Protein AF-A0A968VQ00-F1 (afdb_monomer_lite)

Foldseek 3Di:
DDDDDDPPDDPPPPPPPCPVVLLVVLLVLLVVLQLLLLVQADQKDKDFAPDPCNVLFKAQWADWDDDPPFIKTFHAQKIWGKFFLCLFFWKWKKWFKADDDDPPDFFKWKFKDKPNDTQDTDGHYHDTDIDIGGGGAHNQWIIITITHTPWDFNDDPTPGTGGMITGMMMMGGPDDRDSGRDPLLSVQLSVPLSLQLLVCCVVPVDNVVSVVVSVVSSVVSSNCSRYVRVVCSVPPSPPPPCPPVVSNCCSVCVVVVVVVLVVLLVVLAQPQVQLVVLVVQLVVLVVVVVVVDPPVSSVCSNVRSNSSNQSHQVNVVVVPPDDLPPDDQDPVNVVVLVVQLVVLLCVLLVCQQPPPHDDDQLLLVLLVLLCCVQPPVPPDDQADVPRHRGGCPQSVVLNVQCNVVNSGSNSSCVSVSNVRSCVSVVCCVVCCSVRPD

Structure (mmCIF, N/CA/C/O backbone):
data_AF-A0A968VQ00-F1
#
_entry.id   AF-A0A968VQ00-F1
#
loop_
_atom_site.group_PDB
_atom_site.id
_atom_site.type_symbol
_atom_site.label_atom_id
_atom_site.label_alt_id
_atom_site.label_comp_id
_atom_site.label_asym_id
_atom_site.label_entity_id
_atom_site.label_seq_id
_atom_site.pdbx_PDB_ins_code
_atom_site.Cartn_x
_atom_site.Cartn_y
_atom_site.Cartn_z
_atom_site.occupancy
_atom_site.B_iso_or_equiv
_atom_site.auth_seq_id
_atom_site.auth_comp_id
_atom_site.auth_asym_id
_atom_site.auth_atom_id
_atom_site.pdbx_PDB_model_num
ATOM 1 N N . MET A 1 1 ? 58.606 11.527 -38.843 1.00 43.56 1 MET A N 1
ATOM 2 C CA . MET A 1 1 ? 58.384 10.924 -37.512 1.00 43.56 1 MET A CA 1
ATOM 3 C C . MET A 1 1 ? 56.955 10.413 -37.456 1.00 43.56 1 MET A C 1
ATOM 5 O O . MET A 1 1 ? 56.028 11.196 -37.324 1.00 43.56 1 MET A O 1
ATOM 9 N N . THR A 1 2 ? 56.782 9.116 -37.680 1.00 44.53 2 THR A N 1
ATOM 10 C CA . THR A 1 2 ? 55.491 8.425 -37.756 1.00 44.53 2 THR A CA 1
ATOM 11 C C . THR A 1 2 ? 55.093 8.006 -36.343 1.00 44.53 2 THR A C 1
ATOM 13 O O . THR A 1 2 ? 55.761 7.172 -35.737 1.00 44.53 2 THR A O 1
ATOM 16 N N . ALA A 1 3 ? 54.050 8.622 -35.785 1.00 48.72 3 ALA A N 1
ATOM 17 C CA . ALA A 1 3 ? 53.527 8.251 -34.476 1.00 48.72 3 ALA A CA 1
ATOM 18 C C . ALA A 1 3 ? 52.849 6.876 -34.579 1.00 48.72 3 ALA A C 1
ATOM 20 O O . ALA A 1 3 ? 51.800 6.730 -35.205 1.00 48.72 3 ALA A O 1
ATOM 21 N N . ILE A 1 4 ? 53.479 5.860 -33.991 1.00 52.62 4 ILE A N 1
ATOM 22 C CA . ILE A 1 4 ? 52.918 4.517 -33.854 1.00 52.62 4 ILE A CA 1
ATOM 23 C C . ILE A 1 4 ? 51.783 4.612 -32.830 1.00 52.62 4 ILE A C 1
ATOM 25 O O . ILE A 1 4 ? 52.023 4.769 -31.632 1.00 52.62 4 ILE A O 1
ATOM 29 N N . ALA A 1 5 ? 50.541 4.561 -33.308 1.00 56.78 5 ALA A N 1
ATOM 30 C CA . ALA A 1 5 ? 49.362 4.464 -32.462 1.00 56.78 5 ALA A CA 1
ATOM 31 C C . ALA A 1 5 ? 49.398 3.116 -31.727 1.00 56.78 5 ALA A C 1
ATOM 33 O O . ALA A 1 5 ? 49.189 2.061 -32.328 1.00 56.78 5 ALA A O 1
ATOM 34 N N . LEU A 1 6 ? 49.714 3.147 -30.430 1.00 52.81 6 LEU A N 1
ATOM 35 C CA . LEU A 1 6 ? 49.645 1.966 -29.577 1.00 52.81 6 LEU A CA 1
ATOM 36 C C . LEU A 1 6 ? 48.207 1.420 -29.596 1.00 52.81 6 LEU A C 1
ATOM 38 O O . LEU A 1 6 ? 47.266 2.210 -29.474 1.00 52.81 6 LEU A O 1
ATOM 42 N N . PRO A 1 7 ? 48.017 0.096 -29.743 1.00 58.47 7 PRO A N 1
ATOM 43 C CA . PRO A 1 7 ? 46.698 -0.517 -29.763 1.00 58.47 7 PRO A CA 1
ATOM 44 C C . PRO A 1 7 ? 45.952 -0.132 -28.486 1.00 58.47 7 PRO A C 1
ATOM 46 O O . PRO A 1 7 ? 46.373 -0.460 -27.374 1.00 58.47 7 PRO A O 1
ATOM 49 N N . GLY A 1 8 ? 44.868 0.627 -28.658 1.00 56.91 8 GLY A N 1
ATOM 50 C CA . GLY A 1 8 ? 44.046 1.108 -27.560 1.00 56.91 8 GLY A CA 1
ATOM 51 C C . GLY A 1 8 ? 43.612 -0.071 -26.704 1.00 56.91 8 GLY A C 1
ATOM 52 O O . GLY A 1 8 ? 42.962 -0.988 -27.206 1.00 56.91 8 GLY A O 1
ATOM 53 N N . ARG A 1 9 ? 43.993 -0.056 -25.418 1.00 51.72 9 ARG A N 1
ATOM 54 C CA . ARG A 1 9 ? 43.487 -1.000 -24.416 1.00 51.72 9 ARG A CA 1
ATOM 55 C C . ARG A 1 9 ? 41.974 -1.062 -24.573 1.00 51.72 9 ARG A C 1
ATOM 57 O O . ARG A 1 9 ? 41.275 -0.088 -24.301 1.00 51.72 9 ARG A O 1
ATOM 64 N N . SER A 1 10 ? 41.481 -2.199 -25.048 1.00 57.34 10 SER A N 1
ATOM 65 C CA . SER A 1 10 ? 40.057 -2.437 -25.190 1.00 57.34 10 SER A CA 1
ATOM 66 C C . SER A 1 10 ? 39.428 -2.282 -23.808 1.00 57.34 10 SER A C 1
ATOM 68 O O . SER A 1 10 ? 39.686 -3.090 -22.915 1.00 57.34 10 SER A O 1
ATOM 70 N N . ALA A 1 11 ? 38.609 -1.244 -23.628 1.00 56.66 11 ALA A N 1
ATOM 71 C CA . ALA A 1 11 ? 37.899 -0.900 -22.390 1.00 56.66 11 ALA A CA 1
ATOM 72 C C . ALA A 1 11 ? 36.852 -1.958 -21.956 1.00 56.66 11 ALA A C 1
ATOM 74 O O . ALA A 1 11 ? 35.906 -1.677 -21.223 1.00 56.66 11 ALA A O 1
ATOM 75 N N . THR A 1 12 ? 36.983 -3.190 -22.443 1.00 55.12 12 THR A N 1
ATOM 76 C CA . THR A 1 12 ? 36.021 -4.284 -22.336 1.00 55.12 12 THR A CA 1
ATOM 77 C C . THR A 1 12 ? 36.366 -5.303 -21.246 1.00 55.12 12 THR A C 1
ATOM 79 O O . THR A 1 12 ? 35.548 -6.184 -20.992 1.00 55.12 12 THR A O 1
ATOM 82 N N . SER A 1 13 ? 37.513 -5.182 -20.566 1.00 52.75 13 SER A N 1
ATOM 83 C CA . SER A 1 13 ? 38.034 -6.221 -19.657 1.00 52.75 13 SER A CA 1
ATOM 84 C C . SER A 1 13 ? 37.963 -5.905 -18.155 1.00 52.75 13 SER A C 1
ATOM 86 O O . SER A 1 13 ? 37.994 -6.835 -17.356 1.00 52.75 13 SER A O 1
ATOM 88 N N . ASP A 1 14 ? 37.769 -4.657 -17.724 1.00 60.47 14 ASP A N 1
ATOM 89 C CA . ASP A 1 14 ? 37.775 -4.338 -16.283 1.00 60.47 14 ASP A CA 1
ATOM 90 C C . ASP A 1 14 ? 36.410 -4.595 -15.628 1.00 60.47 14 ASP A C 1
ATOM 92 O O . ASP A 1 14 ? 35.797 -3.726 -15.001 1.00 60.47 14 ASP A O 1
ATOM 96 N N . ARG A 1 15 ? 35.881 -5.814 -15.782 1.00 66.69 15 ARG A N 1
ATOM 97 C CA . ARG A 1 15 ? 34.868 -6.291 -14.843 1.00 66.69 15 ARG A CA 1
ATOM 98 C C . ARG A 1 15 ? 35.597 -6.729 -13.579 1.00 66.69 15 ARG A C 1
ATOM 100 O O . ARG A 1 15 ? 36.406 -7.651 -13.653 1.00 66.69 15 ARG A O 1
ATOM 107 N N . PRO A 1 16 ? 35.308 -6.114 -12.423 1.00 74.38 16 PRO A N 1
ATOM 108 C CA . PRO A 1 16 ? 35.939 -6.516 -11.183 1.00 74.38 16 PRO A CA 1
ATOM 109 C C . PRO A 1 16 ? 35.569 -7.968 -10.875 1.00 74.38 16 PRO A C 1
ATOM 111 O O . PRO A 1 16 ? 34.417 -8.269 -10.563 1.00 74.38 16 PRO A O 1
ATOM 114 N N . TRP A 1 17 ? 36.545 -8.872 -10.965 1.00 80.94 17 TRP A N 1
ATOM 115 C CA . TRP A 1 17 ? 36.396 -10.297 -10.638 1.00 80.94 17 TRP A CA 1
ATOM 116 C C . TRP A 1 17 ? 35.926 -10.525 -9.191 1.00 80.94 17 TRP A C 1
ATOM 118 O O . TRP A 1 17 ? 35.412 -11.589 -8.866 1.00 80.94 17 TRP A O 1
ATOM 128 N N . TYR A 1 18 ? 36.047 -9.506 -8.337 1.00 84.00 18 TYR A N 1
ATOM 129 C CA . TYR A 1 18 ? 35.608 -9.504 -6.946 1.00 84.00 18 TYR A CA 1
ATOM 130 C C . TYR A 1 18 ? 34.110 -9.201 -6.751 1.00 84.00 18 TYR A C 1
ATOM 132 O O . TYR A 1 18 ? 33.604 -9.360 -5.643 1.00 84.00 18 TYR A O 1
ATOM 140 N N . ALA A 1 19 ? 33.361 -8.807 -7.791 1.00 85.56 19 ALA A N 1
ATOM 141 C CA . ALA A 1 19 ? 31.927 -8.532 -7.646 1.00 85.56 19 ALA A CA 1
ATOM 142 C C . ALA A 1 19 ? 31.104 -9.754 -7.173 1.00 85.56 19 ALA A C 1
ATOM 144 O O . ALA A 1 19 ? 30.315 -9.592 -6.244 1.00 85.56 19 ALA A O 1
ATOM 145 N N . PRO A 1 20 ? 31.278 -10.979 -7.715 1.00 87.00 20 PRO A N 1
ATOM 146 C CA . PRO A 1 20 ? 30.582 -12.163 -7.205 1.00 87.00 20 PRO A CA 1
ATOM 147 C C . PRO A 1 20 ? 30.899 -12.448 -5.733 1.00 87.00 20 PRO A C 1
ATOM 149 O O . PRO A 1 20 ? 29.989 -12.723 -4.958 1.00 87.00 20 PRO A O 1
ATOM 152 N N . LEU A 1 21 ? 32.170 -12.308 -5.334 1.00 89.12 21 LEU A N 1
ATOM 153 C CA . LEU A 1 21 ? 32.596 -12.487 -3.942 1.00 89.12 21 LEU A CA 1
ATOM 154 C C . LEU A 1 21 ? 31.918 -11.477 -3.012 1.00 89.12 21 LEU A C 1
ATOM 156 O O . LEU A 1 21 ? 31.462 -11.857 -1.938 1.00 89.12 21 LEU A O 1
ATOM 160 N N . PHE A 1 22 ? 31.785 -10.220 -3.447 1.00 92.31 22 PHE A N 1
ATOM 161 C CA . PHE A 1 22 ? 31.051 -9.199 -2.703 1.00 92.31 22 PHE A CA 1
ATOM 162 C C . PHE A 1 22 ? 29.583 -9.590 -2.478 1.00 92.31 22 PHE A C 1
ATOM 164 O O . PHE A 1 22 ? 29.108 -9.519 -1.349 1.00 92.31 22 PHE A O 1
ATOM 171 N N . PHE A 1 23 ? 28.865 -10.046 -3.512 1.00 91.88 23 PHE A N 1
ATOM 172 C CA . PHE A 1 23 ? 27.456 -10.436 -3.363 1.00 91.88 23 PHE A CA 1
ATOM 173 C C . PHE A 1 23 ? 27.274 -11.706 -2.521 1.00 91.88 23 PHE A C 1
ATOM 175 O O . PHE A 1 23 ? 26.342 -11.765 -1.722 1.00 91.88 23 PHE A O 1
ATOM 182 N N . CYS A 1 24 ? 28.175 -12.686 -2.639 1.00 91.88 24 CYS A N 1
ATOM 183 C CA . CYS A 1 24 ? 28.188 -13.851 -1.753 1.00 91.88 24 CYS A CA 1
ATOM 184 C C . CYS A 1 24 ? 28.431 -13.439 -0.294 1.00 91.88 24 CYS A C 1
ATOM 186 O O . CYS A 1 24 ? 27.696 -13.863 0.595 1.00 91.88 24 CYS A O 1
ATOM 188 N N . GLY A 1 25 ? 29.417 -12.569 -0.048 1.00 93.88 25 GLY A N 1
ATOM 189 C CA . GLY A 1 25 ? 29.693 -12.027 1.283 1.00 93.88 25 GLY A CA 1
ATOM 190 C C . GLY A 1 25 ? 28.504 -11.251 1.850 1.00 93.88 25 GLY A C 1
ATOM 191 O O . GLY A 1 25 ? 28.121 -11.465 2.996 1.00 93.88 25 GLY A O 1
ATOM 192 N N . LEU A 1 26 ? 27.857 -10.416 1.034 1.00 95.12 26 LEU A N 1
ATOM 193 C CA . LEU A 1 26 ? 26.657 -9.678 1.425 1.00 95.12 26 LEU A CA 1
ATOM 194 C C . LEU A 1 26 ? 25.491 -10.611 1.768 1.00 95.12 26 LEU A C 1
ATOM 196 O O . LEU A 1 26 ? 24.785 -10.354 2.738 1.00 95.12 26 LEU A O 1
ATOM 200 N N . PHE A 1 27 ? 25.292 -11.694 1.012 1.00 95.25 27 PHE A N 1
ATOM 201 C CA . PHE A 1 27 ? 24.268 -12.690 1.323 1.00 95.25 27 PHE A CA 1
ATOM 202 C C . PHE A 1 27 ? 24.519 -13.354 2.681 1.00 95.25 27 PHE A C 1
ATOM 204 O O . PHE A 1 27 ? 23.602 -13.445 3.494 1.00 95.25 27 PHE A O 1
ATOM 211 N N . VAL A 1 28 ? 25.764 -13.754 2.960 1.00 96.62 28 VAL A N 1
ATOM 212 C CA . VAL A 1 28 ? 26.148 -14.324 4.262 1.00 96.62 28 VAL A CA 1
ATOM 213 C C . VAL A 1 28 ? 25.939 -13.308 5.388 1.00 96.62 28 VAL A C 1
ATOM 215 O O . VAL A 1 28 ? 25.360 -13.653 6.413 1.00 96.62 28 VAL A O 1
ATOM 218 N N . LEU A 1 29 ? 26.333 -12.045 5.195 1.00 97.00 29 LEU A N 1
ATOM 219 C CA . LEU A 1 29 ? 26.099 -10.980 6.176 1.00 97.00 29 LEU A CA 1
ATOM 220 C C . LEU A 1 29 ? 24.606 -10.716 6.409 1.00 97.00 29 LEU A C 1
ATOM 222 O O . LEU A 1 29 ? 24.200 -10.517 7.550 1.00 97.00 29 LEU A O 1
ATOM 226 N N . ALA A 1 30 ? 23.781 -10.747 5.362 1.00 96.69 30 ALA A N 1
ATOM 227 C CA . ALA A 1 30 ? 22.331 -10.616 5.479 1.00 96.69 30 ALA A CA 1
ATOM 228 C C . ALA A 1 30 ? 21.713 -11.799 6.233 1.00 96.69 30 ALA A C 1
ATOM 230 O O . ALA A 1 30 ? 20.827 -11.596 7.061 1.00 96.69 30 ALA A O 1
ATOM 231 N N . LEU A 1 31 ? 22.211 -13.017 6.003 1.00 96.69 31 LEU A N 1
ATOM 232 C CA . LEU A 1 31 ? 21.794 -14.205 6.742 1.00 96.69 31 LEU A CA 1
ATOM 233 C C . LEU A 1 31 ? 22.167 -14.098 8.224 1.00 96.69 31 LEU A C 1
ATOM 235 O O . LEU A 1 31 ? 21.323 -14.347 9.080 1.00 96.69 31 LEU A O 1
ATOM 239 N N . LEU A 1 32 ? 23.388 -13.652 8.531 1.00 96.94 32 LEU A N 1
ATOM 240 C CA . LEU A 1 32 ? 23.827 -13.400 9.905 1.00 96.94 32 LEU A CA 1
ATOM 241 C C . LEU A 1 32 ? 22.980 -12.312 10.578 1.00 96.94 32 LEU A C 1
ATOM 243 O O . LEU A 1 32 ? 22.502 -12.514 11.692 1.00 96.94 32 LEU A O 1
ATOM 247 N N . ALA A 1 33 ? 22.725 -11.197 9.891 1.00 97.25 33 ALA A N 1
ATOM 248 C CA . ALA A 1 33 ? 21.853 -10.127 10.372 1.00 97.25 33 ALA A CA 1
ATOM 249 C C . ALA A 1 33 ? 20.434 -10.638 10.680 1.00 97.25 33 ALA A C 1
ATOM 251 O O . ALA A 1 33 ? 19.883 -10.345 11.742 1.00 97.25 33 ALA A O 1
ATOM 252 N N . LEU A 1 34 ? 19.867 -11.455 9.789 1.00 97.19 34 LEU A N 1
ATOM 253 C CA . LEU A 1 34 ? 18.562 -12.083 9.977 1.00 97.19 34 LEU A CA 1
ATOM 254 C C . LEU A 1 34 ? 18.549 -12.985 11.219 1.00 97.19 34 LEU A C 1
ATOM 256 O O . LEU A 1 34 ? 17.639 -12.872 12.038 1.00 97.19 34 LEU A O 1
ATOM 260 N N . THR A 1 35 ? 19.563 -13.844 11.384 1.00 96.38 35 THR A N 1
ATOM 261 C CA . THR A 1 35 ? 19.674 -14.718 12.565 1.00 96.38 35 THR A CA 1
ATOM 262 C C . THR A 1 35 ? 19.850 -13.930 13.855 1.00 96.38 35 THR A C 1
ATOM 264 O O . THR A 1 35 ? 19.205 -14.248 14.849 1.00 96.38 35 THR A O 1
ATOM 267 N N . LEU A 1 36 ? 20.669 -12.874 13.839 1.00 96.81 36 LEU A N 1
ATOM 268 C CA . LEU A 1 36 ? 20.926 -12.037 15.006 1.00 96.81 36 LEU A CA 1
ATOM 269 C C . LEU A 1 36 ? 19.654 -11.315 15.450 1.00 96.81 36 LEU A C 1
ATOM 271 O O . LEU A 1 36 ? 19.320 -11.336 16.629 1.00 96.81 36 LEU A O 1
ATOM 275 N N . GLY A 1 37 ? 18.924 -10.717 14.505 1.00 96.44 37 GLY A N 1
ATOM 276 C CA . GLY A 1 37 ? 17.647 -10.076 14.801 1.00 96.44 37 GLY A CA 1
ATOM 277 C C . GLY A 1 37 ? 16.611 -11.072 15.314 1.00 96.44 37 GLY A C 1
ATOM 278 O O . GLY A 1 37 ? 15.923 -10.800 16.291 1.00 96.44 37 GLY A O 1
ATOM 279 N N . HIS A 1 38 ? 16.543 -12.263 14.715 1.00 95.56 38 HIS A N 1
ATOM 280 C CA . HIS A 1 38 ? 15.619 -13.301 15.162 1.00 95.56 38 HIS A CA 1
ATOM 281 C C . HIS A 1 38 ? 15.954 -13.851 16.556 1.00 95.56 38 HIS A C 1
ATOM 283 O O . HIS A 1 38 ? 15.046 -14.166 17.321 1.00 95.56 38 HIS A O 1
ATOM 289 N N . ALA A 1 39 ? 17.236 -13.918 16.922 1.00 95.00 39 ALA A N 1
ATOM 290 C CA . ALA A 1 39 ? 17.669 -14.351 18.250 1.00 95.00 39 ALA A CA 1
ATOM 291 C C . ALA A 1 39 ? 17.187 -13.415 19.376 1.00 95.00 39 ALA A C 1
ATOM 293 O O . ALA A 1 39 ? 17.049 -13.854 20.515 1.00 95.00 39 ALA A O 1
ATOM 294 N N . VAL A 1 40 ? 16.895 -12.148 19.061 1.00 95.81 40 VAL A N 1
ATOM 295 C CA . VAL A 1 40 ? 16.362 -11.144 20.002 1.00 95.81 40 VAL A CA 1
ATOM 296 C C . VAL A 1 40 ? 14.896 -10.794 19.719 1.00 95.81 40 VAL A C 1
ATOM 298 O O . VAL A 1 40 ? 14.438 -9.697 20.039 1.00 95.81 40 VAL A O 1
ATOM 301 N N . ILE A 1 41 ? 14.155 -11.718 19.097 1.00 95.19 41 ILE A N 1
ATOM 302 C CA . ILE A 1 41 ? 12.754 -11.516 18.726 1.00 95.19 41 ILE A CA 1
ATOM 303 C C . ILE A 1 41 ? 11.893 -11.119 19.928 1.00 95.19 41 ILE A C 1
ATOM 305 O O . ILE A 1 41 ? 11.929 -11.751 20.983 1.00 95.19 41 ILE A O 1
ATOM 309 N N . GLN A 1 42 ? 11.055 -10.102 19.738 1.00 92.56 42 GLN A N 1
ATOM 310 C CA . GLN A 1 42 ? 9.963 -9.765 20.642 1.00 92.56 42 GLN A CA 1
ATOM 311 C C . GLN A 1 42 ? 8.683 -10.425 20.120 1.00 92.56 42 GLN A C 1
ATOM 313 O O . GLN A 1 42 ? 8.082 -9.941 19.158 1.00 92.56 42 GLN A O 1
ATOM 318 N N . PRO A 1 43 ? 8.264 -11.567 20.697 1.00 88.62 43 PRO A N 1
ATOM 319 C CA . PRO A 1 43 ? 7.184 -12.376 20.141 1.00 88.62 43 PRO A CA 1
ATOM 320 C C . PRO A 1 43 ? 5.794 -11.817 20.443 1.00 88.62 43 PRO A C 1
ATOM 322 O O . PRO A 1 43 ? 4.807 -12.407 20.006 1.00 88.62 43 PRO A O 1
ATOM 325 N N . SER A 1 44 ? 5.713 -10.746 21.234 1.00 92.62 44 SER A N 1
ATOM 326 C CA . SER A 1 44 ? 4.469 -10.150 21.695 1.00 92.62 44 SER A CA 1
ATOM 327 C C . SER A 1 44 ? 4.383 -8.680 21.324 1.00 92.62 44 SER A C 1
ATOM 329 O O . SER A 1 44 ? 5.329 -7.928 21.543 1.00 92.62 44 SER A O 1
ATOM 331 N N . GLU A 1 45 ? 3.209 -8.269 20.871 1.00 94.31 45 GLU A N 1
ATOM 332 C CA . GLU A 1 45 ? 2.832 -6.874 20.705 1.00 94.31 45 GLU A CA 1
ATOM 333 C C . GLU A 1 45 ? 1.685 -6.560 21.660 1.00 94.31 45 GLU A C 1
ATOM 335 O O . GLU A 1 45 ? 0.740 -7.341 21.796 1.00 94.31 45 GLU A O 1
ATOM 340 N N . THR A 1 46 ? 1.780 -5.424 22.344 1.00 95.88 46 THR A N 1
ATOM 341 C CA . THR A 1 46 ? 0.726 -4.909 23.216 1.00 95.88 46 THR A CA 1
ATOM 342 C C . THR A 1 46 ? 0.337 -3.525 22.739 1.00 95.88 46 THR A C 1
ATOM 344 O O . THR A 1 46 ? 1.149 -2.602 22.765 1.00 95.88 46 THR A O 1
ATOM 347 N N . LEU A 1 47 ? -0.915 -3.382 22.338 1.00 95.56 47 LEU A N 1
ATOM 348 C CA . LEU A 1 47 ? -1.517 -2.142 21.899 1.00 95.56 47 LEU A CA 1
ATOM 349 C C . LEU A 1 47 ? -2.487 -1.672 22.978 1.00 95.56 47 LEU A C 1
ATOM 351 O O . LEU A 1 47 ? -3.464 -2.345 23.314 1.00 95.56 47 LEU A O 1
ATOM 355 N N . VAL A 1 48 ? -2.189 -0.502 23.532 1.00 96.75 48 VAL A N 1
ATOM 356 C CA . VAL A 1 48 ? -3.059 0.201 24.474 1.00 96.75 48 VAL A CA 1
ATOM 357 C C . VAL A 1 48 ? -3.793 1.284 23.698 1.00 96.75 48 VAL A C 1
ATOM 359 O O . VAL A 1 48 ? -3.165 2.080 22.989 1.00 96.75 48 VAL A O 1
ATOM 362 N N . VAL A 1 49 ? -5.120 1.287 23.805 1.00 96.81 49 VAL A N 1
ATOM 363 C CA . VAL A 1 49 ? -5.962 2.272 23.126 1.00 96.81 49 VAL A CA 1
ATOM 364 C C . VAL A 1 49 ? -5.667 3.669 23.664 1.00 96.81 49 VAL A C 1
ATOM 366 O O . VAL A 1 49 ? -5.396 3.846 24.850 1.00 96.81 49 VAL A O 1
ATOM 369 N N . GLY A 1 50 ? -5.672 4.654 22.770 1.00 94.00 50 GLY A N 1
ATOM 370 C CA . GLY A 1 50 ? -5.324 6.039 23.075 1.00 94.00 50 GLY A CA 1
ATOM 371 C C . GLY A 1 50 ? -3.849 6.393 22.917 1.00 94.00 50 GLY A C 1
ATOM 372 O O . GLY A 1 50 ? -3.456 7.528 23.169 1.00 94.00 50 GLY A O 1
ATOM 373 N N . THR A 1 51 ? -3.028 5.452 22.456 1.00 94.69 51 THR A N 1
ATOM 374 C CA . THR A 1 51 ? -1.662 5.739 22.002 1.00 94.69 51 THR A CA 1
ATOM 375 C C . THR A 1 51 ? -1.651 5.984 20.495 1.00 94.69 51 THR A C 1
ATOM 377 O O . THR A 1 51 ? -2.468 5.426 19.779 1.00 94.69 51 THR A O 1
ATOM 380 N N . ALA A 1 52 ? -0.680 6.737 19.967 1.00 89.25 52 ALA A N 1
ATOM 381 C CA . ALA A 1 52 ? -0.567 6.983 18.519 1.00 89.25 52 ALA A CA 1
ATOM 382 C C . ALA A 1 52 ? -0.384 5.705 17.663 1.00 89.25 52 ALA A C 1
ATOM 384 O O . ALA A 1 52 ? -0.448 5.755 16.435 1.00 89.25 52 ALA A O 1
ATOM 385 N N . VAL A 1 53 ? -0.112 4.565 18.303 1.00 90.50 53 VAL A N 1
ATOM 386 C CA . VAL A 1 53 ? 0.081 3.267 17.651 1.00 90.50 53 VAL A CA 1
ATOM 387 C C . VAL A 1 53 ? -1.255 2.549 17.429 1.00 90.50 53 VAL A C 1
ATOM 389 O O . VAL A 1 53 ? -1.339 1.719 16.529 1.00 90.50 53 VAL A O 1
ATOM 392 N N . ASP A 1 54 ? -2.315 2.884 18.177 1.00 93.44 54 ASP A N 1
ATOM 393 C CA . ASP A 1 54 ? -3.581 2.144 18.139 1.00 93.44 54 ASP A CA 1
ATOM 394 C C . ASP A 1 54 ? -4.268 2.190 16.761 1.00 93.44 54 ASP A C 1
ATOM 396 O O . ASP A 1 54 ? -4.686 1.158 16.234 1.00 93.44 54 ASP A O 1
ATOM 400 N N . ARG A 1 55 ? -4.262 3.361 16.116 1.00 93.06 55 ARG A N 1
ATOM 401 C CA . ARG A 1 55 ? -4.822 3.602 14.776 1.00 93.06 55 ARG A CA 1
ATOM 402 C C . ARG A 1 55 ? -4.182 2.762 13.671 1.00 93.06 55 ARG A C 1
ATOM 404 O O . ARG A 1 55 ? -4.741 2.678 12.585 1.00 93.06 55 ARG A O 1
ATOM 411 N N . ARG A 1 56 ? -3.018 2.152 13.920 1.00 93.81 56 ARG A N 1
ATOM 412 C CA . ARG A 1 56 ? -2.348 1.286 12.940 1.00 93.81 56 ARG A CA 1
ATOM 413 C C . ARG A 1 56 ? -3.037 -0.060 12.803 1.00 93.81 56 ARG A C 1
ATOM 415 O O . ARG A 1 56 ? -3.094 -0.579 11.702 1.00 93.81 56 ARG A O 1
ATOM 422 N N . ALA A 1 57 ? -3.533 -0.616 13.907 1.00 95.56 57 ALA A N 1
ATOM 423 C CA . ALA A 1 57 ? -4.114 -1.956 13.924 1.00 95.56 57 ALA A CA 1
ATOM 424 C C . ALA A 1 57 ? -5.638 -1.953 14.072 1.00 95.56 57 ALA A C 1
ATOM 426 O O . ALA A 1 57 ? -6.273 -2.964 13.785 1.00 95.56 57 ALA A O 1
ATOM 427 N N . LEU A 1 58 ? -6.229 -0.849 14.532 1.00 97.44 58 LEU A N 1
ATOM 428 C CA . LEU A 1 58 ? -7.666 -0.734 14.755 1.00 97.44 58 LEU A CA 1
ATOM 429 C C . LEU A 1 58 ? -8.346 -0.069 13.558 1.00 97.44 58 LEU A C 1
ATOM 431 O O . LEU A 1 58 ? -8.127 1.108 13.284 1.00 97.44 58 LEU A O 1
ATOM 435 N N . VAL A 1 59 ? -9.206 -0.820 12.869 1.00 97.19 59 VAL A N 1
ATOM 436 C CA . VAL A 1 59 ? -9.976 -0.347 11.710 1.00 97.19 59 VAL A CA 1
ATOM 437 C C . VAL A 1 59 ? -11.468 -0.384 12.030 1.00 97.19 59 VAL A C 1
ATOM 439 O O . VAL A 1 59 ? -11.959 -1.386 12.553 1.00 97.19 59 VAL A O 1
ATOM 442 N N . ARG A 1 60 ? -12.181 0.703 11.693 1.00 97.31 60 ARG A N 1
ATOM 443 C CA . ARG A 1 60 ? -13.613 0.916 11.998 1.00 97.31 60 ARG A CA 1
ATOM 444 C C . ARG A 1 60 ? -13.914 0.926 13.498 1.00 97.31 60 ARG A C 1
ATOM 446 O O . ARG A 1 60 ? -14.798 0.238 14.005 1.00 97.31 60 ARG A O 1
ATOM 453 N N . PHE A 1 61 ? -13.123 1.720 14.207 1.00 98.00 61 PHE A N 1
ATOM 454 C CA . PHE A 1 61 ? -13.367 2.098 15.589 1.00 98.00 61 PHE A CA 1
ATOM 455 C C . PHE A 1 61 ? -13.647 3.596 15.636 1.00 98.00 61 PHE A C 1
ATOM 457 O O . PHE A 1 61 ? -13.005 4.371 14.927 1.00 98.00 61 PHE A O 1
ATOM 464 N N . HIS A 1 62 ? -14.580 3.988 16.495 1.00 97.19 62 HIS A N 1
ATOM 465 C CA . HIS A 1 62 ? -14.887 5.382 16.785 1.00 97.19 62 HIS A CA 1
ATOM 466 C C . HIS A 1 62 ? -13.719 6.074 17.497 1.00 97.19 62 HIS A C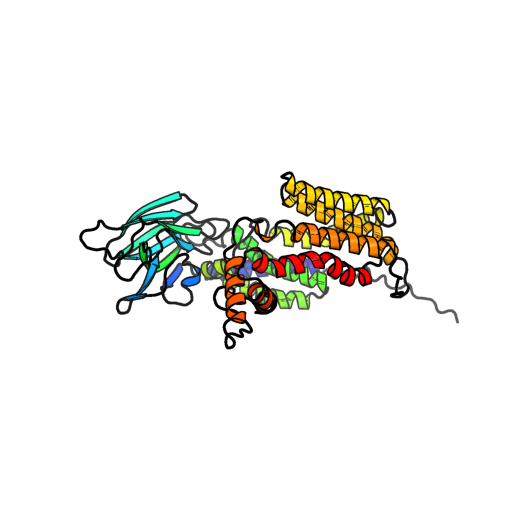 1
ATOM 468 O O . HIS A 1 62 ? -12.671 5.477 17.789 1.00 97.19 62 HIS A O 1
ATOM 474 N N . GLU A 1 63 ? -13.883 7.368 17.762 1.00 96.62 63 GLU A N 1
ATOM 475 C CA . GLU A 1 63 ? -12.868 8.141 18.466 1.00 96.62 63 GLU A CA 1
ATOM 476 C C . GLU A 1 63 ? -12.611 7.652 19.896 1.00 96.62 63 GLU A C 1
ATOM 478 O O . GLU A 1 63 ? -13.380 6.879 20.471 1.00 96.62 63 GLU A O 1
ATOM 483 N N . ILE A 1 64 ? -11.452 8.046 20.426 1.00 97.81 64 ILE A N 1
ATOM 484 C CA . ILE A 1 64 ? -11.029 7.684 21.778 1.00 97.81 64 ILE A CA 1
ATOM 485 C C . ILE A 1 64 ? -11.991 8.281 22.812 1.00 97.81 64 ILE A C 1
ATOM 487 O O . ILE A 1 64 ? -12.312 9.466 22.772 1.00 97.81 64 ILE A O 1
ATOM 491 N N . GLU A 1 65 ? -12.388 7.459 23.775 1.00 97.44 65 GLU A N 1
ATOM 492 C CA . GLU A 1 65 ? -13.172 7.849 24.940 1.00 97.44 65 GLU A CA 1
ATOM 493 C C . GLU A 1 65 ? -12.448 7.447 26.230 1.00 97.44 65 GLU A C 1
ATOM 495 O O . GLU A 1 65 ? -11.589 6.556 26.248 1.00 97.44 65 GLU A O 1
ATOM 500 N N . LEU A 1 66 ? -12.781 8.137 27.321 1.00 97.62 66 LEU A N 1
ATOM 501 C CA . LEU A 1 66 ? -12.186 7.929 28.637 1.00 97.62 66 LEU A CA 1
ATOM 502 C C . LEU A 1 66 ? -13.268 7.537 29.641 1.00 97.62 66 LEU A C 1
ATOM 504 O O . LEU A 1 66 ? -14.264 8.237 29.803 1.00 97.62 66 LEU A O 1
ATOM 508 N N . GLN A 1 67 ? -13.035 6.444 30.364 1.00 96.31 67 GLN A N 1
ATOM 509 C CA . GLN A 1 67 ? -13.824 6.056 31.530 1.00 96.31 67 GLN A CA 1
ATOM 510 C C . GLN A 1 67 ? -12.882 5.964 32.733 1.00 96.31 67 GLN A C 1
ATOM 512 O O . GLN A 1 67 ? -12.129 4.997 32.896 1.00 96.31 67 GLN A O 1
ATOM 517 N N . GLY A 1 68 ? -12.873 7.013 33.558 1.00 95.12 68 GLY A N 1
ATOM 518 C CA . GLY A 1 68 ? -11.854 7.187 34.594 1.00 95.12 68 GLY A CA 1
ATOM 519 C C . GLY A 1 68 ? -10.456 7.281 33.972 1.00 95.12 68 GLY A C 1
ATOM 520 O O . GLY A 1 68 ? -10.213 8.126 33.119 1.00 95.12 68 GLY A O 1
ATOM 521 N N . ALA A 1 69 ? -9.545 6.389 34.370 1.00 95.56 69 ALA A N 1
ATOM 522 C CA . ALA A 1 69 ? -8.187 6.307 33.819 1.00 95.56 69 ALA A CA 1
ATOM 523 C C . ALA A 1 69 ? -8.051 5.353 32.611 1.00 95.56 69 ALA A C 1
ATOM 525 O O . ALA A 1 69 ? -6.951 5.172 32.092 1.00 95.56 69 ALA A O 1
ATOM 526 N N . THR A 1 70 ? -9.134 4.690 32.185 1.00 96.88 70 THR A N 1
ATOM 527 C CA . THR A 1 70 ? -9.090 3.742 31.061 1.00 96.88 70 THR A CA 1
ATOM 528 C C . THR A 1 70 ? -9.493 4.440 29.769 1.00 96.88 70 THR A C 1
ATOM 530 O O . THR A 1 70 ? -10.631 4.885 29.639 1.00 96.88 70 THR A O 1
ATOM 533 N N . ALA A 1 71 ? -8.576 4.471 28.804 1.00 98.00 71 ALA A N 1
ATOM 534 C CA . ALA A 1 71 ? -8.877 4.830 27.425 1.00 98.00 71 ALA A CA 1
ATOM 535 C C . ALA A 1 71 ? -9.442 3.632 26.657 1.00 98.00 71 ALA A C 1
ATOM 537 O O . ALA A 1 71 ? -8.972 2.499 26.810 1.00 98.00 71 ALA A O 1
ATOM 538 N N . PHE A 1 72 ? -10.453 3.882 25.831 1.00 98.19 72 PHE A N 1
ATOM 539 C CA . PHE A 1 72 ? -11.078 2.872 24.989 1.00 98.19 72 PHE A CA 1
ATOM 540 C C . PHE A 1 72 ? -11.639 3.486 23.703 1.00 98.19 72 PHE A C 1
ATOM 542 O O . PHE A 1 72 ? -11.706 4.703 23.553 1.00 98.19 72 PHE A O 1
ATOM 549 N N . ARG A 1 73 ? -12.006 2.630 22.750 1.00 98.06 73 ARG A N 1
ATOM 550 C CA . ARG A 1 73 ? -12.740 3.003 21.537 1.00 98.06 73 ARG A CA 1
ATOM 551 C C . ARG A 1 73 ? -13.916 2.056 21.366 1.00 98.06 73 ARG A C 1
ATOM 553 O O . ARG A 1 73 ? -13.769 0.851 21.590 1.00 98.06 73 ARG A O 1
ATOM 560 N N . TRP A 1 74 ? -15.054 2.586 20.937 1.00 98.00 74 TRP A N 1
ATOM 561 C CA . TRP A 1 74 ? -16.175 1.768 20.486 1.00 98.00 74 TRP A CA 1
ATOM 562 C C . TRP A 1 74 ? -15.888 1.212 19.098 1.00 98.00 74 TRP A C 1
ATOM 564 O O . TRP A 1 74 ? -15.491 1.950 18.199 1.00 98.00 74 TRP A O 1
ATOM 574 N N . SER A 1 75 ? -16.091 -0.086 18.909 1.00 98.25 75 SER A N 1
ATOM 575 C CA . SER A 1 75 ? -16.101 -0.680 17.578 1.00 98.25 75 SER A CA 1
ATOM 576 C C . SER A 1 75 ? -17.360 -0.242 16.824 1.00 98.25 75 SER A C 1
ATOM 578 O O . SER A 1 75 ? -18.419 -0.080 17.429 1.00 98.25 75 SER A O 1
ATOM 580 N N . GLU A 1 76 ? -17.288 -0.109 15.504 1.00 98.00 76 GLU A N 1
ATOM 581 C CA . GLU A 1 76 ? -18.486 -0.211 14.662 1.00 98.00 76 GLU A CA 1
ATOM 582 C C . GLU A 1 76 ? -19.046 -1.656 14.707 1.00 98.00 76 GLU A C 1
ATOM 584 O O . GLU A 1 76 ? -18.362 -2.558 15.215 1.00 98.00 76 GLU A O 1
ATOM 589 N N . PRO A 1 77 ? -20.257 -1.925 14.168 1.00 97.06 77 PRO A N 1
ATOM 590 C CA . PRO A 1 77 ? -20.827 -3.276 14.134 1.00 97.06 77 PRO A CA 1
ATOM 591 C C . PRO A 1 77 ? -19.929 -4.322 13.463 1.00 97.06 77 PRO A C 1
ATOM 593 O O . PRO A 1 77 ? -19.978 -5.492 13.828 1.00 97.06 77 PRO A O 1
ATOM 596 N N . GLN A 1 78 ? -19.082 -3.896 12.522 1.00 97.81 78 GLN A N 1
ATOM 597 C CA . GLN A 1 78 ? -18.062 -4.723 11.889 1.00 97.81 78 GLN A CA 1
ATOM 598 C C . GLN A 1 78 ? -16.720 -3.986 11.915 1.00 97.81 78 GLN A C 1
ATOM 600 O O . GLN A 1 78 ? -16.408 -3.196 11.021 1.00 97.81 78 GLN A O 1
ATOM 605 N N . ALA A 1 79 ? -15.931 -4.251 12.951 1.00 98.31 79 ALA A N 1
ATOM 606 C CA . ALA A 1 79 ? -14.599 -3.684 13.130 1.00 98.31 79 ALA A CA 1
ATOM 607 C C . ALA A 1 79 ? -13.514 -4.744 12.945 1.00 98.31 79 ALA A C 1
ATOM 609 O O . ALA A 1 79 ? -13.805 -5.937 12.926 1.00 98.31 79 ALA A O 1
ATOM 610 N N . ALA A 1 80 ? -12.254 -4.336 12.808 1.00 98.25 80 ALA A N 1
ATOM 611 C CA . ALA A 1 80 ? -11.152 -5.282 12.669 1.00 98.25 80 ALA A CA 1
ATOM 612 C C . ALA A 1 80 ? -9.915 -4.866 13.465 1.00 98.25 80 ALA A C 1
ATOM 614 O O . ALA A 1 80 ? -9.543 -3.693 13.499 1.00 98.25 80 ALA A O 1
ATOM 615 N N . VAL A 1 81 ? -9.263 -5.863 14.062 1.00 97.88 81 VAL A N 1
ATOM 616 C CA . VAL A 1 81 ? -7.928 -5.750 14.653 1.00 97.88 81 VAL A CA 1
ATOM 617 C C . VAL A 1 81 ? -6.940 -6.452 13.727 1.00 97.88 81 VAL A C 1
ATOM 619 O O . VAL A 1 81 ? -7.039 -7.660 13.523 1.00 97.88 81 VAL A O 1
ATOM 622 N N . PHE A 1 82 ? -5.996 -5.716 13.152 1.00 96.88 82 PHE A N 1
ATOM 623 C CA . PHE A 1 82 ? -4.981 -6.275 12.262 1.00 96.88 82 PHE A CA 1
ATOM 624 C C . PHE A 1 82 ? -3.800 -6.839 13.051 1.00 96.88 82 PHE A C 1
ATOM 626 O O . PHE A 1 82 ? -3.236 -6.173 13.917 1.00 96.88 82 PHE A O 1
ATOM 633 N N . LEU A 1 83 ? -3.418 -8.074 12.728 1.00 96.44 83 LEU A N 1
ATOM 634 C CA . LEU A 1 83 ? -2.222 -8.724 13.251 1.00 96.44 83 LEU A CA 1
ATOM 635 C C . LEU A 1 83 ? -1.122 -8.681 12.188 1.00 96.44 83 LEU A C 1
ATOM 637 O O . LEU A 1 83 ? -1.246 -9.313 11.135 1.00 96.44 83 LEU A O 1
ATOM 641 N N . TYR A 1 84 ? -0.038 -7.971 12.488 1.00 95.38 84 TYR A N 1
ATOM 642 C CA . TYR A 1 84 ? 1.102 -7.785 11.590 1.00 95.38 84 TYR A CA 1
ATOM 643 C C . TYR A 1 84 ? 2.242 -8.759 11.912 1.00 95.38 84 TYR A C 1
ATOM 645 O O . TYR A 1 84 ? 2.491 -9.083 13.072 1.00 95.38 84 TYR A O 1
ATOM 653 N N . GLY A 1 85 ? 2.966 -9.230 10.891 1.00 93.12 85 GLY A N 1
ATOM 654 C CA . GLY A 1 85 ? 4.209 -10.003 11.074 1.00 93.12 85 GLY A CA 1
ATOM 655 C C . GLY A 1 85 ? 4.051 -11.392 11.708 1.00 93.12 85 GLY A C 1
ATOM 656 O O . GLY A 1 85 ? 5.020 -11.976 12.209 1.00 93.12 85 GLY A O 1
ATOM 657 N N . PHE A 1 86 ? 2.832 -11.939 11.713 1.00 94.00 86 PHE A N 1
ATOM 658 C CA . PHE A 1 86 ? 2.587 -13.310 12.161 1.00 94.00 86 PHE A CA 1
ATOM 659 C C . PHE A 1 86 ? 2.952 -14.345 11.096 1.00 94.00 86 PHE A C 1
ATOM 661 O O . PHE A 1 86 ? 3.433 -15.422 11.459 1.00 94.00 86 PHE A O 1
ATOM 668 N N . ASP A 1 87 ? 2.837 -13.989 9.811 1.00 91.56 87 ASP A N 1
ATOM 669 C CA . ASP A 1 87 ? 3.347 -14.745 8.659 1.00 91.56 87 ASP A CA 1
ATOM 670 C C . ASP A 1 87 ? 2.970 -16.244 8.704 1.00 91.56 87 ASP A C 1
ATOM 672 O O . ASP A 1 87 ? 3.793 -17.135 8.476 1.00 91.56 87 ASP A O 1
ATOM 676 N N . GLY A 1 88 ? 1.718 -16.544 9.058 1.00 92.25 88 GLY A N 1
ATOM 677 C CA . GLY A 1 88 ? 1.174 -17.902 9.122 1.00 92.25 88 GLY A CA 1
ATOM 678 C C . GLY A 1 88 ? 1.342 -18.624 10.455 1.00 92.25 88 GLY A C 1
ATOM 679 O O . GLY A 1 88 ? 0.890 -19.763 10.591 1.00 92.25 88 GLY A O 1
ATOM 680 N N . ARG A 1 89 ? 2.004 -18.006 11.439 1.00 93.44 89 ARG A N 1
ATOM 681 C CA . ARG A 1 89 ? 2.115 -18.549 12.798 1.00 93.44 89 ARG A CA 1
ATOM 682 C C . ARG A 1 89 ? 0.844 -18.227 13.586 1.00 93.44 89 ARG A C 1
ATOM 684 O O . ARG A 1 89 ? 0.505 -17.045 13.691 1.00 93.44 89 ARG A O 1
ATOM 691 N N . PRO A 1 90 ? 0.162 -19.216 14.189 1.00 95.81 90 PRO A N 1
ATOM 692 C CA . PRO A 1 90 ? -1.032 -18.942 14.978 1.00 95.81 90 PRO A CA 1
ATOM 693 C C . PRO A 1 90 ? -0.734 -17.970 16.125 1.00 95.81 90 PRO A C 1
ATOM 695 O O . PRO A 1 90 ? 0.272 -18.107 16.836 1.00 95.81 90 PRO A O 1
ATOM 698 N N . ALA A 1 91 ? -1.618 -16.996 16.301 1.00 96.69 91 ALA A N 1
ATOM 699 C CA . ALA A 1 91 ? -1.512 -15.957 17.311 1.00 96.69 91 ALA A CA 1
ATOM 700 C C . ALA A 1 91 ? -2.398 -16.292 18.512 1.00 96.69 91 ALA A C 1
ATOM 702 O O . ALA A 1 91 ? -3.554 -16.673 18.342 1.00 96.69 91 ALA A O 1
ATOM 703 N N . LEU A 1 92 ? -1.893 -16.093 19.728 1.00 97.88 92 LEU A N 1
ATOM 704 C CA . LEU A 1 92 ? -2.754 -15.938 20.894 1.00 97.88 92 LEU A CA 1
ATOM 705 C C . LEU A 1 92 ? -3.056 -14.451 21.055 1.00 97.88 92 LEU A C 1
ATOM 707 O O . LEU A 1 92 ? -2.184 -13.685 21.472 1.00 97.88 92 LEU A O 1
ATOM 711 N N . VAL A 1 93 ? -4.281 -14.058 20.724 1.00 98.06 93 VAL A N 1
ATOM 712 C CA . VAL A 1 93 ? -4.772 -12.683 20.830 1.00 98.06 93 VAL A CA 1
ATOM 713 C C . VAL A 1 93 ? -5.576 -12.539 22.114 1.00 98.06 93 VAL A C 1
ATOM 715 O O . VAL A 1 93 ? -6.459 -13.334 22.406 1.00 98.06 93 VAL A O 1
ATOM 718 N N . THR A 1 94 ? -5.262 -11.524 22.902 1.00 98.50 94 THR A N 1
ATOM 719 C CA . THR A 1 94 ? -5.954 -11.158 24.131 1.00 98.50 94 THR A CA 1
ATOM 720 C C . THR A 1 94 ? -6.612 -9.806 23.927 1.00 98.50 94 THR A C 1
ATOM 722 O O . THR A 1 94 ? -5.921 -8.805 23.754 1.00 98.50 94 THR A O 1
ATOM 725 N N . LEU A 1 95 ? -7.939 -9.773 23.965 1.00 98.38 95 LEU A N 1
ATOM 726 C CA . LEU A 1 95 ? -8.729 -8.550 23.844 1.00 98.38 95 LEU A CA 1
ATOM 727 C C . LEU A 1 95 ? -9.287 -8.177 25.215 1.00 98.38 95 LEU A C 1
ATOM 729 O O . LEU A 1 95 ? -9.879 -9.025 25.881 1.00 98.38 95 LEU A O 1
ATOM 733 N N . ARG A 1 96 ? -9.123 -6.924 25.647 1.00 98.31 96 ARG A N 1
ATOM 734 C CA . ARG A 1 96 ? -9.829 -6.393 26.821 1.00 98.31 96 ARG A CA 1
ATOM 735 C C . ARG A 1 96 ? -11.059 -5.627 26.350 1.00 98.31 96 ARG A C 1
ATOM 737 O O . ARG A 1 96 ? -10.916 -4.516 25.839 1.00 98.31 96 ARG A O 1
ATOM 744 N N . LEU A 1 97 ? -12.227 -6.247 26.511 1.00 98.44 97 LEU A N 1
ATOM 745 C CA . LEU A 1 97 ? -13.502 -5.780 25.968 1.00 98.44 97 LEU A CA 1
ATOM 746 C C . LEU A 1 97 ? -14.544 -5.563 27.068 1.00 98.44 97 LEU A C 1
ATOM 748 O O . LEU A 1 97 ? -14.522 -6.257 28.088 1.00 98.44 97 LEU A O 1
ATOM 752 N N . ALA A 1 98 ? -15.473 -4.652 26.805 1.00 97.94 98 ALA A N 1
ATOM 753 C CA . ALA A 1 98 ? -16.713 -4.446 27.545 1.00 97.94 98 ALA A CA 1
ATOM 754 C C . ALA A 1 98 ? -17.836 -4.084 26.560 1.00 97.94 98 ALA A C 1
ATOM 756 O O . ALA A 1 98 ? -17.576 -3.617 25.453 1.00 97.94 98 ALA A O 1
ATOM 757 N N . ALA A 1 99 ? -19.085 -4.295 26.951 1.00 96.75 99 ALA A N 1
ATOM 758 C CA . ALA A 1 99 ? -20.254 -3.927 26.165 1.00 96.75 99 ALA A CA 1
ATOM 759 C C . ALA A 1 99 ? -21.318 -3.331 27.087 1.00 96.75 99 ALA A C 1
ATOM 761 O O . ALA A 1 99 ? -22.172 -4.043 27.616 1.00 96.75 99 ALA A O 1
ATOM 762 N N . ALA A 1 100 ? -21.245 -2.019 27.310 1.00 92.69 100 ALA A N 1
ATOM 763 C CA . ALA A 1 100 ? -22.259 -1.323 28.089 1.00 92.69 100 ALA A CA 1
ATOM 764 C C . ALA A 1 100 ? -23.587 -1.319 27.317 1.00 92.69 100 ALA A C 1
ATOM 766 O O . ALA A 1 100 ? -23.700 -0.717 26.252 1.00 92.69 100 ALA A O 1
ATOM 767 N N . ARG A 1 101 ? -24.585 -2.015 27.861 1.00 92.19 101 ARG A N 1
ATOM 768 C CA . ARG A 1 101 ? -25.974 -1.998 27.396 1.00 92.19 101 ARG A CA 1
ATOM 769 C C . ARG A 1 101 ? -26.909 -1.823 28.594 1.00 92.19 101 ARG A C 1
ATOM 771 O O . ARG A 1 101 ? -26.531 -2.221 29.700 1.00 92.19 101 ARG A O 1
ATOM 778 N N . PRO A 1 102 ? -28.112 -1.254 28.393 1.00 92.62 102 PRO A N 1
ATOM 779 C CA . PRO A 1 102 ? -29.161 -1.269 29.404 1.00 92.62 102 PRO A CA 1
ATOM 780 C C . PRO A 1 102 ? -29.387 -2.689 29.950 1.00 92.62 102 PRO A C 1
ATOM 782 O O . PRO A 1 102 ? -29.334 -3.643 29.170 1.00 92.62 102 PRO A O 1
ATOM 785 N N . PRO A 1 103 ? -29.665 -2.846 31.255 1.00 90.75 103 PRO A N 1
ATOM 786 C CA . PRO A 1 103 ? -29.802 -4.157 31.901 1.00 90.75 103 PRO A CA 1
ATOM 787 C C . PRO A 1 103 ? -30.959 -5.003 31.346 1.00 90.75 103 PRO A C 1
ATOM 789 O O . PRO A 1 103 ? -30.987 -6.213 31.546 1.00 90.75 103 PRO A O 1
ATOM 792 N N . GLU A 1 104 ? -31.900 -4.376 30.642 1.00 94.31 104 GLU A N 1
ATOM 793 C CA . GLU A 1 104 ? -33.039 -5.018 29.977 1.00 94.31 104 GLU A CA 1
ATOM 794 C C . GLU A 1 104 ? -32.643 -5.752 28.685 1.00 94.31 104 GLU A C 1
ATOM 796 O O . GLU A 1 104 ? -33.367 -6.634 28.221 1.00 94.31 104 GLU A O 1
ATOM 801 N N . LEU A 1 105 ? -31.496 -5.406 28.088 1.00 92.94 105 LEU A N 1
ATOM 802 C CA . LEU A 1 105 ? -31.024 -6.011 26.848 1.00 92.94 105 LEU A CA 1
ATOM 803 C C . LEU A 1 105 ? -30.085 -7.186 27.122 1.00 92.94 105 LEU A C 1
ATOM 805 O O . LEU A 1 105 ? -29.252 -7.165 28.027 1.00 92.94 105 LEU A O 1
ATOM 809 N N . SER A 1 106 ? -30.177 -8.211 26.272 1.00 90.81 106 SER A N 1
ATOM 810 C CA . SER A 1 106 ? -29.251 -9.344 26.320 1.00 90.81 106 SER A CA 1
ATOM 811 C C . SER A 1 106 ? -27.802 -8.902 26.047 1.00 90.81 106 SER A C 1
ATOM 813 O O . SER A 1 106 ? -27.587 -7.985 25.240 1.00 90.81 106 SER A O 1
ATOM 815 N N . PRO A 1 107 ? -26.801 -9.570 26.662 1.00 93.31 107 PRO A N 1
ATOM 816 C CA . PRO A 1 107 ? -25.390 -9.321 26.383 1.00 93.31 107 PRO A CA 1
ATOM 817 C C . PRO A 1 107 ? -25.075 -9.367 24.885 1.00 93.31 107 PRO A C 1
ATOM 819 O O . PRO A 1 107 ? -25.655 -10.158 24.136 1.00 93.31 107 PRO A O 1
ATOM 822 N N . VAL A 1 108 ? -24.121 -8.542 24.446 1.00 95.69 108 VAL A N 1
ATOM 823 C CA . VAL A 1 108 ? -23.667 -8.545 23.050 1.00 95.69 108 VAL A CA 1
ATOM 824 C C . VAL A 1 108 ? -23.050 -9.899 22.740 1.00 95.69 108 VAL A C 1
ATOM 826 O O . VAL A 1 108 ? -22.110 -10.312 23.410 1.00 95.69 108 VAL A O 1
ATOM 829 N N . THR A 1 109 ? -23.524 -10.577 21.698 1.00 97.88 109 THR A N 1
ATOM 830 C CA . THR A 1 109 ? -22.786 -11.713 21.136 1.00 97.88 109 THR A CA 1
ATOM 831 C C . THR A 1 109 ? -21.793 -11.182 20.112 1.00 97.88 109 THR A C 1
ATOM 833 O O . THR A 1 109 ? -22.192 -10.629 19.089 1.00 97.88 109 THR A O 1
ATOM 836 N N . LEU A 1 110 ? -20.502 -11.325 20.407 1.00 98.19 110 LEU A N 1
ATOM 837 C CA . LEU A 1 110 ? -19.408 -10.966 19.515 1.00 98.19 110 LEU A CA 1
ATOM 838 C C . LEU A 1 110 ? -19.031 -12.183 18.666 1.00 98.19 110 LEU A C 1
ATOM 840 O O . LEU A 1 110 ? -18.529 -13.177 19.193 1.00 98.19 110 LEU A O 1
ATOM 844 N N . THR A 1 111 ? -19.258 -12.087 17.361 1.00 98.50 111 THR A N 1
ATOM 845 C CA . THR A 1 111 ? -18.807 -13.067 16.368 1.00 98.50 111 THR A CA 1
ATOM 846 C C . THR A 1 111 ? -17.410 -12.679 15.907 1.00 98.50 111 THR A C 1
ATOM 848 O O . THR A 1 111 ? -17.183 -11.567 15.438 1.00 98.50 111 THR A O 1
ATOM 851 N N . ILE A 1 112 ? -16.451 -13.586 16.055 1.00 98.38 112 ILE A N 1
ATOM 852 C CA . ILE A 1 112 ? -15.044 -13.328 15.743 1.00 98.38 112 ILE A CA 1
ATOM 853 C C . ILE A 1 112 ? -14.684 -14.113 14.492 1.00 98.38 112 ILE A C 1
ATOM 855 O O . ILE A 1 112 ? -14.836 -15.338 14.464 1.00 98.38 112 ILE A O 1
ATOM 859 N N . ARG A 1 113 ? -14.183 -13.425 13.464 1.00 98.19 113 ARG A N 1
ATOM 860 C CA . ARG A 1 113 ? -13.797 -14.040 12.188 1.00 98.19 113 ARG A CA 1
ATOM 861 C C . ARG A 1 113 ? -12.344 -13.744 11.842 1.00 98.19 113 ARG A C 1
ATOM 863 O O . ARG A 1 113 ? -11.817 -12.686 12.171 1.00 98.19 113 ARG A O 1
ATOM 870 N N . SER A 1 114 ? -11.700 -14.673 11.151 1.00 97.00 114 SER A N 1
ATOM 871 C CA . SER A 1 114 ? -10.380 -14.479 10.548 1.00 97.00 114 SER A CA 1
ATOM 872 C C . SER A 1 114 ? -10.305 -15.269 9.253 1.00 97.00 114 SER A C 1
ATOM 874 O O . SER A 1 114 ? -10.838 -16.376 9.187 1.00 97.00 114 SER A O 1
ATOM 876 N N . GLU A 1 115 ? -9.712 -14.686 8.208 1.00 93.56 115 GLU A N 1
ATOM 877 C CA . GLU A 1 115 ? -9.642 -15.304 6.871 1.00 93.56 115 GLU A CA 1
ATOM 878 C C . GLU A 1 115 ? -11.030 -15.756 6.350 1.00 93.56 115 GLU A C 1
ATOM 880 O O . GLU A 1 115 ? -11.174 -16.775 5.681 1.00 93.56 115 GLU A O 1
ATOM 885 N N . GLY A 1 116 ? -12.092 -15.025 6.716 1.00 93.31 116 GLY A N 1
ATOM 886 C CA . GLY A 1 116 ? -13.481 -15.347 6.362 1.00 93.31 116 GLY A CA 1
ATOM 887 C C . GLY A 1 116 ? -14.125 -16.492 7.161 1.00 93.31 116 GLY A C 1
ATOM 888 O O . GLY A 1 116 ? -15.335 -16.694 7.049 1.00 93.31 116 GLY A O 1
ATOM 889 N N . ALA A 1 117 ? -13.375 -17.207 8.002 1.00 96.62 117 ALA A N 1
ATOM 890 C CA . ALA A 1 117 ? -13.893 -18.268 8.863 1.00 96.62 117 ALA A CA 1
ATOM 891 C C . ALA A 1 117 ? -14.296 -17.729 10.244 1.00 96.62 117 ALA A C 1
ATOM 893 O O . ALA A 1 117 ? -13.616 -16.874 10.811 1.00 96.62 117 ALA A O 1
ATOM 894 N N . VAL A 1 118 ? -15.396 -18.242 10.806 1.00 97.81 118 VAL A N 1
ATOM 895 C CA . VAL A 1 118 ? -15.814 -17.932 12.185 1.00 97.81 118 VAL A CA 1
ATOM 896 C C . VAL A 1 118 ? -14.936 -18.724 13.151 1.00 97.81 118 VAL A C 1
ATOM 898 O O . VAL A 1 118 ? -14.942 -19.951 13.126 1.00 97.81 118 VAL A O 1
ATOM 901 N N . ILE A 1 119 ? -14.184 -18.021 13.998 1.00 96.88 119 ILE A N 1
ATOM 902 C CA . ILE A 1 119 ? -13.338 -18.621 15.038 1.00 96.88 119 ILE A CA 1
ATOM 903 C C . ILE A 1 119 ? -14.172 -18.936 16.282 1.00 96.88 119 ILE A C 1
ATOM 905 O O . ILE A 1 119 ? -13.950 -19.950 16.940 1.00 96.88 119 ILE A O 1
ATOM 909 N N . GLY A 1 120 ? -15.136 -18.075 16.614 1.00 97.12 120 GLY A N 1
ATOM 910 C CA . GLY A 1 120 ? -16.013 -18.290 17.758 1.00 97.12 120 GLY A CA 1
ATOM 911 C C . GLY A 1 120 ? -17.013 -17.164 17.979 1.00 97.12 120 GLY A C 1
ATOM 912 O O . GLY A 1 120 ? -16.860 -16.066 17.446 1.00 97.12 120 GLY A O 1
ATOM 913 N N . ASN A 1 121 ? -18.015 -17.461 18.803 1.00 98.06 121 ASN A N 1
ATOM 914 C CA . ASN A 1 121 ? -19.034 -16.522 19.256 1.00 98.06 121 ASN A CA 1
ATOM 915 C C . ASN A 1 121 ? -18.925 -16.400 20.770 1.00 98.06 121 ASN A C 1
ATOM 917 O O . ASN A 1 121 ? -18.968 -17.414 21.470 1.00 98.06 121 ASN A O 1
ATOM 921 N N . VAL A 1 122 ? -18.763 -15.181 21.278 1.00 97.44 122 VAL A N 1
ATOM 922 C CA . VAL A 1 122 ? -18.526 -14.958 22.705 1.00 97.44 122 VAL A CA 1
ATOM 923 C C . VAL A 1 122 ? -19.481 -13.893 23.239 1.00 97.44 122 VAL A C 1
ATOM 925 O O . VAL A 1 122 ? -19.552 -12.809 22.659 1.00 97.44 122 VAL A O 1
ATOM 928 N N . PRO A 1 123 ? -20.207 -14.153 24.341 1.00 97.62 123 PRO A N 1
ATOM 929 C CA . PRO A 1 123 ? -20.990 -13.117 24.995 1.00 97.62 123 PRO A CA 1
ATOM 930 C C . PRO A 1 123 ? -20.056 -12.117 25.689 1.00 97.62 123 PRO A C 1
ATOM 932 O O . PRO A 1 123 ? -19.227 -12.496 26.520 1.00 97.62 123 PRO A O 1
ATOM 935 N N . VAL A 1 124 ? -20.207 -10.836 25.364 1.00 98.00 124 VAL A N 1
ATOM 936 C CA . VAL A 1 124 ? -19.485 -9.722 25.980 1.00 98.00 124 VAL A CA 1
ATOM 937 C C . VAL A 1 124 ? -20.427 -9.005 26.942 1.00 98.00 124 VAL A C 1
ATOM 939 O O . VAL A 1 124 ? -21.474 -8.495 26.546 1.00 98.00 124 VAL A O 1
ATOM 942 N N . GLY A 1 125 ? -20.067 -9.023 28.226 1.00 95.88 125 GLY A N 1
ATOM 943 C CA . GLY A 1 125 ? -20.825 -8.370 29.294 1.00 95.88 125 GLY A CA 1
ATOM 944 C C . GLY A 1 125 ? -20.467 -6.894 29.483 1.00 95.88 125 GLY A C 1
ATOM 945 O O . GLY A 1 125 ? -19.576 -6.365 28.820 1.00 95.88 125 GLY A O 1
ATOM 946 N N . VAL A 1 126 ? -21.144 -6.255 30.440 1.00 95.75 126 VAL A N 1
ATOM 947 C CA . VAL A 1 126 ? -20.951 -4.836 30.791 1.00 95.75 126 VAL A CA 1
ATOM 948 C C . VAL A 1 126 ? -19.568 -4.580 31.398 1.00 95.75 126 VAL A C 1
ATOM 950 O O . VAL A 1 126 ? -18.958 -3.548 31.129 1.00 95.75 126 VAL A O 1
ATOM 953 N N . ASP A 1 127 ? -19.043 -5.531 32.172 1.00 96.38 127 ASP A N 1
ATOM 954 C CA . ASP A 1 127 ? -17.736 -5.397 32.814 1.00 96.38 127 ASP A CA 1
ATOM 955 C C . ASP A 1 127 ? -16.573 -5.632 31.848 1.00 96.38 127 ASP A C 1
ATOM 957 O O . ASP A 1 127 ? -16.618 -6.499 30.970 1.00 96.38 127 ASP A O 1
ATOM 961 N N . TRP A 1 128 ? -15.462 -4.939 32.102 1.00 97.75 128 TRP A N 1
ATOM 962 C CA . TRP A 1 128 ? -14.196 -5.177 31.417 1.00 97.75 128 TRP A CA 1
ATOM 963 C C . TRP A 1 128 ? -13.679 -6.595 31.668 1.00 97.75 128 TRP A C 1
ATOM 965 O O . TRP A 1 128 ? -13.235 -6.928 32.769 1.00 97.75 128 TRP A O 1
ATOM 975 N N . ARG A 1 129 ? -13.644 -7.416 30.618 1.00 97.94 129 ARG A N 1
ATOM 976 C CA . ARG A 1 129 ? -13.114 -8.787 30.651 1.00 97.94 129 ARG A CA 1
ATOM 977 C C . ARG A 1 129 ? -12.009 -8.972 29.621 1.00 97.94 129 ARG A C 1
ATOM 979 O O . ARG A 1 129 ? -11.933 -8.249 28.629 1.00 97.94 129 ARG A O 1
ATOM 986 N N . ARG A 1 130 ? -11.123 -9.939 29.873 1.00 98.38 130 ARG A N 1
ATOM 987 C CA . ARG A 1 130 ? -10.087 -10.359 28.922 1.00 98.38 130 ARG A CA 1
ATOM 988 C C . ARG A 1 130 ? -10.538 -11.623 28.207 1.00 98.38 130 ARG A C 1
ATOM 990 O O . ARG A 1 130 ? -10.883 -12.606 28.854 1.00 98.38 130 ARG A O 1
ATOM 997 N N . TYR A 1 131 ? -10.492 -11.584 26.885 1.00 98.00 131 TYR A N 1
ATOM 998 C CA . TYR A 1 131 ? -10.858 -12.682 26.004 1.00 98.00 131 TYR A CA 1
ATOM 999 C C . TYR A 1 131 ? -9.605 -13.179 25.303 1.00 98.00 131 TYR A C 1
ATOM 1001 O O . TYR A 1 131 ? -8.901 -12.384 24.684 1.00 98.00 131 TYR A O 1
ATOM 1009 N N . HIS A 1 132 ? -9.319 -14.473 25.420 1.00 97.75 132 HIS A N 1
ATOM 1010 C CA . HIS A 1 132 ? -8.157 -15.108 24.807 1.00 97.75 132 HIS A CA 1
ATOM 1011 C C . HIS A 1 132 ? -8.600 -15.922 23.595 1.00 97.75 132 HIS A C 1
ATOM 1013 O O . HIS A 1 132 ? -9.449 -16.802 23.706 1.00 97.75 132 HIS A O 1
ATOM 1019 N N . LEU A 1 133 ? -8.017 -15.618 22.444 1.00 97.31 133 LEU A N 1
ATOM 1020 C CA . LEU A 1 133 ? -8.395 -16.148 21.145 1.00 97.31 133 LEU A CA 1
ATOM 1021 C C . LEU A 1 133 ? -7.177 -16.802 20.512 1.00 97.31 133 LEU A C 1
ATOM 1023 O O . LEU A 1 133 ? -6.117 -16.181 20.420 1.00 97.31 133 LEU A O 1
ATOM 1027 N N . LEU A 1 134 ? -7.333 -18.040 20.054 1.00 97.38 134 LEU A N 1
ATOM 1028 C CA . LEU A 1 134 ? -6.345 -18.681 19.199 1.00 97.38 134 LEU A CA 1
ATOM 1029 C C . LEU A 1 134 ? -6.712 -18.386 17.744 1.00 97.38 134 LEU A C 1
ATOM 1031 O O . LEU A 1 134 ? -7.701 -18.903 17.233 1.00 97.38 134 LEU A O 1
ATOM 1035 N N . VAL A 1 135 ? -5.935 -17.522 17.099 1.00 97.62 135 VAL A N 1
ATOM 1036 C CA . VAL A 1 135 ? -6.239 -16.985 15.773 1.00 97.62 135 VAL A CA 1
ATOM 1037 C C . VAL A 1 135 ? -5.284 -17.589 14.737 1.00 97.62 135 VAL A C 1
ATOM 1039 O O . VAL A 1 135 ? -4.067 -17.405 14.866 1.00 97.62 135 VAL A O 1
ATOM 1042 N N . PRO A 1 136 ? -5.780 -18.310 13.713 1.00 96.38 136 PRO A N 1
ATOM 1043 C CA . PRO A 1 136 ? -4.961 -18.662 12.557 1.00 96.38 136 PRO A CA 1
ATOM 1044 C C . PRO A 1 136 ? -4.577 -17.388 11.800 1.00 96.38 136 PRO A C 1
ATOM 1046 O O . PRO A 1 136 ? -5.380 -16.468 11.697 1.00 96.38 136 PRO A O 1
ATOM 1049 N N . THR A 1 137 ? -3.355 -17.320 11.277 1.00 95.44 137 THR A N 1
ATOM 1050 C CA . THR A 1 137 ? -2.863 -16.125 10.579 1.00 95.44 137 THR A CA 1
ATOM 1051 C C . THR A 1 137 ? -2.516 -16.420 9.129 1.00 95.44 137 THR A C 1
ATOM 1053 O O . THR A 1 137 ? -2.206 -17.556 8.757 1.00 95.44 137 THR A O 1
ATOM 1056 N N . ASN A 1 138 ? -2.582 -15.387 8.298 1.00 92.19 138 ASN A N 1
ATOM 1057 C CA . ASN A 1 138 ? -2.221 -15.441 6.895 1.00 92.19 138 ASN A CA 1
ATOM 1058 C C . ASN A 1 138 ? -0.709 -15.625 6.729 1.00 92.19 138 ASN A C 1
ATOM 1060 O O . ASN A 1 138 ? 0.092 -14.961 7.386 1.00 92.19 138 ASN A O 1
ATOM 1064 N N . ARG A 1 139 ? -0.306 -16.508 5.812 1.00 89.12 139 ARG A N 1
ATOM 1065 C CA . ARG A 1 139 ? 1.107 -16.716 5.444 1.00 89.12 139 ARG A CA 1
ATOM 1066 C C . ARG A 1 139 ? 1.667 -15.612 4.551 1.00 89.12 139 ARG A C 1
ATOM 1068 O O . ARG A 1 139 ? 2.881 -15.438 4.501 1.00 89.12 139 ARG A O 1
ATOM 1075 N N . ASN A 1 140 ? 0.794 -14.919 3.828 1.00 83.94 140 ASN A N 1
ATOM 1076 C CA . ASN A 1 140 ? 1.149 -14.024 2.732 1.00 83.94 140 ASN A CA 1
ATOM 1077 C C . ASN A 1 140 ? 0.807 -12.557 3.030 1.00 83.94 140 ASN A C 1
ATOM 1079 O O . ASN A 1 140 ? 0.770 -11.747 2.107 1.00 83.94 140 ASN A O 1
ATOM 1083 N N . GLY A 1 141 ? 0.527 -12.213 4.286 1.00 85.81 141 GLY A N 1
ATOM 1084 C CA . GLY A 1 141 ? 0.208 -10.843 4.655 1.00 85.81 141 GLY A CA 1
ATOM 1085 C C . GLY A 1 141 ? -0.374 -10.715 6.053 1.00 85.81 141 GLY A C 1
ATOM 1086 O O . GLY A 1 141 ? -0.234 -11.599 6.901 1.00 85.81 141 GLY A O 1
ATOM 1087 N N . ASP A 1 142 ? -1.030 -9.585 6.265 1.00 91.56 142 ASP A N 1
ATOM 1088 C CA . ASP A 1 142 ? -1.634 -9.231 7.541 1.00 91.56 142 ASP A CA 1
ATOM 1089 C C . ASP A 1 142 ? -2.911 -10.034 7.774 1.00 91.56 142 ASP A C 1
ATOM 1091 O O . ASP A 1 142 ? -3.622 -10.398 6.838 1.00 91.56 142 ASP A O 1
ATOM 1095 N N . THR A 1 143 ? -3.210 -10.320 9.039 1.00 95.25 143 THR A N 1
ATOM 1096 C CA . THR A 1 143 ? -4.404 -11.090 9.405 1.00 95.25 143 THR A CA 1
ATOM 1097 C C . THR A 1 143 ? -5.425 -10.182 10.076 1.00 95.25 143 THR A C 1
ATOM 1099 O O . THR A 1 143 ? -5.202 -9.786 11.224 1.00 95.25 143 THR A O 1
ATOM 1102 N N . PRO A 1 144 ? -6.551 -9.858 9.420 1.00 97.31 144 PRO A N 1
ATOM 1103 C CA . PRO A 1 144 ? -7.636 -9.161 10.086 1.00 97.31 144 PRO A CA 1
ATOM 1104 C C . PRO A 1 144 ? -8.373 -10.122 11.030 1.00 97.31 144 PRO A C 1
ATOM 1106 O O . PRO A 1 144 ? -8.825 -11.198 10.628 1.00 97.31 144 PRO A O 1
ATOM 1109 N N . VAL A 1 145 ? -8.516 -9.715 12.289 1.00 98.06 145 VAL A N 1
ATOM 1110 C CA . VAL A 1 145 ? -9.445 -10.313 13.254 1.00 98.06 145 VAL A CA 1
ATOM 1111 C C . VAL A 1 145 ? -10.693 -9.453 13.265 1.00 98.06 145 VAL A C 1
ATOM 1113 O O . VAL A 1 145 ? -10.719 -8.387 13.881 1.00 98.06 145 VAL A O 1
ATOM 1116 N N . VAL A 1 146 ? -11.703 -9.892 12.524 1.00 98.38 146 VAL A N 1
ATOM 1117 C CA . VAL A 1 146 ? -12.958 -9.163 12.367 1.00 98.38 146 VAL A CA 1
ATOM 1118 C C . VAL A 1 146 ? -13.840 -9.429 13.583 1.00 98.38 146 VAL A C 1
ATOM 1120 O O . VAL A 1 146 ? -14.067 -10.576 13.969 1.00 98.38 146 VAL A O 1
ATOM 1123 N N . LEU A 1 147 ? -14.306 -8.343 14.183 1.00 98.44 147 LEU A N 1
ATOM 1124 C CA . LEU A 1 147 ? -15.196 -8.276 15.327 1.00 98.44 147 LEU A CA 1
ATOM 1125 C C . LEU A 1 147 ? -16.579 -7.869 14.811 1.00 98.44 147 LEU A C 1
ATOM 1127 O O . LEU A 1 147 ? -16.785 -6.713 14.443 1.00 98.44 147 LEU A O 1
ATOM 1131 N N . GLU A 1 148 ? -17.504 -8.824 14.752 1.00 98.38 148 GLU A N 1
ATOM 1132 C CA . GLU A 1 148 ? -18.872 -8.618 14.274 1.00 98.38 148 GLU A CA 1
ATOM 1133 C C . GLU A 1 148 ? -19.863 -8.658 15.437 1.00 98.38 148 GLU A C 1
ATOM 1135 O O . GLU A 1 148 ? -19.866 -9.576 16.259 1.00 98.38 148 GLU A O 1
ATOM 1140 N N . THR A 1 149 ? -20.724 -7.651 15.507 1.00 97.94 149 THR A N 1
ATOM 1141 C CA . THR A 1 149 ? -21.759 -7.503 16.534 1.00 97.94 149 THR A CA 1
ATOM 1142 C C . THR A 1 149 ? -23.067 -7.075 15.883 1.00 97.94 149 THR A C 1
ATOM 1144 O O . THR A 1 149 ? -23.065 -6.472 14.811 1.00 97.94 149 THR A O 1
ATOM 1147 N N . ALA A 1 150 ? -24.194 -7.382 16.526 1.00 96.50 150 ALA A N 1
ATOM 1148 C CA . ALA A 1 150 ? -25.480 -6.846 16.095 1.00 96.50 150 ALA A CA 1
ATOM 1149 C C . ALA A 1 150 ? -25.495 -5.318 16.240 1.00 96.50 150 ALA A C 1
ATOM 1151 O O . ALA A 1 150 ? -25.009 -4.794 17.248 1.00 96.50 150 ALA A O 1
ATOM 1152 N N . GLU A 1 151 ? -26.084 -4.633 15.259 1.00 93.88 151 GLU A N 1
ATOM 1153 C CA . GLU A 1 151 ? -26.223 -3.179 15.265 1.00 93.88 151 GLU A CA 1
ATOM 1154 C C . GLU A 1 151 ? -26.916 -2.700 16.544 1.00 93.88 151 GLU A C 1
ATOM 1156 O O . GLU A 1 151 ? -27.922 -3.259 16.988 1.00 93.88 151 GLU A O 1
ATOM 1161 N N . PHE A 1 152 ? -26.347 -1.670 17.159 1.00 95.44 152 PHE A N 1
ATOM 1162 C CA . PHE A 1 152 ? -26.884 -1.055 18.360 1.00 95.44 152 PHE A CA 1
ATOM 1163 C C . PHE A 1 152 ? -26.525 0.423 18.370 1.00 95.44 152 PHE A C 1
ATOM 1165 O O . PHE A 1 152 ? -25.389 0.796 18.093 1.00 95.44 152 PHE A O 1
ATOM 1172 N N . SER A 1 153 ? -27.506 1.257 18.690 1.00 94.50 153 SER A N 1
ATOM 1173 C CA . SER A 1 153 ? -27.305 2.667 19.000 1.00 94.50 153 SER A CA 1
ATOM 1174 C C . SER A 1 153 ? -27.618 2.853 20.477 1.00 94.50 153 SER A C 1
ATOM 1176 O O . SER A 1 153 ? -28.603 2.303 20.973 1.00 94.50 153 SER A O 1
ATOM 1178 N N . ALA A 1 154 ? -26.779 3.616 21.178 1.00 91.69 154 ALA A N 1
ATOM 1179 C CA . ALA A 1 154 ? -27.005 3.939 22.584 1.00 91.69 154 ALA A CA 1
ATOM 1180 C C . ALA A 1 154 ? -28.289 4.768 22.801 1.00 91.69 154 ALA A C 1
ATOM 1182 O O . ALA A 1 154 ? -28.800 4.812 23.920 1.00 91.69 154 ALA A O 1
ATOM 1183 N N . GLY A 1 155 ? -28.828 5.381 21.738 1.00 91.50 155 GLY A N 1
ATOM 1184 C CA . GLY A 1 155 ? -29.944 6.317 21.806 1.00 91.50 155 GLY A CA 1
ATOM 1185 C C . GLY A 1 155 ? -29.528 7.687 22.350 1.00 91.50 155 GLY A C 1
ATOM 1186 O O . GLY A 1 155 ? -28.348 7.971 22.562 1.00 91.50 155 GLY A O 1
ATOM 1187 N N . GLY A 1 156 ? -30.517 8.556 22.574 1.00 91.88 156 GLY A N 1
ATOM 1188 C CA . GLY A 1 156 ? -30.279 9.944 22.977 1.00 91.88 156 GLY A CA 1
ATOM 1189 C C . GLY A 1 156 ? -29.612 10.752 21.862 1.00 91.88 156 GLY A C 1
ATOM 1190 O O . GLY A 1 156 ? -29.990 10.627 20.699 1.00 91.88 156 GLY A O 1
ATOM 1191 N N . ASP A 1 157 ? -28.615 11.558 22.224 1.00 93.56 157 ASP A N 1
ATOM 1192 C CA . ASP A 1 157 ? -27.861 12.388 21.274 1.00 93.56 157 ASP A CA 1
ATOM 1193 C C . ASP A 1 157 ? -26.776 11.597 20.512 1.00 93.56 157 ASP A C 1
ATOM 1195 O O . ASP A 1 157 ? -26.234 12.081 19.515 1.00 93.56 157 ASP A O 1
ATOM 1199 N N . ASP A 1 158 ? -26.449 10.372 20.950 1.00 92.31 158 ASP A N 1
ATOM 1200 C CA . ASP A 1 158 ? -25.443 9.532 20.298 1.00 92.31 158 ASP A CA 1
ATOM 1201 C C . ASP A 1 158 ? -26.060 8.691 19.171 1.00 92.31 158 ASP A C 1
ATOM 1203 O O . ASP A 1 158 ? -26.634 7.617 19.370 1.00 92.31 158 ASP A O 1
ATOM 1207 N N . THR A 1 159 ? -25.911 9.189 17.946 1.00 94.62 159 THR A N 1
ATOM 1208 C CA . THR A 1 159 ? -26.410 8.543 16.723 1.00 94.62 159 THR A CA 1
ATOM 1209 C C . THR A 1 159 ? -25.484 7.450 16.183 1.00 94.62 159 THR A C 1
ATOM 1211 O O . THR A 1 159 ? -25.797 6.822 15.169 1.00 94.62 159 THR A O 1
ATOM 1214 N N . ARG A 1 160 ? -24.335 7.198 16.826 1.00 96.12 160 ARG A N 1
ATOM 1215 C CA . ARG A 1 160 ? -23.363 6.212 16.345 1.00 96.12 160 ARG A CA 1
ATOM 1216 C C . ARG A 1 160 ? -23.907 4.793 16.497 1.00 96.12 160 ARG A C 1
ATOM 1218 O O . ARG A 1 160 ? -24.526 4.438 17.499 1.00 96.12 160 ARG A O 1
ATOM 1225 N N . LEU A 1 161 ? -23.596 3.950 15.513 1.00 96.50 161 LEU A N 1
ATOM 1226 C CA . LEU A 1 161 ? -23.724 2.501 15.644 1.00 96.50 161 LEU A CA 1
ATOM 1227 C C . LEU A 1 161 ? -22.485 1.967 16.365 1.00 96.50 161 LEU A C 1
ATOM 1229 O O . LEU A 1 161 ? -21.366 2.095 15.858 1.00 96.50 161 LEU A O 1
ATOM 1233 N N . ILE A 1 162 ? -22.686 1.378 17.539 1.00 96.81 162 ILE A N 1
ATOM 1234 C CA . ILE A 1 162 ? -21.624 0.890 18.417 1.00 96.81 162 ILE A CA 1
ATOM 1235 C C . ILE A 1 162 ? -21.757 -0.619 18.650 1.00 96.81 162 ILE A C 1
ATOM 1237 O O . ILE A 1 162 ? -22.851 -1.155 18.823 1.00 96.81 162 ILE A O 1
ATOM 1241 N N . GLY A 1 163 ? -20.618 -1.305 18.648 1.00 96.50 163 GLY A N 1
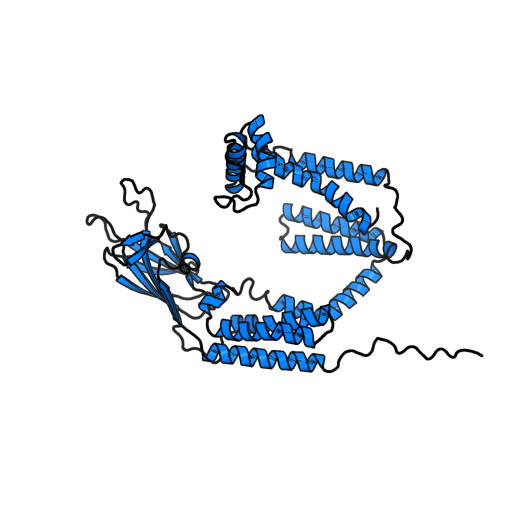ATOM 1242 C CA . GLY A 1 163 ? -20.491 -2.721 18.976 1.00 96.50 163 GLY A CA 1
ATOM 1243 C C . GLY A 1 163 ? -19.960 -2.918 20.394 1.00 96.50 163 GLY A C 1
ATOM 1244 O O . GLY A 1 163 ? -20.689 -2.783 21.376 1.00 96.50 163 GLY A O 1
ATOM 1245 N N . VAL A 1 164 ? -18.674 -3.251 20.505 1.00 97.81 164 VAL A N 1
ATOM 1246 C CA . VAL A 1 164 ? -17.974 -3.468 21.782 1.00 97.81 164 VAL A CA 1
ATOM 1247 C C . VAL A 1 164 ? -16.956 -2.362 22.047 1.00 97.81 164 VAL A C 1
ATOM 1249 O O . VAL A 1 164 ? -16.316 -1.851 21.129 1.00 97.81 164 VAL A O 1
ATOM 1252 N N . ALA A 1 165 ? -16.765 -2.013 23.314 1.00 98.12 165 ALA A N 1
ATOM 1253 C CA . ALA A 1 165 ? -15.681 -1.150 23.752 1.00 98.12 165 ALA A CA 1
ATOM 1254 C C . ALA A 1 165 ? -14.393 -1.973 23.878 1.00 98.12 165 ALA A C 1
ATOM 1256 O O . ALA A 1 165 ? -14.374 -3.017 24.533 1.00 98.12 165 ALA A O 1
ATOM 1257 N N . LEU A 1 166 ? -13.304 -1.493 23.279 1.00 98.44 166 LEU A N 1
ATOM 1258 C CA . LEU A 1 166 ? -11.977 -2.107 23.329 1.00 98.44 166 LEU A CA 1
ATOM 1259 C C . LEU A 1 166 ? -11.001 -1.155 24.018 1.00 98.44 166 LEU A C 1
ATOM 1261 O O . LEU A 1 166 ? -10.861 -0.014 23.589 1.00 98.44 166 LEU A O 1
ATOM 1265 N N . SER A 1 167 ? -10.299 -1.624 25.055 1.00 98.25 167 SER A N 1
ATOM 1266 C CA . SER A 1 167 ? -9.278 -0.814 25.747 1.00 98.25 167 SER A CA 1
ATOM 1267 C C . SER A 1 167 ? -7.841 -1.263 25.470 1.00 98.25 167 SER A C 1
ATOM 1269 O O . SER A 1 167 ? -6.898 -0.488 25.604 1.00 98.25 167 SER A O 1
ATOM 1271 N N . ALA A 1 168 ? -7.641 -2.550 25.174 1.00 98.12 168 ALA A N 1
ATOM 1272 C CA . ALA A 1 168 ? -6.309 -3.106 24.959 1.00 98.12 168 ALA A CA 1
ATOM 1273 C C . ALA A 1 168 ? -6.356 -4.373 24.104 1.00 98.12 168 ALA A C 1
ATOM 1275 O O . ALA A 1 168 ? -7.260 -5.200 24.253 1.00 98.12 168 ALA A O 1
ATOM 1276 N N . VAL A 1 169 ? -5.330 -4.539 23.276 1.00 98.06 169 VAL A N 1
ATOM 1277 C CA . VAL A 1 169 ? -5.052 -5.741 22.488 1.00 98.06 169 VAL A CA 1
ATOM 1278 C C . VAL A 1 169 ? -3.648 -6.207 22.839 1.00 98.06 169 VAL A C 1
ATOM 1280 O O . VAL A 1 169 ? -2.714 -5.413 22.859 1.00 98.06 169 VAL A O 1
ATOM 1283 N N . ALA A 1 170 ? -3.471 -7.494 23.101 1.00 97.69 170 ALA A N 1
ATOM 1284 C CA . ALA A 1 170 ? -2.151 -8.102 23.169 1.00 97.69 170 ALA A CA 1
ATOM 1285 C C . ALA A 1 170 ? -2.119 -9.333 22.275 1.00 97.69 170 ALA A C 1
ATOM 1287 O O . ALA A 1 170 ? -3.009 -10.170 22.357 1.00 97.69 170 ALA A O 1
ATOM 1288 N N . SER A 1 171 ? -1.102 -9.483 21.444 1.00 97.12 171 SER A N 1
ATOM 1289 C CA . SER A 1 171 ? -0.956 -10.639 20.562 1.00 97.12 171 SER A CA 1
ATOM 1290 C C . SER A 1 171 ? 0.425 -11.242 20.722 1.00 97.12 171 SER A C 1
ATOM 1292 O O . SER A 1 171 ? 1.404 -10.503 20.765 1.00 97.12 171 SER A O 1
ATOM 1294 N N . ARG A 1 172 ? 0.518 -12.572 20.802 1.00 96.50 172 ARG A N 1
ATOM 1295 C CA . ARG A 1 172 ? 1.800 -13.289 20.864 1.00 96.50 172 ARG A CA 1
ATOM 1296 C C . ARG A 1 172 ? 1.819 -14.532 19.985 1.00 96.50 172 ARG A C 1
ATOM 1298 O O . ARG A 1 172 ? 0.775 -15.151 19.783 1.00 96.50 172 ARG A O 1
ATOM 1305 N N . PHE A 1 173 ? 2.995 -14.937 19.509 1.00 93.38 173 PHE A N 1
ATOM 1306 C CA . PHE A 1 173 ? 3.151 -16.234 18.838 1.00 93.38 173 PHE A CA 1
ATOM 1307 C C . PHE A 1 173 ? 2.870 -17.390 19.806 1.00 93.38 173 PHE A C 1
ATOM 1309 O O . PHE A 1 173 ? 3.215 -17.329 20.986 1.00 93.38 173 PHE A O 1
ATOM 1316 N N . THR A 1 174 ? 2.230 -18.445 19.305 1.00 91.44 174 THR A N 1
ATOM 1317 C CA . THR A 1 174 ? 1.918 -19.658 20.090 1.00 91.44 174 THR A CA 1
ATOM 1318 C C . THR A 1 174 ? 3.010 -20.717 20.011 1.00 91.44 174 THR A C 1
ATOM 1320 O O . THR A 1 174 ? 3.181 -21.499 20.941 1.00 91.44 174 THR A O 1
ATOM 1323 N N . VAL A 1 175 ? 3.763 -20.732 18.912 1.00 86.12 175 VAL A N 1
ATOM 1324 C CA . VAL A 1 175 ? 4.850 -21.680 18.663 1.00 86.12 175 VAL A CA 1
ATOM 1325 C C . VAL A 1 175 ? 6.177 -21.020 19.022 1.00 86.12 175 VAL A C 1
ATOM 1327 O O . VAL A 1 175 ? 6.369 -19.830 18.757 1.00 86.12 175 VAL A O 1
ATOM 1330 N N . ALA A 1 176 ? 7.092 -21.797 19.610 1.00 80.00 176 ALA A N 1
ATOM 1331 C CA . ALA A 1 176 ? 8.460 -21.356 19.848 1.00 80.00 176 ALA A CA 1
ATOM 1332 C C . ALA A 1 176 ? 9.092 -20.838 18.546 1.00 80.00 176 ALA A C 1
ATOM 1334 O O . ALA A 1 176 ? 8.864 -21.389 17.464 1.00 80.00 176 ALA A O 1
ATOM 1335 N N . ALA A 1 177 ? 9.870 -19.761 18.651 1.00 78.25 177 ALA A N 1
ATOM 1336 C CA . ALA A 1 177 ? 10.617 -19.245 17.517 1.00 78.25 177 ALA A CA 1
ATOM 1337 C C . ALA A 1 177 ? 11.599 -20.322 17.026 1.00 78.25 177 ALA A C 1
ATOM 1339 O O . ALA A 1 177 ? 12.289 -20.952 17.828 1.00 78.25 177 ALA A O 1
ATOM 1340 N N . GLY A 1 178 ? 11.622 -20.563 15.714 1.00 88.12 178 GLY A N 1
ATOM 1341 C CA . GLY A 1 178 ? 12.654 -21.393 15.102 1.00 88.12 178 GLY A CA 1
ATOM 1342 C C . GLY A 1 178 ? 14.007 -20.677 15.101 1.00 88.12 178 GLY A C 1
ATOM 1343 O O . GLY A 1 178 ? 14.185 -19.634 15.718 1.00 88.12 178 GLY A O 1
ATOM 1344 N N . LEU A 1 179 ? 14.973 -21.210 14.352 1.00 88.44 179 LEU A N 1
ATOM 1345 C CA . LEU A 1 179 ? 16.245 -20.510 14.114 1.00 88.44 179 LEU A CA 1
ATOM 1346 C C . LEU A 1 179 ? 16.086 -19.290 13.191 1.00 88.44 179 LEU A C 1
ATOM 1348 O O . LEU A 1 179 ? 16.935 -18.402 13.184 1.00 88.44 179 LEU A O 1
ATOM 1352 N N . PHE A 1 180 ? 15.006 -19.249 12.411 1.00 90.81 180 PHE A N 1
ATOM 1353 C CA . PHE A 1 180 ? 14.742 -18.216 11.419 1.00 90.81 180 PHE A CA 1
ATOM 1354 C C . PHE A 1 180 ? 13.278 -17.770 11.459 1.00 90.81 180 PHE A C 1
ATOM 1356 O O . PHE A 1 180 ? 12.399 -18.571 11.806 1.00 90.81 180 PHE A O 1
ATOM 1363 N N . PRO A 1 181 ? 12.986 -16.534 11.004 1.00 92.31 181 PRO A N 1
ATOM 1364 C CA . PRO A 1 181 ? 11.628 -16.136 10.664 1.00 92.31 181 PRO A CA 1
ATOM 1365 C C . PRO A 1 181 ? 11.004 -17.086 9.626 1.00 92.31 181 PRO A C 1
ATOM 1367 O O . PRO A 1 181 ? 11.727 -17.800 8.916 1.00 92.31 181 PRO A O 1
ATOM 1370 N N . PRO A 1 182 ? 9.667 -17.074 9.476 1.00 92.50 182 PRO A N 1
ATOM 1371 C CA . PRO A 1 182 ? 8.991 -17.834 8.431 1.00 92.50 182 PRO A CA 1
ATOM 1372 C C . PRO A 1 182 ? 9.622 -17.603 7.054 1.00 92.50 182 PRO A C 1
ATOM 1374 O O . PRO A 1 182 ? 10.072 -16.500 6.743 1.00 92.50 182 PRO A O 1
ATOM 1377 N N . PHE A 1 183 ? 9.663 -18.650 6.227 1.00 91.50 183 PHE A N 1
ATOM 1378 C CA . PHE A 1 183 ? 10.416 -18.661 4.965 1.00 91.50 183 PHE A CA 1
ATOM 1379 C C . PHE A 1 183 ? 10.136 -17.438 4.080 1.00 91.50 183 PHE A C 1
ATOM 1381 O O . PHE A 1 183 ? 11.069 -16.804 3.593 1.00 91.50 183 PHE A O 1
ATOM 1388 N N . VAL A 1 184 ? 8.859 -17.071 3.943 1.00 90.31 184 VAL A N 1
ATOM 1389 C CA . VAL A 1 184 ? 8.396 -15.894 3.193 1.00 90.31 184 VAL A CA 1
ATOM 1390 C C . VAL A 1 184 ? 9.079 -14.613 3.679 1.00 90.31 184 VAL A C 1
ATOM 1392 O O . VAL A 1 184 ? 9.698 -13.888 2.899 1.00 90.31 184 VAL A O 1
ATOM 1395 N N . ARG A 1 185 ? 9.037 -14.376 4.992 1.00 92.38 185 ARG A N 1
ATOM 1396 C CA . ARG A 1 185 ? 9.652 -13.219 5.647 1.00 92.38 185 ARG A CA 1
ATOM 1397 C C . ARG A 1 185 ? 11.171 -13.222 5.490 1.00 92.38 185 ARG A C 1
ATOM 1399 O O . ARG A 1 185 ? 11.752 -12.180 5.200 1.00 92.38 185 ARG A O 1
ATOM 1406 N N . SER A 1 186 ? 11.807 -14.383 5.632 1.00 94.06 186 SER A N 1
ATOM 1407 C CA . SER A 1 186 ? 13.253 -14.541 5.458 1.00 94.06 186 SER A CA 1
ATOM 1408 C C . SER A 1 186 ? 13.696 -14.180 4.043 1.00 94.06 186 SER A C 1
ATOM 1410 O O . SER A 1 186 ? 14.582 -13.346 3.876 1.00 94.06 186 SER A O 1
ATOM 1412 N N . VAL A 1 187 ? 13.048 -14.735 3.013 1.00 92.94 187 VAL A N 1
ATOM 1413 C CA . VAL A 1 187 ? 13.352 -14.400 1.610 1.00 92.94 187 VAL A CA 1
ATOM 1414 C C . VAL A 1 187 ? 13.128 -12.913 1.354 1.00 92.94 187 VAL A C 1
ATOM 1416 O O . VAL A 1 187 ? 13.963 -12.271 0.712 1.00 92.94 187 VAL A O 1
ATOM 1419 N N . PHE A 1 188 ? 12.039 -12.352 1.888 1.00 93.31 188 PHE A N 1
ATOM 1420 C CA . PHE A 1 188 ? 11.754 -10.933 1.748 1.00 93.31 188 PHE A CA 1
ATOM 1421 C C . PHE A 1 188 ? 12.869 -10.062 2.335 1.00 93.31 188 PHE A C 1
ATOM 1423 O O . PHE A 1 188 ? 13.455 -9.255 1.616 1.00 93.31 188 PHE A O 1
ATOM 1430 N N . LEU A 1 189 ? 13.232 -10.270 3.600 1.00 94.94 189 LEU A N 1
ATOM 1431 C CA . LEU A 1 189 ? 14.252 -9.468 4.275 1.00 94.94 189 LEU A CA 1
ATOM 1432 C C . LEU A 1 189 ? 15.647 -9.647 3.660 1.00 94.94 189 LEU A C 1
ATOM 1434 O O . LEU A 1 189 ? 16.352 -8.659 3.465 1.00 94.94 189 LEU A O 1
ATOM 1438 N N . LEU A 1 190 ? 16.029 -10.870 3.277 1.00 95.19 190 LEU A N 1
ATOM 1439 C CA . LEU A 1 190 ? 17.322 -11.139 2.633 1.00 95.19 190 LEU A CA 1
ATOM 1440 C C . LEU A 1 190 ? 17.450 -10.462 1.265 1.00 95.19 190 LEU A C 1
ATOM 1442 O O . LEU A 1 190 ? 18.548 -10.083 0.858 1.00 95.19 190 LEU A O 1
ATOM 1446 N N . SER A 1 191 ? 16.339 -10.289 0.549 1.00 94.31 191 SER A N 1
ATOM 1447 C CA . SER A 1 191 ? 16.353 -9.667 -0.773 1.00 94.31 191 SER A CA 1
ATOM 1448 C C . SER A 1 191 ? 16.652 -8.167 -0.748 1.00 94.31 191 SER A C 1
ATOM 1450 O O . SER A 1 191 ? 17.260 -7.669 -1.692 1.00 94.31 191 SER A O 1
ATOM 1452 N N . LEU A 1 192 ? 16.253 -7.444 0.306 1.00 94.69 192 LEU A N 1
ATOM 1453 C CA . LEU A 1 192 ? 16.341 -5.981 0.366 1.00 94.69 192 LEU A CA 1
ATOM 1454 C C . LEU A 1 192 ? 17.778 -5.466 0.168 1.00 94.69 192 LEU A C 1
ATOM 1456 O O . LEU A 1 192 ? 17.997 -4.679 -0.761 1.00 94.69 192 LEU A O 1
ATOM 1460 N N . PRO A 1 193 ? 18.783 -5.915 0.954 1.00 96.69 193 PRO A N 1
ATOM 1461 C CA . PRO A 1 193 ? 20.162 -5.497 0.733 1.00 96.69 193 PRO A CA 1
ATOM 1462 C C . PRO A 1 193 ? 20.692 -5.966 -0.628 1.00 96.69 193 PRO A C 1
ATOM 1464 O O . PRO A 1 193 ? 21.413 -5.218 -1.282 1.00 96.69 193 PRO A O 1
ATOM 1467 N N . LEU A 1 194 ? 20.309 -7.153 -1.111 1.00 94.50 194 LEU A N 1
ATOM 1468 C CA . LEU A 1 194 ? 20.773 -7.670 -2.405 1.00 94.50 194 LEU A CA 1
ATOM 1469 C C . LEU A 1 194 ? 20.262 -6.837 -3.586 1.00 94.50 194 LEU A C 1
ATOM 1471 O O . LEU A 1 194 ? 21.045 -6.488 -4.470 1.00 94.50 194 LEU A O 1
ATOM 1475 N N . ILE A 1 195 ? 18.970 -6.493 -3.598 1.00 93.94 195 ILE A N 1
ATOM 1476 C CA . ILE A 1 195 ? 18.348 -5.652 -4.628 1.00 93.94 195 ILE A CA 1
ATOM 1477 C C . ILE A 1 195 ? 19.025 -4.282 -4.648 1.00 93.94 195 ILE A C 1
ATOM 1479 O O . ILE A 1 195 ? 19.422 -3.817 -5.717 1.00 93.94 195 ILE A O 1
ATOM 1483 N N . ALA A 1 196 ? 19.209 -3.657 -3.482 1.00 93.69 196 ALA A N 1
ATOM 1484 C CA . ALA A 1 196 ? 19.858 -2.353 -3.380 1.00 93.69 196 ALA A CA 1
ATOM 1485 C C . ALA A 1 196 ? 21.315 -2.398 -3.869 1.00 93.69 196 ALA A C 1
ATOM 1487 O O . ALA A 1 196 ? 21.720 -1.575 -4.694 1.00 93.69 196 ALA A O 1
ATOM 1488 N N . ALA A 1 197 ? 22.083 -3.398 -3.426 1.00 94.25 197 ALA A N 1
ATOM 1489 C CA . ALA A 1 197 ? 23.464 -3.608 -3.844 1.00 94.25 197 ALA A CA 1
ATOM 1490 C C . ALA A 1 197 ? 23.581 -3.775 -5.361 1.00 94.25 197 ALA A C 1
ATOM 1492 O O . ALA A 1 197 ? 24.386 -3.105 -6.012 1.00 94.25 197 ALA A O 1
ATOM 1493 N N . LEU A 1 198 ? 22.760 -4.666 -5.929 1.00 91.69 198 LEU A N 1
ATOM 1494 C CA . LEU A 1 198 ? 22.739 -4.954 -7.358 1.00 91.69 198 LEU A CA 1
ATOM 1495 C C . LEU A 1 198 ? 22.314 -3.718 -8.148 1.00 91.69 198 LEU A C 1
ATOM 1497 O O . LEU A 1 198 ? 22.980 -3.374 -9.122 1.00 91.69 198 LEU A O 1
ATOM 1501 N N . GLY A 1 199 ? 21.263 -3.017 -7.722 1.00 91.62 199 GLY A N 1
ATOM 1502 C CA . GLY A 1 199 ? 20.783 -1.795 -8.366 1.00 91.62 199 GLY A CA 1
ATOM 1503 C C . GLY A 1 199 ? 21.855 -0.705 -8.425 1.00 91.62 199 GLY A C 1
ATOM 1504 O O . GLY A 1 199 ? 22.161 -0.192 -9.503 1.00 91.62 199 GLY A O 1
ATOM 1505 N N . ILE A 1 200 ? 22.503 -0.405 -7.296 1.00 91.94 200 ILE A N 1
ATOM 1506 C CA . ILE A 1 200 ? 23.556 0.621 -7.213 1.00 91.94 200 ILE A CA 1
ATOM 1507 C C . ILE A 1 200 ? 24.785 0.221 -8.015 1.00 91.94 200 ILE A C 1
ATOM 1509 O O . ILE A 1 200 ? 25.337 1.037 -8.760 1.00 91.94 200 ILE A O 1
ATOM 1513 N N . TRP A 1 201 ? 25.206 -1.040 -7.901 1.00 90.50 201 TRP A N 1
ATOM 1514 C CA . TRP A 1 201 ? 26.321 -1.549 -8.684 1.00 90.50 201 TRP A CA 1
ATOM 1515 C C . TRP A 1 201 ? 26.030 -1.461 -10.185 1.00 90.50 201 TRP A C 1
ATOM 1517 O O . TRP A 1 201 ? 26.908 -1.085 -10.960 1.00 90.50 201 TRP A O 1
ATOM 1527 N N . ARG A 1 202 ? 24.795 -1.725 -10.623 1.00 85.88 202 ARG A N 1
ATOM 1528 C CA . ARG A 1 202 ? 24.418 -1.567 -12.034 1.00 85.88 202 ARG A CA 1
ATOM 1529 C C . ARG A 1 202 ? 24.358 -0.115 -12.482 1.00 85.88 202 ARG A C 1
ATOM 1531 O O . ARG A 1 202 ? 24.745 0.151 -13.618 1.00 85.88 202 ARG A O 1
ATOM 1538 N N . TRP A 1 203 ? 23.927 0.798 -11.618 1.00 87.62 203 TRP A N 1
ATOM 1539 C CA . TRP A 1 203 ? 23.832 2.216 -11.955 1.00 87.62 203 TRP A CA 1
ATOM 1540 C C . TRP A 1 203 ? 25.200 2.910 -12.002 1.00 87.62 203 TRP A C 1
ATOM 1542 O O . TRP A 1 203 ? 25.521 3.556 -12.995 1.00 87.62 203 TRP A O 1
ATOM 1552 N N . ARG A 1 204 ? 26.026 2.760 -10.956 1.00 87.44 204 ARG A N 1
ATOM 1553 C CA . ARG A 1 204 ? 27.292 3.506 -10.797 1.00 87.44 204 ARG A CA 1
ATOM 1554 C C . ARG A 1 204 ? 28.558 2.683 -11.016 1.00 87.44 204 ARG A C 1
ATOM 1556 O O . ARG A 1 204 ? 29.638 3.256 -11.084 1.00 87.44 204 ARG A O 1
ATOM 1563 N N . ARG A 1 205 ? 28.454 1.349 -11.064 1.00 87.25 205 ARG A N 1
ATOM 1564 C CA . ARG A 1 205 ? 29.597 0.408 -11.082 1.00 87.25 205 ARG A CA 1
ATOM 1565 C C . ARG A 1 205 ? 30.620 0.621 -9.963 1.00 87.25 205 ARG A C 1
ATOM 1567 O O . ARG A 1 205 ? 31.767 0.207 -10.089 1.00 87.25 205 ARG A O 1
ATOM 1574 N N . ASN A 1 206 ? 30.194 1.211 -8.849 1.00 90.62 206 ASN A N 1
ATOM 1575 C CA . ASN A 1 206 ? 31.037 1.480 -7.692 1.00 90.62 206 ASN A CA 1
ATOM 1576 C C . ASN A 1 206 ? 30.598 0.600 -6.512 1.00 90.62 206 ASN A C 1
ATOM 1578 O O . ASN A 1 206 ? 29.512 0.789 -5.959 1.00 90.62 206 ASN A O 1
ATOM 1582 N N . LEU A 1 207 ? 31.439 -0.371 -6.149 1.00 92.00 207 LEU A N 1
ATOM 1583 C CA . LEU A 1 207 ? 31.147 -1.328 -5.078 1.00 92.00 207 LEU A CA 1
ATOM 1584 C C . LEU A 1 207 ? 31.188 -0.697 -3.684 1.00 92.00 207 LEU A C 1
ATOM 1586 O O . LEU A 1 207 ? 30.416 -1.112 -2.829 1.00 92.00 207 LEU A O 1
ATOM 1590 N N . SER A 1 208 ? 31.989 0.347 -3.467 1.00 93.81 208 SER A N 1
ATOM 1591 C CA . SER A 1 208 ? 32.028 1.057 -2.184 1.00 93.81 208 SER A CA 1
ATOM 1592 C C . SER A 1 208 ? 30.713 1.784 -1.906 1.00 93.81 208 SER A C 1
ATOM 1594 O O . SER A 1 208 ? 30.211 1.749 -0.787 1.00 93.81 208 SER A O 1
ATOM 1596 N N . VAL A 1 209 ? 30.104 2.387 -2.936 1.00 93.75 209 VAL A N 1
ATOM 1597 C CA . VAL A 1 209 ? 28.778 3.019 -2.807 1.00 93.75 209 VAL A CA 1
ATOM 1598 C C . VAL A 1 209 ? 27.697 1.962 -2.574 1.00 93.75 209 VAL A C 1
ATOM 1600 O O . VAL A 1 209 ? 26.825 2.162 -1.733 1.00 93.75 209 VAL A O 1
ATOM 1603 N N . ALA A 1 210 ? 27.765 0.825 -3.279 1.00 94.19 210 ALA A N 1
ATOM 1604 C CA . ALA A 1 210 ? 26.846 -0.288 -3.041 1.00 94.19 210 ALA A CA 1
ATOM 1605 C C . ALA A 1 210 ? 26.954 -0.791 -1.591 1.00 94.19 210 ALA A C 1
ATOM 1607 O O . ALA A 1 210 ? 25.938 -0.891 -0.910 1.00 94.19 210 ALA A O 1
ATOM 1608 N N . ALA A 1 211 ? 28.175 -1.008 -1.092 1.00 94.56 211 ALA A N 1
ATOM 1609 C CA . ALA A 1 211 ? 28.437 -1.415 0.286 1.00 94.56 211 ALA A CA 1
ATOM 1610 C C . ALA A 1 211 ? 27.873 -0.409 1.306 1.00 94.56 211 ALA A C 1
ATOM 1612 O O . ALA A 1 211 ? 27.147 -0.801 2.222 1.00 94.56 211 ALA A O 1
ATOM 1613 N N . ALA A 1 212 ? 28.138 0.887 1.108 1.00 96.12 212 ALA A N 1
ATOM 1614 C CA . ALA A 1 212 ? 27.678 1.952 1.997 1.00 96.12 212 ALA A CA 1
ATOM 1615 C C . ALA A 1 212 ? 26.147 1.993 2.131 1.00 96.12 212 ALA A C 1
ATOM 1617 O O . ALA A 1 212 ? 25.637 2.177 3.232 1.00 96.12 212 ALA A O 1
ATOM 1618 N N . VAL A 1 213 ? 25.407 1.769 1.039 1.00 95.19 213 VAL A N 1
ATOM 1619 C CA . VAL A 1 213 ? 23.935 1.734 1.081 1.00 95.19 213 VAL A CA 1
ATOM 1620 C C . VAL A 1 213 ? 23.397 0.415 1.640 1.00 95.19 213 VAL A C 1
ATOM 1622 O O . VAL A 1 213 ? 22.338 0.396 2.262 1.00 95.19 213 VAL A O 1
ATOM 1625 N N . THR A 1 214 ? 24.109 -0.698 1.469 1.00 96.12 214 THR A N 1
ATOM 1626 C CA . THR A 1 214 ? 23.653 -1.992 2.002 1.00 96.12 214 THR A CA 1
ATOM 1627 C C . THR A 1 214 ? 23.769 -2.108 3.513 1.00 96.12 214 THR A C 1
ATOM 1629 O O . THR A 1 214 ? 22.966 -2.806 4.124 1.00 96.12 214 THR A O 1
ATOM 1632 N N . LEU A 1 215 ? 24.724 -1.413 4.133 1.00 96.12 215 LEU A N 1
ATOM 1633 C CA . LEU A 1 215 ? 24.945 -1.479 5.576 1.00 96.12 215 LEU A CA 1
ATOM 1634 C C . LEU A 1 215 ? 23.709 -1.070 6.411 1.00 96.12 215 LEU A C 1
ATOM 1636 O O . LEU A 1 215 ? 23.304 -1.859 7.265 1.00 96.12 215 LEU A O 1
ATOM 1640 N N . PRO A 1 216 ? 23.040 0.078 6.168 1.00 97.69 216 PRO A N 1
ATOM 1641 C CA . PRO A 1 216 ? 21.805 0.407 6.883 1.00 97.69 216 PRO A CA 1
ATOM 1642 C C . PRO A 1 216 ? 20.663 -0.575 6.582 1.00 97.69 216 PRO A C 1
ATOM 1644 O O . PRO A 1 216 ? 19.831 -0.820 7.451 1.00 97.69 216 PRO A O 1
ATOM 1647 N N . LEU A 1 217 ? 20.632 -1.194 5.395 1.00 97.12 217 LEU A N 1
ATOM 1648 C CA . LEU A 1 217 ? 19.642 -2.231 5.086 1.00 97.12 217 LEU A CA 1
ATOM 1649 C C . LEU A 1 217 ? 19.890 -3.521 5.874 1.00 97.12 217 LEU A C 1
ATOM 1651 O O . LEU A 1 217 ? 18.931 -4.178 6.257 1.00 97.12 217 LEU A O 1
ATOM 1655 N N . LEU A 1 218 ? 21.143 -3.869 6.176 1.00 97.88 218 LEU A N 1
ATOM 1656 C CA . LEU A 1 218 ? 21.442 -4.979 7.086 1.00 97.88 218 LEU A CA 1
ATOM 1657 C C . LEU A 1 218 ? 20.933 -4.686 8.504 1.00 97.88 218 LEU A C 1
ATOM 1659 O O . LEU A 1 218 ? 20.336 -5.562 9.123 1.00 97.88 218 LEU A O 1
ATOM 1663 N N . LEU A 1 219 ? 21.085 -3.450 8.996 1.00 97.69 219 LEU A N 1
ATOM 1664 C CA . LEU A 1 219 ? 20.501 -3.036 10.280 1.00 97.69 219 LEU A CA 1
ATOM 1665 C C . LEU A 1 219 ? 18.968 -3.097 10.254 1.00 97.69 219 LEU A C 1
ATOM 1667 O O . LEU A 1 219 ? 18.356 -3.557 11.218 1.00 97.69 219 LEU A O 1
ATOM 1671 N N . LEU A 1 220 ? 18.351 -2.703 9.136 1.00 97.38 220 LEU A N 1
ATOM 1672 C CA . LEU A 1 220 ? 16.912 -2.847 8.927 1.00 97.38 220 LEU A CA 1
ATOM 1673 C C . LEU A 1 220 ? 16.480 -4.320 8.972 1.00 97.38 220 LEU A C 1
ATOM 1675 O O . LEU A 1 220 ? 15.446 -4.616 9.558 1.00 97.38 220 LEU A O 1
ATOM 1679 N N . VAL A 1 221 ? 17.268 -5.244 8.408 1.00 97.69 221 VAL A N 1
ATOM 1680 C CA . VAL A 1 221 ? 17.012 -6.694 8.489 1.00 97.69 221 VAL A CA 1
ATOM 1681 C C . VAL A 1 221 ? 17.069 -7.188 9.936 1.00 97.69 221 VAL A C 1
ATOM 1683 O O . VAL A 1 221 ? 16.154 -7.899 10.351 1.00 97.69 221 VAL A O 1
ATOM 1686 N N . VAL A 1 222 ? 18.081 -6.782 10.718 1.00 97.88 222 VAL A N 1
ATOM 1687 C CA . VAL A 1 222 ? 18.167 -7.115 12.156 1.00 97.88 222 VAL A CA 1
ATOM 1688 C C . VAL A 1 222 ? 16.917 -6.621 12.885 1.00 97.88 222 VAL A C 1
ATOM 1690 O O . VAL A 1 222 ? 16.233 -7.400 13.546 1.00 97.88 222 VAL A O 1
ATOM 1693 N N . TRP A 1 223 ? 16.580 -5.338 12.731 1.00 97.75 223 TRP A N 1
ATOM 1694 C CA . TRP A 1 223 ? 15.411 -4.738 13.374 1.00 97.75 223 TRP A CA 1
ATOM 1695 C C . TRP A 1 223 ? 14.106 -5.421 12.949 1.00 97.75 223 TRP A C 1
ATOM 1697 O O . TRP A 1 223 ? 13.285 -5.769 13.793 1.00 97.75 223 TRP A O 1
ATOM 1707 N N . ALA A 1 224 ? 13.925 -5.679 11.655 1.00 96.38 224 ALA A N 1
ATOM 1708 C CA . ALA A 1 224 ? 12.700 -6.270 11.133 1.00 96.38 224 ALA A CA 1
ATOM 1709 C C . ALA A 1 224 ? 12.501 -7.731 11.558 1.00 96.38 224 ALA A C 1
ATOM 1711 O O . ALA A 1 224 ? 11.361 -8.195 11.623 1.00 96.38 224 ALA A O 1
ATOM 1712 N N . ALA A 1 225 ? 13.590 -8.452 11.837 1.00 96.25 225 ALA A N 1
ATOM 1713 C CA . ALA A 1 225 ? 13.549 -9.797 12.400 1.00 96.25 225 ALA A CA 1
ATOM 1714 C C . ALA A 1 225 ? 13.310 -9.791 13.922 1.00 96.25 225 ALA A C 1
ATOM 1716 O O . ALA A 1 225 ? 12.630 -10.686 14.426 1.00 96.25 225 ALA A O 1
ATOM 1717 N N . ALA A 1 226 ? 13.821 -8.776 14.628 1.00 96.44 226 ALA A N 1
ATOM 1718 C CA . ALA A 1 226 ? 13.632 -8.591 16.067 1.00 96.44 226 ALA A CA 1
ATOM 1719 C C . ALA A 1 226 ? 12.214 -8.114 16.430 1.00 96.44 226 ALA A C 1
ATOM 1721 O O . ALA A 1 226 ? 11.639 -8.564 17.419 1.00 96.44 226 ALA A O 1
ATOM 1722 N N . TYR A 1 227 ? 11.621 -7.244 15.608 1.00 96.38 227 TYR A N 1
ATOM 1723 C CA . TYR A 1 227 ? 10.309 -6.628 15.836 1.00 96.38 227 TYR A CA 1
ATOM 1724 C C . TYR A 1 227 ? 9.332 -6.967 14.701 1.00 96.38 227 TYR A C 1
ATOM 1726 O O . TYR A 1 227 ? 8.911 -6.074 13.961 1.00 96.38 227 TYR A O 1
ATOM 1734 N N . PRO A 1 228 ? 8.958 -8.248 14.527 1.00 94.69 228 PRO A N 1
ATOM 1735 C CA . PRO A 1 228 ? 8.202 -8.697 13.360 1.00 94.69 228 PRO A CA 1
ATOM 1736 C C . PRO A 1 228 ? 6.851 -7.994 13.218 1.00 94.69 228 PRO A C 1
ATOM 1738 O O . PRO A 1 228 ? 6.473 -7.683 12.096 1.00 94.69 228 PRO A O 1
ATOM 1741 N N . ALA A 1 229 ? 6.155 -7.693 14.318 1.00 93.00 229 ALA A N 1
ATOM 1742 C CA . ALA A 1 229 ? 4.851 -7.040 14.262 1.00 93.00 229 ALA A CA 1
ATOM 1743 C C . ALA A 1 229 ? 4.942 -5.596 13.742 1.00 93.00 229 ALA A C 1
ATOM 1745 O O . ALA A 1 229 ? 4.355 -5.254 12.716 1.00 93.00 229 ALA A O 1
ATOM 1746 N N . LEU A 1 230 ? 5.806 -4.778 14.352 1.00 93.88 230 LEU A N 1
ATOM 1747 C CA . LEU A 1 230 ? 6.053 -3.407 13.901 1.00 93.88 230 LEU A CA 1
ATOM 1748 C C . LEU A 1 230 ? 6.615 -3.373 12.473 1.00 93.88 230 LEU A C 1
ATOM 1750 O O . LEU A 1 230 ? 6.235 -2.534 11.657 1.00 93.88 230 LEU A O 1
ATOM 1754 N N . ALA A 1 231 ? 7.512 -4.301 12.152 1.00 94.88 231 ALA A N 1
ATOM 1755 C CA . ALA A 1 231 ? 8.073 -4.405 10.821 1.00 94.88 231 ALA A CA 1
ATOM 1756 C C . ALA A 1 231 ? 7.084 -4.986 9.803 1.00 94.88 231 ALA A C 1
ATOM 1758 O O . ALA A 1 231 ? 7.289 -4.787 8.614 1.00 94.88 231 ALA A O 1
ATOM 1759 N N . GLY A 1 232 ? 6.051 -5.721 10.210 1.00 92.94 232 GLY A N 1
ATOM 1760 C CA . GLY A 1 232 ? 4.965 -6.157 9.332 1.00 92.94 232 GLY A CA 1
ATOM 1761 C C . GLY A 1 232 ? 4.142 -4.967 8.854 1.00 92.94 232 GLY A C 1
ATOM 1762 O O . GLY A 1 232 ? 3.872 -4.858 7.667 1.00 92.94 232 GLY A O 1
ATOM 1763 N N . TYR A 1 233 ? 3.880 -4.013 9.750 1.00 92.94 233 TYR A N 1
ATOM 1764 C CA . TYR A 1 233 ? 3.200 -2.764 9.413 1.00 92.94 233 TYR A CA 1
ATOM 1765 C C . TYR A 1 233 ? 4.006 -1.886 8.434 1.00 92.94 233 TYR A C 1
ATOM 1767 O O . TYR A 1 233 ? 3.469 -1.407 7.440 1.00 92.94 233 TYR A O 1
ATOM 1775 N N . TRP A 1 234 ? 5.304 -1.672 8.692 1.00 93.50 234 TRP A N 1
ATOM 1776 C CA . TRP A 1 234 ? 6.140 -0.791 7.853 1.00 93.50 234 TRP A CA 1
ATOM 1777 C C . TRP A 1 234 ? 6.699 -1.463 6.596 1.00 93.50 234 TRP A C 1
ATOM 1779 O O . TRP A 1 234 ? 6.962 -0.794 5.599 1.00 93.50 234 TRP A O 1
ATOM 1789 N N . LEU A 1 235 ? 6.924 -2.775 6.656 1.00 92.00 235 LEU A N 1
ATOM 1790 C CA . LEU A 1 235 ? 7.452 -3.595 5.568 1.00 92.00 235 LEU A CA 1
ATOM 1791 C C . LEU A 1 235 ? 6.513 -4.791 5.349 1.00 92.00 235 LEU A C 1
ATOM 1793 O O . LEU A 1 235 ? 6.887 -5.938 5.645 1.00 92.00 235 LEU A O 1
ATOM 1797 N N . PRO A 1 236 ? 5.282 -4.538 4.876 1.00 84.56 236 PRO A N 1
ATOM 1798 C CA . PRO A 1 236 ? 4.340 -5.608 4.613 1.00 84.56 236 PRO A CA 1
ATOM 1799 C C . PRO A 1 236 ? 4.870 -6.467 3.464 1.00 84.56 236 PRO A C 1
ATOM 1801 O O . PRO A 1 236 ? 5.451 -5.968 2.495 1.00 84.56 236 PRO A O 1
ATOM 1804 N N . THR A 1 237 ? 4.667 -7.778 3.556 1.00 79.19 237 THR A N 1
ATOM 1805 C CA . THR A 1 237 ? 5.042 -8.766 2.529 1.00 79.19 237 THR A CA 1
ATOM 1806 C C . THR A 1 237 ? 4.070 -8.729 1.341 1.00 79.19 237 THR A C 1
ATOM 1808 O O . THR A 1 237 ? 3.648 -9.760 0.818 1.00 79.19 237 THR A O 1
ATOM 1811 N N . LEU A 1 238 ? 3.704 -7.515 0.907 1.00 70.00 238 LEU A N 1
ATOM 1812 C CA . LEU A 1 238 ? 2.778 -7.264 -0.190 1.00 70.00 238 LEU A CA 1
ATOM 1813 C C . LEU A 1 238 ? 3.264 -7.957 -1.459 1.00 70.00 238 LEU A C 1
ATOM 1815 O O . LEU A 1 238 ? 4.449 -7.921 -1.789 1.00 70.00 238 LEU A O 1
ATOM 1819 N N . LEU A 1 239 ? 2.314 -8.530 -2.200 1.00 70.75 239 LEU A N 1
ATOM 1820 C CA . LEU A 1 239 ? 2.551 -9.154 -3.503 1.00 70.75 239 LEU A CA 1
ATOM 1821 C C . LEU A 1 239 ? 3.498 -10.364 -3.453 1.00 70.75 239 LEU A C 1
ATOM 1823 O O . LEU A 1 239 ? 4.083 -10.721 -4.480 1.00 70.75 239 LEU A O 1
ATOM 1827 N N . TRP A 1 240 ? 3.647 -11.022 -2.298 1.00 73.31 240 TRP A N 1
ATOM 1828 C CA . TRP A 1 240 ? 4.307 -12.324 -2.223 1.00 73.31 240 TRP A CA 1
ATOM 1829 C C . TRP A 1 240 ? 3.572 -13.365 -3.098 1.00 73.31 240 TRP A C 1
ATOM 1831 O O . TRP A 1 240 ? 2.341 -13.420 -3.062 1.00 73.31 240 TRP A O 1
ATOM 1841 N N . PRO A 1 241 ? 4.281 -14.217 -3.874 1.00 68.25 241 PRO A N 1
ATOM 1842 C CA . PRO A 1 241 ? 5.743 -14.345 -3.975 1.00 68.25 241 PRO A CA 1
ATOM 1843 C C . PRO A 1 241 ? 6.416 -13.426 -5.007 1.00 68.25 241 PRO A C 1
ATOM 1845 O O . PRO A 1 241 ? 7.642 -13.426 -5.116 1.00 68.25 241 PRO A O 1
ATOM 1848 N N . GLY A 1 242 ? 5.645 -12.665 -5.791 1.00 74.25 242 GLY A N 1
ATOM 1849 C CA . GLY A 1 242 ? 6.163 -11.817 -6.868 1.00 74.25 242 GLY A CA 1
ATOM 1850 C C . GLY A 1 242 ? 7.175 -10.780 -6.376 1.00 74.25 242 GLY A C 1
ATOM 1851 O O . GLY A 1 242 ? 8.270 -10.663 -6.930 1.00 74.25 242 GLY A O 1
ATOM 1852 N N . TRP A 1 243 ? 6.861 -10.080 -5.290 1.00 73.56 243 TRP A N 1
ATOM 1853 C CA . TRP A 1 243 ? 7.828 -9.259 -4.569 1.00 73.56 243 TRP A CA 1
ATOM 1854 C C . TRP A 1 243 ? 8.415 -10.073 -3.405 1.00 73.56 243 TRP A C 1
ATOM 1856 O O . TRP A 1 243 ? 7.644 -10.624 -2.619 1.00 73.56 243 TRP A O 1
ATOM 1866 N N . PRO A 1 244 ? 9.751 -10.204 -3.272 1.00 77.94 244 PRO A N 1
ATOM 1867 C CA . PRO A 1 244 ? 10.831 -9.508 -3.990 1.00 77.94 244 PRO A CA 1
ATOM 1868 C C . PRO A 1 244 ? 11.560 -10.342 -5.062 1.00 77.94 244 PRO A C 1
ATOM 1870 O O . PRO A 1 244 ? 12.600 -9.919 -5.580 1.00 77.94 244 PRO A O 1
ATOM 1873 N N . LEU A 1 245 ? 11.050 -11.525 -5.417 1.00 82.44 245 LEU A N 1
ATOM 1874 C CA . LEU A 1 245 ? 11.723 -12.419 -6.366 1.00 82.44 245 LEU A CA 1
ATOM 1875 C C . LEU A 1 245 ? 11.834 -11.812 -7.772 1.00 82.44 245 LEU A C 1
ATOM 1877 O O . LEU A 1 245 ? 12.885 -11.924 -8.400 1.00 82.44 245 LEU A O 1
ATOM 1881 N N . ILE A 1 246 ? 10.796 -11.124 -8.257 1.00 82.75 246 ILE A N 1
ATOM 1882 C CA . ILE A 1 246 ? 10.786 -10.519 -9.596 1.00 82.75 246 ILE A CA 1
ATOM 1883 C C . ILE A 1 246 ? 11.910 -9.476 -9.757 1.00 82.75 246 ILE A C 1
ATOM 1885 O O . ILE A 1 246 ? 12.704 -9.630 -10.686 1.00 82.75 246 ILE A O 1
ATOM 1889 N N . PRO A 1 247 ? 12.069 -8.461 -8.880 1.00 81.94 247 PRO A N 1
ATOM 1890 C CA . PRO A 1 247 ? 13.189 -7.520 -8.963 1.00 81.94 247 PRO A CA 1
ATOM 1891 C C . PRO A 1 247 ? 14.563 -8.188 -8.947 1.00 81.94 247 PRO A C 1
ATOM 1893 O O . PRO A 1 247 ? 15.438 -7.806 -9.724 1.00 81.94 247 PRO A O 1
ATOM 1896 N N . LEU A 1 248 ? 14.756 -9.199 -8.092 1.00 82.81 248 LEU A N 1
ATOM 1897 C CA . LEU A 1 248 ? 16.013 -9.944 -8.032 1.00 82.81 248 LEU A CA 1
ATOM 1898 C C . LEU A 1 248 ? 16.307 -10.641 -9.360 1.00 82.81 248 LEU A C 1
ATOM 1900 O O . LEU A 1 248 ? 17.402 -10.487 -9.904 1.00 82.81 248 LEU A O 1
ATOM 1904 N N . LEU A 1 249 ? 15.327 -11.361 -9.910 1.00 85.94 249 LEU A N 1
ATOM 1905 C CA . LEU A 1 249 ? 15.457 -12.054 -11.191 1.00 85.94 249 LEU A CA 1
ATOM 1906 C C . LEU A 1 249 ? 15.677 -11.071 -12.348 1.00 85.94 249 LEU A C 1
ATOM 1908 O O . LEU A 1 249 ? 16.523 -11.319 -13.207 1.00 85.94 249 LEU A O 1
ATOM 1912 N N . LEU A 1 250 ? 14.986 -9.928 -12.350 1.00 83.62 250 LEU A N 1
ATOM 1913 C CA . LEU A 1 250 ? 15.168 -8.872 -13.346 1.00 83.62 250 LEU A CA 1
ATOM 1914 C C . LEU A 1 250 ? 16.573 -8.269 -13.284 1.00 83.62 250 LEU A C 1
ATOM 1916 O O . LEU A 1 250 ? 17.225 -8.138 -14.320 1.00 83.62 250 LEU A O 1
ATOM 1920 N N . LEU A 1 251 ? 17.082 -7.946 -12.092 1.00 82.50 251 LEU A N 1
ATOM 1921 C CA . LEU A 1 251 ? 18.428 -7.390 -11.919 1.00 82.50 251 LEU A CA 1
ATOM 1922 C C . LEU A 1 251 ? 19.524 -8.411 -12.258 1.00 82.50 251 LEU A C 1
ATOM 1924 O O . LEU A 1 251 ? 20.511 -8.069 -12.927 1.00 82.50 251 LEU A O 1
ATOM 1928 N N . ALA A 1 252 ? 19.342 -9.668 -11.847 1.00 81.50 252 ALA A N 1
ATOM 1929 C CA . ALA A 1 252 ? 20.244 -10.766 -12.175 1.00 81.50 252 ALA A CA 1
ATOM 1930 C C . ALA A 1 252 ? 20.278 -11.013 -13.693 1.00 81.50 252 ALA A C 1
ATOM 1932 O O . ALA A 1 252 ? 21.351 -10.992 -14.303 1.00 81.50 252 ALA A O 1
ATOM 1933 N N . GLY A 1 253 ? 19.103 -11.133 -14.318 1.00 85.12 253 GLY A N 1
ATOM 1934 C CA . GLY A 1 253 ? 18.917 -11.361 -15.751 1.00 85.12 253 GLY A CA 1
ATOM 1935 C C . GLY A 1 253 ? 19.165 -10.138 -16.637 1.00 85.12 253 GLY A C 1
ATOM 1936 O O . GLY A 1 253 ? 19.279 -10.277 -17.852 1.00 85.12 253 GLY A O 1
ATOM 1937 N N . TRP A 1 254 ? 19.311 -8.936 -16.073 1.00 85.69 254 TRP A N 1
ATOM 1938 C CA . TRP A 1 254 ? 19.441 -7.682 -16.828 1.00 85.69 254 TRP A CA 1
ATOM 1939 C C . TRP A 1 254 ? 20.485 -7.695 -17.958 1.00 85.69 254 TRP A C 1
ATOM 1941 O O . TRP A 1 254 ? 20.183 -7.187 -19.034 1.00 85.69 254 TRP A O 1
ATOM 1951 N N . PRO A 1 255 ? 21.693 -8.289 -17.823 1.00 83.44 255 PRO A N 1
ATOM 1952 C CA . PRO A 1 255 ? 22.640 -8.343 -18.938 1.00 83.44 255 PRO A CA 1
ATOM 1953 C C . PRO A 1 255 ? 22.129 -9.180 -20.112 1.00 83.44 255 PRO A C 1
ATOM 1955 O 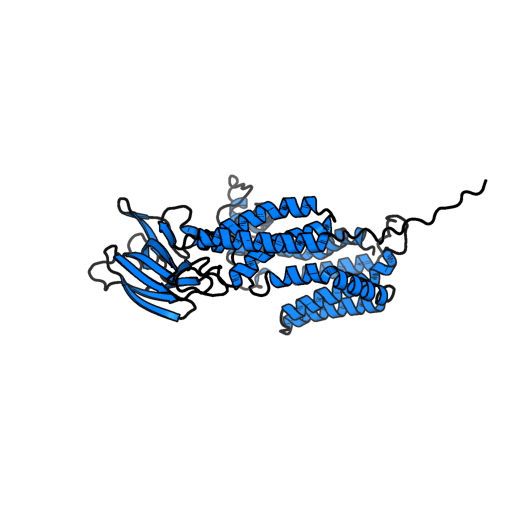O . PRO A 1 255 ? 22.526 -8.946 -21.252 1.00 83.44 255 PRO A O 1
ATOM 1958 N N . TRP A 1 256 ? 21.309 -10.194 -19.840 1.00 86.94 256 TRP A N 1
ATOM 1959 C CA . TRP A 1 256 ? 20.641 -10.979 -20.868 1.00 86.94 256 TRP A CA 1
ATOM 1960 C C . TRP A 1 256 ? 19.492 -10.179 -21.480 1.00 86.94 256 TRP A C 1
ATOM 1962 O O . TRP A 1 256 ? 19.488 -10.017 -22.694 1.00 86.94 256 TRP A O 1
ATOM 1972 N N . PHE A 1 257 ? 18.631 -9.555 -20.667 1.00 80.19 257 PHE A N 1
ATOM 1973 C CA . PHE A 1 257 ? 17.544 -8.697 -21.158 1.00 80.19 257 PHE A CA 1
ATOM 1974 C C . PHE A 1 257 ? 18.043 -7.524 -22.009 1.00 80.19 257 PHE A C 1
ATOM 1976 O O . PHE A 1 257 ? 17.483 -7.257 -23.063 1.00 80.19 257 PHE A O 1
ATOM 1983 N N . VAL A 1 258 ? 19.136 -6.861 -21.621 1.00 76.38 258 VAL A N 1
ATOM 1984 C CA . VAL A 1 258 ? 19.734 -5.776 -22.416 1.00 76.38 258 VAL A CA 1
ATOM 1985 C C . VAL A 1 258 ? 20.318 -6.299 -23.725 1.00 76.38 258 VAL A C 1
ATOM 1987 O O . VAL A 1 258 ? 20.168 -5.648 -24.753 1.00 76.38 258 VAL A O 1
ATOM 1990 N N . ARG A 1 259 ? 20.991 -7.457 -23.722 1.00 83.06 259 ARG A N 1
ATOM 1991 C CA . ARG A 1 259 ? 21.535 -8.048 -24.957 1.00 83.06 259 ARG A CA 1
ATOM 1992 C C . ARG A 1 259 ? 20.422 -8.502 -25.895 1.00 83.06 259 ARG A C 1
ATOM 1994 O O . ARG A 1 259 ? 20.456 -8.147 -27.067 1.00 83.06 259 ARG A O 1
ATOM 2001 N N . ALA A 1 260 ? 19.437 -9.225 -25.370 1.00 83.75 260 ALA A N 1
ATOM 2002 C CA . ALA A 1 260 ? 18.258 -9.658 -26.104 1.00 83.75 260 ALA A CA 1
ATOM 2003 C C . ALA A 1 260 ? 17.475 -8.452 -26.637 1.00 83.75 260 ALA A C 1
ATOM 2005 O O . ALA A 1 260 ? 17.154 -8.411 -27.817 1.00 83.75 260 ALA A O 1
ATOM 2006 N N . GLY A 1 261 ? 17.265 -7.428 -25.807 1.00 80.81 261 GLY A N 1
ATOM 2007 C CA . GLY A 1 261 ? 16.606 -6.181 -26.181 1.00 80.81 261 GLY A CA 1
ATOM 2008 C C . GLY A 1 261 ? 17.360 -5.424 -27.269 1.00 80.81 261 GLY A C 1
ATOM 2009 O O . GLY A 1 261 ? 16.751 -5.014 -28.244 1.00 80.81 261 GLY A O 1
ATOM 2010 N N . ARG A 1 262 ? 18.690 -5.298 -27.178 1.00 81.44 262 ARG A N 1
ATOM 2011 C CA . ARG A 1 262 ? 19.506 -4.700 -28.251 1.00 81.44 262 ARG A CA 1
ATOM 2012 C C . ARG A 1 262 ? 19.447 -5.507 -29.542 1.00 81.44 262 ARG A C 1
ATOM 2014 O O . ARG A 1 262 ? 19.355 -4.905 -30.601 1.00 81.44 262 ARG A O 1
ATOM 2021 N N . GLY A 1 263 ? 19.485 -6.837 -29.459 1.00 84.19 263 GLY A N 1
ATOM 2022 C CA . GLY A 1 263 ? 19.330 -7.714 -30.621 1.00 84.19 263 GLY A CA 1
ATOM 2023 C C . GLY A 1 263 ? 17.956 -7.551 -31.270 1.00 84.19 263 GLY A C 1
ATOM 2024 O O . GLY A 1 263 ? 17.868 -7.340 -32.472 1.00 84.19 263 GLY A O 1
ATOM 2025 N N . ALA A 1 264 ? 16.892 -7.553 -30.467 1.00 80.62 264 ALA A N 1
ATOM 2026 C CA . ALA A 1 264 ? 15.529 -7.314 -30.927 1.00 80.62 264 ALA A CA 1
ATOM 2027 C C . ALA A 1 264 ? 15.377 -5.919 -31.548 1.00 80.62 264 ALA A C 1
ATOM 2029 O O . ALA A 1 264 ? 14.853 -5.796 -32.648 1.00 80.62 264 ALA A O 1
ATOM 2030 N N . ILE A 1 265 ? 15.896 -4.877 -30.895 1.00 80.50 265 ILE A N 1
ATOM 2031 C CA . ILE A 1 265 ? 15.902 -3.513 -31.429 1.00 80.50 265 ILE A CA 1
ATOM 2032 C C . ILE A 1 265 ? 16.660 -3.479 -32.758 1.00 80.50 265 ILE A C 1
ATOM 2034 O O . ILE A 1 265 ? 16.116 -2.972 -33.726 1.00 80.50 265 ILE A O 1
ATOM 2038 N N . ALA A 1 266 ? 17.854 -4.066 -32.856 1.00 83.94 266 ALA A N 1
ATOM 2039 C CA . ALA A 1 266 ? 18.629 -4.104 -34.099 1.00 83.94 266 ALA A CA 1
ATOM 2040 C C . ALA A 1 266 ? 17.900 -4.841 -35.238 1.00 83.94 266 ALA A C 1
ATOM 2042 O O . ALA A 1 266 ? 17.989 -4.428 -36.389 1.00 83.94 266 ALA A O 1
ATOM 2043 N N . LEU A 1 267 ? 17.138 -5.897 -34.928 1.00 85.38 267 LEU A N 1
ATOM 2044 C CA . LEU A 1 267 ? 16.306 -6.608 -35.909 1.00 85.38 267 LEU A CA 1
ATOM 2045 C C . LEU A 1 267 ? 15.129 -5.765 -36.419 1.00 85.38 267 LEU A C 1
ATOM 2047 O O . LEU A 1 267 ? 14.646 -5.989 -37.530 1.00 85.38 267 LEU A O 1
ATOM 2051 N N . VAL A 1 268 ? 14.645 -4.833 -35.599 1.00 84.75 268 VAL A N 1
ATOM 2052 C CA . VAL A 1 268 ? 13.467 -3.998 -35.871 1.00 84.75 268 VAL A CA 1
ATOM 2053 C C . VAL A 1 268 ? 13.861 -2.628 -36.443 1.00 84.75 268 VAL A C 1
ATOM 2055 O O . VAL A 1 268 ? 13.092 -2.023 -37.191 1.00 84.75 268 VAL A O 1
ATOM 2058 N N . GLN A 1 269 ? 15.061 -2.140 -36.130 1.00 81.88 269 GLN A N 1
ATOM 2059 C CA . GLN A 1 269 ? 15.587 -0.861 -36.596 1.00 81.88 269 GLN A CA 1
ATOM 2060 C C . GLN A 1 269 ? 15.569 -0.778 -38.128 1.00 81.88 269 GLN A C 1
ATOM 2062 O O . GLN A 1 269 ? 15.976 -1.700 -38.831 1.00 81.88 269 GLN A O 1
ATOM 2067 N N . GLY A 1 270 ? 15.063 0.342 -38.649 1.00 76.88 270 GLY A N 1
ATOM 2068 C CA . GLY A 1 270 ? 14.962 0.593 -40.091 1.00 76.88 270 GLY A CA 1
ATOM 2069 C C . GLY A 1 270 ? 13.749 -0.049 -40.776 1.00 76.88 270 GLY A C 1
ATOM 2070 O O . GLY A 1 270 ? 13.518 0.199 -41.956 1.00 76.88 270 GLY A O 1
ATOM 2071 N N . ARG A 1 271 ? 12.927 -0.830 -40.060 1.00 87.50 271 ARG A N 1
ATOM 2072 C CA . ARG A 1 271 ? 11.702 -1.444 -40.601 1.00 87.50 271 ARG A CA 1
ATOM 2073 C C . ARG A 1 271 ? 10.472 -0.623 -40.213 1.00 87.50 271 ARG A C 1
ATOM 2075 O O . ARG A 1 271 ? 9.787 -0.933 -39.242 1.00 87.50 271 ARG A O 1
ATOM 2082 N N . CYS A 1 272 ? 10.174 0.421 -40.985 1.00 82.88 272 CYS A N 1
ATOM 2083 C CA . CYS A 1 272 ? 9.073 1.357 -40.710 1.00 82.88 272 CYS A CA 1
ATOM 2084 C C . CYS A 1 272 ? 7.701 0.679 -40.517 1.00 82.88 272 CYS A C 1
ATOM 2086 O O . CYS A 1 272 ? 6.930 1.096 -39.654 1.00 82.88 272 CYS A O 1
ATOM 2088 N N . TRP A 1 273 ? 7.419 -0.408 -41.243 1.00 87.88 273 TRP A N 1
ATOM 2089 C CA . TRP A 1 273 ? 6.159 -1.151 -41.129 1.00 87.88 273 TRP A CA 1
ATOM 2090 C C . TRP A 1 273 ? 5.959 -1.795 -39.746 1.00 87.88 273 TRP A C 1
ATOM 2092 O O . TRP A 1 273 ? 4.834 -1.832 -39.250 1.00 87.88 273 TRP A O 1
ATOM 2102 N N . LEU A 1 274 ? 7.040 -2.218 -39.071 1.00 87.25 274 LEU A N 1
ATOM 2103 C CA . LEU A 1 274 ? 6.966 -2.757 -37.707 1.00 87.25 274 LEU A CA 1
ATOM 2104 C C . LEU A 1 274 ? 6.541 -1.694 -36.694 1.00 87.25 274 LEU A C 1
ATOM 2106 O O . LEU A 1 274 ? 5.941 -2.036 -35.677 1.00 87.25 274 LEU A O 1
ATOM 2110 N N . SER A 1 275 ? 6.794 -0.412 -36.986 1.00 84.44 275 SER A N 1
ATOM 2111 C CA . SER A 1 275 ? 6.301 0.678 -36.148 1.00 84.44 275 SER A CA 1
ATOM 2112 C C . SER A 1 275 ? 4.773 0.743 -36.162 1.00 84.44 275 SER A C 1
ATOM 2114 O O . SER A 1 275 ? 4.139 0.786 -35.107 1.00 84.44 275 SER A O 1
ATOM 2116 N N . GLY A 1 276 ? 4.186 0.647 -37.362 1.00 86.56 276 GLY A N 1
ATOM 2117 C CA . GLY A 1 276 ? 2.738 0.569 -37.550 1.00 86.56 276 GLY A CA 1
ATOM 2118 C C . GLY A 1 276 ? 2.135 -0.666 -36.882 1.00 86.56 276 GLY A C 1
ATOM 2119 O O . GLY A 1 276 ? 1.169 -0.541 -36.135 1.00 86.56 276 GLY A O 1
ATOM 2120 N N . CYS A 1 277 ? 2.743 -1.844 -37.062 1.00 91.50 277 CYS A N 1
ATOM 2121 C CA . CYS A 1 277 ? 2.290 -3.068 -36.394 1.00 91.50 277 CYS A CA 1
ATOM 2122 C C . CYS A 1 277 ? 2.330 -2.951 -34.864 1.00 91.50 277 CYS A C 1
ATOM 2124 O O . CYS A 1 277 ? 1.375 -3.351 -34.206 1.00 91.50 277 CYS A O 1
ATOM 2126 N N . GLY A 1 278 ? 3.394 -2.377 -34.292 1.00 89.44 278 GLY A N 1
ATOM 2127 C CA . GLY A 1 278 ? 3.496 -2.152 -32.848 1.00 89.44 278 GLY A CA 1
ATOM 2128 C C . GLY A 1 278 ? 2.388 -1.243 -32.312 1.00 89.44 278 GLY A C 1
ATOM 2129 O O . GLY A 1 278 ? 1.746 -1.578 -31.316 1.00 89.44 278 GLY A O 1
ATOM 2130 N N . ALA A 1 279 ? 2.100 -0.141 -33.012 1.00 88.06 279 ALA A N 1
ATOM 2131 C CA . ALA A 1 279 ? 1.007 0.762 -32.655 1.00 88.06 279 ALA A CA 1
ATOM 2132 C C . ALA A 1 279 ? -0.364 0.069 -32.738 1.00 88.06 279 ALA A C 1
ATOM 2134 O O . ALA A 1 279 ? -1.174 0.202 -31.822 1.00 88.06 279 ALA A O 1
ATOM 2135 N N . VAL A 1 280 ? -0.603 -0.725 -33.788 1.00 92.56 280 VAL A N 1
ATOM 2136 C CA . VAL A 1 280 ? -1.834 -1.516 -33.936 1.00 92.56 280 VAL A CA 1
ATOM 2137 C C . VAL A 1 280 ? -1.978 -2.524 -32.796 1.00 92.56 280 VAL A C 1
ATOM 2139 O O . VAL A 1 280 ? -3.046 -2.602 -32.203 1.00 92.56 280 VAL A O 1
ATOM 2142 N N . VAL A 1 281 ? -0.916 -3.249 -32.428 1.00 94.31 281 VAL A N 1
ATOM 2143 C CA . VAL A 1 281 ? -0.946 -4.190 -31.292 1.00 94.31 281 VAL A CA 1
ATOM 2144 C C . VAL A 1 281 ? -1.286 -3.473 -29.984 1.00 94.31 281 VAL A C 1
ATOM 2146 O O . VAL A 1 281 ? -2.125 -3.962 -29.230 1.00 94.31 281 VAL A O 1
ATOM 2149 N N . ALA A 1 282 ? -0.690 -2.306 -29.723 1.00 90.75 282 ALA A N 1
ATOM 2150 C CA . ALA A 1 282 ? -0.989 -1.531 -28.521 1.00 90.75 282 ALA A CA 1
ATOM 2151 C C . ALA A 1 282 ? -2.453 -1.051 -28.490 1.00 90.75 282 ALA A C 1
ATOM 2153 O O . ALA A 1 282 ? -3.115 -1.163 -27.459 1.00 90.75 282 ALA A O 1
ATOM 2154 N N . LEU A 1 283 ? -2.982 -0.576 -29.622 1.00 89.88 283 LEU A N 1
ATOM 2155 C CA . LEU A 1 283 ? -4.382 -0.159 -29.746 1.00 89.88 283 LEU A CA 1
ATOM 2156 C C . LEU A 1 283 ? -5.347 -1.337 -29.583 1.00 89.88 283 LEU A C 1
ATOM 2158 O O . LEU A 1 283 ? -6.306 -1.237 -28.823 1.00 89.88 283 LEU A O 1
ATOM 2162 N N . LEU A 1 284 ? -5.071 -2.472 -30.229 1.00 93.25 284 LEU A N 1
ATOM 2163 C CA . LEU A 1 284 ? -5.873 -3.688 -30.086 1.00 93.25 284 LEU A CA 1
ATOM 2164 C C . LEU A 1 284 ? -5.868 -4.203 -28.644 1.00 93.25 284 LEU A C 1
ATOM 2166 O O . LEU A 1 284 ? -6.903 -4.653 -28.165 1.00 93.25 284 LEU A O 1
ATOM 2170 N N . ALA A 1 285 ? -4.744 -4.100 -27.931 1.00 93.12 285 ALA A N 1
ATOM 2171 C CA . ALA A 1 285 ? -4.659 -4.470 -26.521 1.00 93.12 285 ALA A CA 1
ATOM 2172 C C . ALA A 1 285 ? -5.520 -3.559 -25.624 1.00 93.12 285 ALA A C 1
ATOM 2174 O O . ALA A 1 285 ? -6.199 -4.062 -24.729 1.00 93.12 285 ALA A O 1
ATOM 2175 N N . LEU A 1 286 ? -5.553 -2.246 -25.893 1.00 88.25 286 LEU A N 1
ATOM 2176 C CA . LEU A 1 286 ? -6.447 -1.302 -25.206 1.00 88.25 286 LEU A CA 1
ATOM 2177 C C . LEU A 1 286 ? -7.921 -1.590 -25.507 1.00 88.25 286 LEU A C 1
ATOM 2179 O O . LEU A 1 286 ? -8.728 -1.668 -24.583 1.0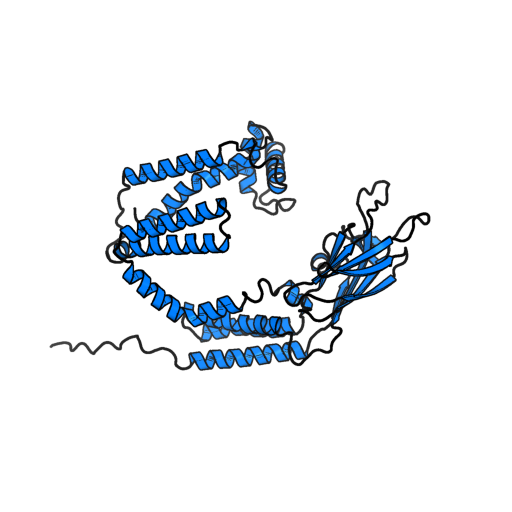0 88.25 286 LEU A O 1
ATOM 2183 N N . CYS A 1 287 ? -8.275 -1.792 -26.779 1.00 89.94 287 CYS A N 1
ATOM 2184 C CA . CYS A 1 287 ? -9.626 -2.188 -27.179 1.00 89.94 287 CYS A CA 1
ATOM 2185 C C . CYS A 1 287 ? -10.023 -3.537 -26.563 1.00 89.94 287 CYS A C 1
ATOM 2187 O O . CYS A 1 287 ? -11.167 -3.718 -26.161 1.00 89.94 287 CYS A O 1
ATOM 2189 N N . GLY A 1 288 ? -9.069 -4.459 -26.426 1.00 91.94 288 GLY A N 1
ATOM 2190 C CA . GLY A 1 288 ? -9.272 -5.765 -25.815 1.00 91.94 288 GLY A CA 1
ATOM 2191 C C . GLY A 1 288 ? -9.787 -5.682 -24.381 1.00 91.94 288 GLY A C 1
ATOM 2192 O O . GLY A 1 288 ? -10.623 -6.500 -24.015 1.00 91.94 288 GLY A O 1
ATOM 2193 N N . VAL A 1 289 ? -9.367 -4.689 -23.585 1.00 87.75 289 VAL A N 1
ATOM 2194 C CA . VAL A 1 289 ? -9.871 -4.503 -22.206 1.00 87.75 289 VAL A CA 1
ATOM 2195 C C . VAL A 1 289 ? -11.393 -4.351 -22.196 1.00 87.75 289 VAL A C 1
ATOM 2197 O O . VAL A 1 289 ? -12.067 -4.974 -21.380 1.00 87.75 289 VAL A O 1
ATOM 2200 N N . TRP A 1 290 ? -11.942 -3.598 -23.152 1.00 83.94 290 TRP A N 1
ATOM 2201 C CA . TRP A 1 290 ? -13.389 -3.421 -23.319 1.00 83.94 290 TRP A CA 1
ATOM 2202 C C . TRP A 1 290 ? -14.105 -4.706 -23.746 1.00 83.94 290 TRP A C 1
ATOM 2204 O O . TRP A 1 290 ? -15.288 -4.871 -23.473 1.00 83.94 290 TRP A O 1
ATOM 2214 N N . LEU A 1 291 ? -13.382 -5.631 -24.378 1.00 92.94 291 LEU A N 1
ATOM 2215 C CA . LEU A 1 291 ? -13.868 -6.949 -24.793 1.00 92.94 291 LEU A CA 1
ATOM 2216 C C . LEU A 1 291 ? -13.592 -8.043 -23.744 1.00 92.94 291 LEU A C 1
ATOM 2218 O O . LEU A 1 291 ? -13.753 -9.226 -24.035 1.00 92.94 291 LEU A O 1
ATOM 2222 N N . GLY A 1 292 ? -13.164 -7.671 -22.533 1.00 91.19 292 GLY A N 1
ATOM 2223 C CA . GLY A 1 292 ? -12.895 -8.614 -21.445 1.00 91.19 292 GLY A CA 1
ATOM 2224 C C . GLY A 1 292 ? -11.502 -9.249 -21.472 1.00 91.19 292 GLY A C 1
ATOM 2225 O O . GLY A 1 292 ? -11.270 -10.238 -20.775 1.00 91.19 292 GLY A O 1
ATOM 2226 N N . LEU A 1 293 ? -10.554 -8.703 -22.244 1.00 91.38 293 LEU A N 1
ATOM 2227 C CA . LEU A 1 293 ? -9.154 -9.121 -22.179 1.00 91.38 293 LEU A CA 1
ATOM 2228 C C . LEU A 1 293 ? -8.628 -8.897 -20.749 1.00 91.38 293 LEU A C 1
ATOM 2230 O O . LEU A 1 293 ? -8.731 -7.781 -20.231 1.00 91.38 293 LEU A O 1
ATOM 2234 N N . PRO A 1 294 ? -8.021 -9.915 -20.111 1.00 91.19 294 PRO A N 1
ATOM 2235 C CA . PRO A 1 294 ? -7.408 -9.754 -18.801 1.00 91.19 294 PRO A CA 1
ATOM 2236 C C . PRO A 1 294 ? -6.422 -8.581 -18.772 1.00 91.19 294 PRO A C 1
ATOM 2238 O O . PRO A 1 294 ? -5.571 -8.450 -19.655 1.00 91.19 294 PRO A O 1
ATOM 2241 N N . LEU A 1 295 ? -6.493 -7.755 -17.724 1.00 81.25 295 LEU A N 1
ATOM 2242 C CA . LEU A 1 295 ? -5.720 -6.511 -17.621 1.00 81.25 295 LEU A CA 1
ATOM 2243 C C . LEU A 1 295 ? -4.211 -6.719 -17.832 1.00 81.25 295 LEU A C 1
ATOM 2245 O O . LEU A 1 295 ? -3.562 -5.921 -18.500 1.00 81.25 295 LEU A O 1
ATOM 2249 N N . TRP A 1 296 ? -3.642 -7.810 -17.315 1.00 85.44 296 TRP A N 1
ATOM 2250 C CA . TRP A 1 296 ? -2.216 -8.101 -17.474 1.00 85.44 296 TRP A CA 1
ATOM 2251 C C . TRP A 1 296 ? -1.824 -8.376 -18.937 1.00 85.44 296 TRP A C 1
ATOM 2253 O O . TRP A 1 296 ? -0.755 -7.944 -19.362 1.00 85.44 296 TRP A O 1
ATOM 2263 N N . LEU A 1 297 ? -2.690 -9.021 -19.730 1.00 89.38 297 LEU A N 1
ATOM 2264 C CA . LEU A 1 297 ? -2.469 -9.225 -21.167 1.00 89.38 297 LEU A CA 1
ATOM 2265 C C . LEU A 1 297 ? -2.555 -7.905 -21.925 1.00 89.38 297 LEU A C 1
ATOM 2267 O O . LEU A 1 297 ? -1.720 -7.646 -22.791 1.00 89.38 297 LEU A O 1
ATOM 2271 N N . ALA A 1 298 ? -3.518 -7.053 -21.567 1.00 89.69 298 ALA A N 1
ATOM 2272 C CA . ALA A 1 298 ? -3.630 -5.720 -22.141 1.00 89.69 298 ALA A CA 1
ATOM 2273 C C . ALA A 1 298 ? -2.374 -4.883 -21.859 1.00 89.69 298 ALA A C 1
ATOM 2275 O O . ALA A 1 298 ? -1.798 -4.307 -22.777 1.00 89.69 298 ALA A O 1
ATOM 2276 N N . VAL A 1 299 ? -1.886 -4.882 -20.614 1.00 82.69 299 VAL A N 1
ATOM 2277 C CA . VAL A 1 299 ? -0.651 -4.181 -20.223 1.00 82.69 299 VAL A CA 1
ATOM 2278 C C . VAL A 1 299 ? 0.555 -4.704 -21.005 1.00 82.69 299 VAL A C 1
ATOM 2280 O O . VAL A 1 299 ? 1.324 -3.906 -21.541 1.00 82.69 299 VAL A O 1
ATOM 2283 N N . VAL A 1 300 ? 0.712 -6.026 -21.129 1.00 89.50 300 VAL A N 1
ATOM 2284 C CA . VAL A 1 300 ? 1.796 -6.629 -21.924 1.00 89.50 300 VAL A CA 1
ATOM 2285 C C . VAL A 1 300 ? 1.690 -6.231 -23.399 1.00 89.50 300 VAL A C 1
ATOM 2287 O O . VAL A 1 300 ? 2.700 -5.860 -23.995 1.00 89.50 300 VAL A O 1
ATOM 2290 N N . GLY A 1 301 ? 0.488 -6.253 -23.981 1.00 93.12 301 GLY A N 1
ATOM 2291 C CA . GLY A 1 301 ? 0.249 -5.854 -25.369 1.00 93.12 301 GLY A CA 1
ATOM 2292 C C . GLY A 1 301 ? 0.542 -4.374 -25.624 1.00 93.12 301 GLY A C 1
ATOM 2293 O O . GLY A 1 301 ? 1.226 -4.043 -26.592 1.00 93.12 301 GLY A O 1
ATOM 2294 N N . VAL A 1 302 ? 0.112 -3.487 -24.724 1.00 88.62 302 VAL A N 1
ATOM 2295 C CA . VAL A 1 302 ? 0.382 -2.043 -24.801 1.00 88.62 302 VAL A CA 1
ATOM 2296 C C . VAL A 1 302 ? 1.871 -1.754 -24.682 1.00 88.62 302 VAL A C 1
ATOM 2298 O O . VAL A 1 302 ? 2.430 -1.068 -25.538 1.00 88.62 302 VAL A O 1
ATOM 2301 N N . LEU A 1 303 ? 2.536 -2.290 -23.656 1.00 83.19 303 LEU A N 1
ATOM 2302 C CA . LEU A 1 303 ? 3.967 -2.069 -23.446 1.00 83.19 303 LEU A CA 1
ATOM 2303 C C . LEU A 1 303 ? 4.793 -2.664 -24.590 1.00 83.19 303 LEU A C 1
ATOM 2305 O O . LEU A 1 303 ? 5.651 -1.979 -25.143 1.00 83.19 303 LEU A O 1
ATOM 2309 N N . GLY A 1 304 ? 4.513 -3.909 -24.980 1.00 88.12 304 GLY A N 1
ATOM 2310 C CA . GLY A 1 304 ? 5.209 -4.590 -26.070 1.00 88.12 304 GLY A CA 1
ATOM 2311 C C . GLY A 1 304 ? 5.018 -3.891 -27.415 1.00 88.12 304 GLY A C 1
ATOM 2312 O O . GLY A 1 304 ? 6.000 -3.619 -28.106 1.00 88.12 304 GLY A O 1
ATOM 2313 N N . GLY A 1 305 ? 3.777 -3.535 -27.759 1.00 89.81 305 GLY A N 1
ATOM 2314 C CA . GLY A 1 305 ? 3.450 -2.805 -28.984 1.00 89.81 305 GLY A CA 1
ATOM 2315 C C . GLY A 1 305 ? 4.101 -1.422 -29.037 1.00 89.81 305 GLY A C 1
ATOM 2316 O O . GLY A 1 305 ? 4.707 -1.062 -30.046 1.00 89.81 305 GLY A O 1
ATOM 2317 N N . THR A 1 306 ? 4.080 -0.680 -27.925 1.00 85.94 306 THR A N 1
ATOM 2318 C CA . THR A 1 306 ? 4.719 0.644 -27.819 1.00 85.94 306 THR A CA 1
ATOM 2319 C C . THR A 1 306 ? 6.239 0.547 -27.940 1.00 85.94 306 THR A C 1
ATOM 2321 O O . THR A 1 306 ? 6.849 1.300 -28.698 1.00 85.94 306 THR A O 1
ATOM 2324 N N . LEU A 1 307 ? 6.871 -0.401 -27.241 1.00 83.75 307 LEU A N 1
ATOM 2325 C CA . LEU A 1 307 ? 8.316 -0.620 -27.328 1.00 83.75 307 LEU A CA 1
ATOM 2326 C C . LEU A 1 307 ? 8.740 -1.016 -28.744 1.00 83.75 307 LEU A C 1
ATOM 2328 O O . LEU A 1 307 ? 9.741 -0.499 -29.236 1.00 83.75 307 LEU A O 1
ATOM 2332 N N . LEU A 1 308 ? 7.969 -1.875 -29.418 1.00 86.94 308 LEU A N 1
ATOM 2333 C CA . LEU A 1 308 ? 8.201 -2.228 -30.819 1.00 86.94 308 LEU A CA 1
ATOM 2334 C C . LEU A 1 308 ? 8.076 -0.996 -31.728 1.00 86.94 308 LEU A C 1
ATOM 2336 O O . LEU A 1 308 ? 8.941 -0.766 -32.577 1.00 86.94 308 LEU A O 1
ATOM 2340 N N . ALA A 1 309 ? 7.043 -0.175 -31.506 1.00 85.31 309 ALA A N 1
ATOM 2341 C CA . ALA A 1 309 ? 6.795 1.036 -32.276 1.00 85.31 309 ALA A CA 1
ATOM 2342 C C . ALA A 1 309 ? 7.942 2.050 -32.173 1.00 85.31 309 ALA A C 1
ATOM 2344 O O . ALA A 1 309 ? 8.391 2.587 -33.192 1.00 85.31 309 ALA A O 1
ATOM 2345 N N . LEU A 1 310 ? 8.442 2.260 -30.952 1.00 81.81 310 LEU A N 1
ATOM 2346 C CA . LEU A 1 310 ? 9.556 3.157 -30.652 1.00 81.81 310 LEU A CA 1
ATOM 2347 C C . LEU A 1 310 ? 10.894 2.602 -31.153 1.00 81.81 310 LEU A C 1
ATOM 2349 O O . LEU A 1 310 ? 11.663 3.335 -31.774 1.00 81.81 310 LEU A O 1
ATOM 2353 N N . ALA A 1 311 ? 11.167 1.311 -30.942 1.00 81.88 311 ALA A N 1
ATOM 2354 C CA . ALA A 1 311 ? 12.401 0.662 -31.384 1.00 81.88 311 ALA A CA 1
ATOM 2355 C C . ALA A 1 311 ? 12.597 0.754 -32.906 1.00 81.88 311 ALA A C 1
ATOM 2357 O O . ALA A 1 311 ? 13.709 1.013 -33.369 1.00 81.88 311 ALA A O 1
ATOM 2358 N N . ALA A 1 312 ? 11.512 0.606 -33.675 1.00 83.62 312 ALA A N 1
ATOM 2359 C CA . ALA A 1 312 ? 11.526 0.743 -35.130 1.00 83.62 312 ALA A CA 1
ATOM 2360 C C . ALA A 1 312 ? 11.899 2.162 -35.598 1.00 83.62 312 ALA A C 1
ATOM 2362 O O . ALA A 1 312 ? 12.612 2.301 -36.594 1.00 83.62 312 ALA A O 1
ATOM 2363 N N . ARG A 1 313 ? 11.466 3.210 -34.875 1.00 77.00 313 ARG A N 1
ATOM 2364 C CA . ARG A 1 313 ? 11.758 4.623 -35.206 1.00 77.00 313 ARG A CA 1
ATOM 2365 C C . ARG A 1 313 ? 13.119 5.095 -34.692 1.00 77.00 313 ARG A C 1
ATOM 2367 O O . ARG A 1 313 ? 13.786 5.873 -35.369 1.00 77.00 313 ARG A O 1
ATOM 2374 N N . ALA A 1 314 ? 13.572 4.588 -33.544 1.00 72.00 314 ALA A N 1
ATOM 2375 C CA . ALA A 1 314 ? 14.826 5.002 -32.907 1.00 72.00 314 ALA A CA 1
ATOM 2376 C C . ALA A 1 314 ? 16.073 4.802 -33.793 1.00 72.00 314 ALA A C 1
ATOM 2378 O O . ALA A 1 314 ? 17.043 5.548 -33.664 1.00 72.00 314 ALA A O 1
ATOM 2379 N N . GLY A 1 315 ? 16.042 3.835 -34.721 1.00 64.56 315 GLY A N 1
ATOM 2380 C CA . GLY A 1 315 ? 17.123 3.612 -35.690 1.00 64.56 315 GLY A CA 1
ATOM 2381 C C . GLY A 1 315 ? 17.379 4.797 -36.631 1.00 64.56 315 GLY A C 1
ATOM 2382 O O . GLY A 1 315 ? 18.514 4.992 -37.049 1.00 64.56 315 GLY A O 1
ATOM 2383 N N . GLY A 1 316 ? 16.360 5.617 -36.919 1.00 61.69 316 GLY A N 1
ATOM 2384 C CA . GLY A 1 316 ? 16.520 6.833 -37.723 1.00 61.69 316 GLY A CA 1
ATOM 2385 C C . GLY A 1 316 ? 17.118 8.005 -36.939 1.00 61.69 316 GLY A C 1
ATOM 2386 O O . GLY A 1 316 ? 17.884 8.779 -37.496 1.00 61.69 316 GLY A O 1
ATOM 2387 N N . ILE A 1 317 ? 16.813 8.102 -35.639 1.00 58.50 317 ILE A N 1
ATOM 2388 C CA . ILE A 1 317 ? 17.175 9.244 -34.781 1.00 58.50 317 ILE A CA 1
ATOM 2389 C C . ILE A 1 317 ? 18.634 9.160 -34.308 1.00 58.50 317 ILE A C 1
ATOM 2391 O O . ILE A 1 317 ? 19.343 10.160 -34.285 1.00 58.50 317 ILE A O 1
ATOM 2395 N N . LEU A 1 318 ? 19.105 7.963 -33.934 1.00 58.91 318 LEU A N 1
ATOM 2396 C CA . LEU A 1 318 ? 20.460 7.770 -33.393 1.00 58.91 318 LEU A CA 1
ATOM 2397 C C . LEU A 1 318 ? 21.555 7.713 -34.473 1.00 58.91 318 LEU A C 1
ATOM 2399 O O . LEU A 1 318 ? 22.729 7.879 -34.149 1.00 58.91 318 LEU A O 1
ATOM 2403 N N . GLY A 1 319 ? 21.192 7.461 -35.735 1.00 56.66 319 GLY A N 1
ATOM 2404 C CA . GLY A 1 319 ? 22.135 7.397 -36.858 1.00 56.66 319 GLY A CA 1
ATOM 2405 C C . GLY A 1 319 ? 22.512 8.766 -37.438 1.00 56.66 319 GLY A C 1
ATOM 2406 O O . GLY A 1 319 ? 23.595 8.921 -37.997 1.00 56.66 319 GLY A O 1
ATOM 2407 N N . SER A 1 320 ? 21.655 9.776 -37.281 1.00 56.31 320 SER A N 1
ATOM 2408 C CA . SER A 1 320 ? 21.897 11.148 -37.735 1.00 56.31 320 SER A CA 1
ATOM 2409 C C . SER A 1 320 ? 22.599 11.955 -36.639 1.00 56.31 320 SER A C 1
ATOM 2411 O O . SER A 1 320 ? 21.958 12.648 -35.854 1.00 56.31 320 SER A O 1
ATOM 2413 N N . GLY A 1 321 ? 23.923 11.829 -36.546 1.00 58.53 321 GLY A N 1
ATOM 2414 C CA . GLY A 1 321 ? 24.764 12.445 -35.509 1.00 58.53 321 GLY A CA 1
ATOM 2415 C C . GLY A 1 321 ? 24.888 13.978 -35.538 1.00 58.53 321 GLY A C 1
ATOM 2416 O O . GLY A 1 321 ? 25.984 14.490 -35.338 1.00 58.53 321 GLY A O 1
ATOM 2417 N N . THR A 1 322 ? 23.824 14.741 -35.782 1.00 47.00 322 THR A N 1
ATOM 2418 C CA . THR A 1 322 ? 23.932 16.185 -36.041 1.00 47.00 322 THR A CA 1
ATOM 2419 C C . THR A 1 322 ? 22.775 16.975 -35.444 1.00 47.00 322 THR A C 1
ATOM 2421 O O . THR A 1 322 ? 21.738 17.074 -36.083 1.00 47.00 322 THR A O 1
ATOM 2424 N N . GLY A 1 323 ? 23.001 17.588 -34.274 1.00 56.03 323 GLY A N 1
ATOM 2425 C CA . GLY A 1 323 ? 22.244 18.731 -33.745 1.00 56.03 323 GLY A CA 1
ATOM 2426 C C . GLY A 1 323 ? 20.747 18.513 -33.491 1.00 56.03 323 GLY A C 1
ATOM 2427 O O . GLY A 1 323 ? 20.051 17.800 -34.200 1.00 56.03 323 GLY A O 1
ATOM 2428 N N . ILE A 1 324 ? 20.194 19.194 -32.490 1.00 56.03 324 ILE A N 1
ATOM 2429 C CA . ILE A 1 324 ? 18.742 19.402 -32.434 1.00 56.03 324 ILE A CA 1
ATOM 2430 C C . ILE A 1 324 ? 18.419 20.370 -33.579 1.00 56.03 324 ILE A C 1
ATOM 2432 O O . ILE A 1 324 ? 18.370 21.581 -33.386 1.00 56.03 324 ILE A O 1
ATOM 2436 N N . VAL A 1 325 ? 18.314 19.862 -34.806 1.00 59.16 325 VAL A N 1
ATOM 2437 C CA . VAL A 1 325 ? 17.830 20.662 -35.927 1.00 59.16 325 VAL A CA 1
ATOM 2438 C C . VAL A 1 325 ? 16.334 20.841 -35.682 1.00 59.16 325 VAL A C 1
ATOM 2440 O O . VAL A 1 325 ? 15.632 19.836 -35.542 1.00 59.16 325 VAL A O 1
ATOM 2443 N N . PRO A 1 326 ? 15.820 22.078 -35.579 1.00 61.81 326 PRO A N 1
ATOM 2444 C CA . PRO A 1 326 ? 14.394 22.308 -35.424 1.00 61.81 326 PRO A CA 1
ATOM 2445 C C . PRO A 1 326 ? 13.675 21.760 -36.657 1.00 61.81 326 PRO A C 1
ATOM 2447 O O . PRO A 1 326 ? 13.671 22.369 -37.725 1.00 61.81 326 PRO A O 1
ATOM 2450 N N . VAL A 1 327 ? 13.090 20.571 -36.523 1.00 72.38 327 VAL A N 1
ATOM 2451 C CA . VAL A 1 327 ? 12.290 19.977 -37.589 1.00 72.38 327 VAL A CA 1
ATOM 2452 C C . VAL A 1 327 ? 10.980 20.748 -37.661 1.00 72.38 327 VAL A C 1
ATOM 2454 O O . VAL A 1 327 ? 10.230 20.796 -36.677 1.00 72.38 327 VAL A O 1
ATOM 2457 N N . ALA A 1 328 ? 10.716 21.365 -38.813 1.00 84.19 328 ALA A N 1
ATOM 2458 C CA . ALA A 1 328 ? 9.476 22.088 -39.068 1.00 84.19 328 ALA A CA 1
ATOM 2459 C C . ALA A 1 328 ? 8.264 21.181 -38.803 1.00 84.19 328 ALA A C 1
ATOM 2461 O O . ALA A 1 328 ? 8.268 20.003 -39.164 1.00 84.19 328 ALA A O 1
ATOM 2462 N N . VAL A 1 329 ? 7.236 21.718 -38.143 1.00 88.44 329 VAL A N 1
ATOM 2463 C CA . VAL A 1 329 ? 5.992 20.981 -37.892 1.00 88.44 329 VAL A CA 1
ATOM 2464 C C . VAL A 1 329 ? 5.273 20.784 -39.220 1.00 88.44 329 VAL A C 1
ATOM 2466 O O . VAL A 1 329 ? 4.996 21.753 -39.931 1.00 88.44 329 VAL A O 1
ATOM 2469 N N . SER A 1 330 ? 4.981 19.534 -39.579 1.00 91.50 330 SER A N 1
ATOM 2470 C CA . SER A 1 330 ? 4.274 19.264 -40.832 1.00 91.50 330 SER A CA 1
ATOM 2471 C C . SER A 1 330 ? 2.779 19.582 -40.696 1.00 91.50 330 SER A C 1
ATOM 2473 O O . SER A 1 330 ? 2.194 19.466 -39.618 1.00 91.50 330 SER A O 1
ATOM 2475 N N . ARG A 1 331 ? 2.115 19.946 -41.802 1.00 92.00 331 ARG A N 1
ATOM 2476 C CA . ARG A 1 331 ? 0.655 20.168 -41.797 1.00 92.00 331 ARG A CA 1
ATOM 2477 C C . ARG A 1 331 ? -0.115 18.911 -41.378 1.00 92.00 331 ARG A C 1
ATOM 2479 O O . ARG A 1 331 ? -1.103 19.019 -40.664 1.00 92.00 331 ARG A O 1
ATOM 2486 N N . GLY A 1 332 ? 0.347 17.732 -41.800 1.00 90.44 332 GLY A N 1
ATOM 2487 C CA . GLY A 1 332 ? -0.270 16.454 -41.436 1.00 90.44 332 GLY A CA 1
ATOM 2488 C C . GLY A 1 332 ? -0.166 16.154 -39.940 1.00 90.44 332 GLY A C 1
ATOM 2489 O O . GLY A 1 332 ? -1.136 15.707 -39.339 1.00 90.44 332 GLY A O 1
ATOM 2490 N N . GLU A 1 333 ? 0.976 16.472 -39.329 1.00 89.75 333 GLU A N 1
ATOM 2491 C CA . GLU A 1 333 ? 1.189 16.347 -37.883 1.00 89.75 333 GLU A CA 1
ATOM 2492 C C . GLU A 1 333 ? 0.221 17.243 -37.096 1.00 89.75 333 GLU A C 1
ATOM 2494 O O . GLU A 1 333 ? -0.465 16.761 -36.197 1.00 89.75 333 GLU A O 1
ATOM 2499 N N . LEU A 1 334 ? 0.088 18.518 -37.484 1.00 93.69 334 LEU A N 1
ATOM 2500 C CA . LEU A 1 334 ? -0.872 19.437 -36.858 1.00 93.69 334 LEU A CA 1
ATOM 2501 C C . LEU A 1 334 ? -2.312 18.937 -36.982 1.00 93.69 334 LEU A C 1
ATOM 2503 O O . LEU A 1 334 ? -3.053 18.965 -36.002 1.00 93.69 334 LEU A O 1
ATOM 2507 N N . LEU A 1 335 ? -2.703 18.458 -38.167 1.00 93.75 335 LEU A N 1
ATOM 2508 C CA . LEU A 1 335 ? -4.036 17.897 -38.389 1.00 93.75 335 LEU A CA 1
ATOM 2509 C C . LEU A 1 335 ? -4.279 16.656 -37.525 1.00 93.75 335 LEU A C 1
ATOM 2511 O O . LEU A 1 335 ? -5.363 16.517 -36.966 1.00 93.75 335 LEU A O 1
ATOM 2515 N N . ALA A 1 336 ? -3.282 15.784 -37.368 1.00 90.56 336 ALA A N 1
ATOM 2516 C CA . ALA A 1 336 ? -3.391 14.602 -36.521 1.00 90.56 336 ALA A CA 1
ATOM 2517 C C . ALA A 1 336 ? -3.542 14.972 -35.038 1.00 90.56 336 ALA A C 1
ATOM 2519 O O . ALA A 1 336 ? -4.438 14.462 -34.367 1.00 90.56 336 ALA A O 1
ATOM 2520 N N . VAL A 1 337 ? -2.719 15.894 -34.527 1.00 93.50 337 VAL A N 1
ATOM 2521 C CA . VAL A 1 337 ? -2.814 16.374 -33.137 1.00 93.50 337 VAL A CA 1
ATOM 2522 C C . VAL A 1 337 ? -4.153 17.062 -32.893 1.00 93.50 337 VAL A C 1
ATOM 2524 O O . VAL A 1 337 ? -4.790 16.808 -31.870 1.00 93.50 337 VAL A O 1
ATOM 2527 N N . ALA A 1 338 ? -4.615 17.884 -33.838 1.00 94.31 338 ALA A N 1
ATOM 2528 C CA . ALA A 1 338 ? -5.920 18.528 -33.767 1.00 94.31 338 ALA A CA 1
ATOM 2529 C C . ALA A 1 338 ? -7.056 17.495 -33.755 1.00 94.31 338 ALA A C 1
ATOM 2531 O O . ALA A 1 338 ? -7.930 17.573 -32.897 1.00 94.31 338 ALA A O 1
ATOM 2532 N N . ALA A 1 339 ? -7.016 16.492 -34.637 1.00 93.50 339 ALA A N 1
ATOM 2533 C CA . ALA A 1 339 ? -8.020 15.432 -34.698 1.00 93.50 339 ALA A CA 1
ATOM 2534 C C . ALA A 1 339 ? -8.061 14.594 -33.410 1.00 93.50 339 ALA A C 1
ATOM 2536 O O . ALA A 1 339 ? -9.139 14.351 -32.872 1.00 93.50 339 ALA A O 1
ATOM 2537 N N . ILE A 1 340 ? -6.903 14.195 -32.872 1.00 93.62 340 ILE A N 1
ATOM 2538 C CA . ILE A 1 340 ? -6.817 13.430 -31.618 1.00 93.62 340 ILE A CA 1
ATOM 2539 C C . ILE A 1 340 ? -7.309 14.271 -30.437 1.00 93.62 340 ILE A C 1
ATOM 2541 O O . ILE A 1 340 ? -8.041 13.767 -29.589 1.00 93.62 340 ILE A O 1
ATOM 2545 N N . SER A 1 341 ? -6.941 15.552 -30.385 1.00 94.94 341 SER A N 1
ATOM 2546 C CA . SER A 1 341 ? -7.379 16.458 -29.318 1.00 94.94 341 SER A CA 1
ATOM 2547 C C . SER A 1 341 ? -8.885 16.719 -29.391 1.00 94.94 341 SER A C 1
ATOM 2549 O O . SER A 1 341 ? -9.560 16.690 -28.368 1.00 94.94 341 SER A O 1
ATOM 2551 N N . ALA A 1 342 ? -9.436 16.897 -30.596 1.00 94.88 342 ALA A N 1
ATOM 2552 C CA . ALA A 1 342 ? -10.873 17.038 -30.815 1.00 94.88 342 ALA A CA 1
ATOM 2553 C C . ALA A 1 342 ? -11.637 15.767 -30.417 1.00 94.88 342 ALA A C 1
ATOM 2555 O O . ALA A 1 342 ? -12.664 15.854 -29.749 1.00 94.88 342 ALA A O 1
ATOM 2556 N N . LEU A 1 343 ? -11.111 14.587 -30.759 1.00 95.12 343 LEU A N 1
ATOM 2557 C CA . LEU A 1 343 ? -11.682 13.311 -30.333 1.00 95.12 343 LEU A CA 1
ATOM 2558 C C . LEU A 1 343 ? -11.639 13.156 -28.806 1.00 95.12 343 LEU A C 1
ATOM 2560 O O . LEU A 1 343 ? -12.635 12.760 -28.208 1.00 95.12 343 LEU A O 1
ATOM 2564 N N . ALA A 1 344 ? -10.517 13.495 -28.165 1.00 94.19 344 ALA A N 1
ATOM 2565 C CA . ALA A 1 344 ? -10.372 13.431 -26.712 1.00 94.19 344 ALA A CA 1
ATOM 2566 C C . ALA A 1 344 ? -11.324 14.397 -25.989 1.00 94.19 344 ALA A C 1
ATOM 2568 O O . ALA A 1 344 ? -11.912 14.022 -24.976 1.00 94.19 344 ALA A O 1
ATOM 2569 N N . LEU A 1 345 ? -11.507 15.608 -26.528 1.00 96.12 345 LEU A N 1
ATOM 2570 C CA . LEU A 1 345 ? -12.520 16.559 -26.069 1.00 96.12 345 LEU A CA 1
ATOM 2571 C C . LEU A 1 345 ? -13.922 15.963 -26.214 1.00 96.12 345 LEU A C 1
ATOM 2573 O O . LEU A 1 345 ? -14.640 15.869 -25.227 1.00 96.12 345 LEU A O 1
ATOM 2577 N N . GLY A 1 346 ? -14.293 15.482 -27.402 1.00 95.69 346 GLY A N 1
ATOM 2578 C CA . GLY A 1 346 ? -15.605 14.874 -27.630 1.00 95.69 346 GLY A CA 1
ATOM 2579 C C . GLY A 1 346 ? -15.896 13.741 -26.645 1.00 95.69 346 GLY A C 1
ATOM 2580 O O . GLY A 1 346 ? -16.869 13.801 -25.902 1.00 95.69 346 GLY A O 1
ATOM 2581 N N . LEU A 1 347 ? -15.007 12.751 -26.559 1.00 94.06 347 LEU A N 1
ATOM 2582 C CA . LEU A 1 347 ? -15.197 11.587 -25.689 1.00 94.06 347 LEU A CA 1
ATOM 2583 C C . LEU A 1 347 ? -15.275 11.934 -24.196 1.00 94.06 347 LEU A C 1
ATOM 2585 O O . LEU A 1 347 ? -15.947 11.224 -23.457 1.00 94.06 347 LEU A O 1
ATOM 2589 N N . ARG A 1 348 ? -14.593 12.991 -23.734 1.00 95.62 348 ARG A N 1
ATOM 2590 C CA . ARG A 1 348 ? -14.611 13.385 -22.314 1.00 95.62 348 ARG A CA 1
ATOM 2591 C C . ARG A 1 348 ? -15.749 14.321 -21.939 1.00 95.62 348 ARG A C 1
ATOM 2593 O O . ARG A 1 348 ? -16.058 14.410 -20.758 1.00 95.62 348 ARG A O 1
ATOM 2600 N N . PHE A 1 349 ? -16.335 15.028 -22.900 1.00 96.56 349 PHE A N 1
ATOM 2601 C CA . PHE A 1 349 ? -17.423 15.972 -22.640 1.00 96.56 349 PHE A CA 1
ATOM 2602 C C . PHE A 1 349 ? -18.806 15.419 -22.993 1.00 96.56 349 PHE A C 1
ATOM 2604 O O . PHE A 1 349 ? -19.802 15.909 -22.461 1.00 96.56 349 PHE A O 1
ATOM 2611 N N . VAL A 1 350 ? -18.888 14.387 -23.839 1.00 95.88 350 VAL A N 1
ATOM 2612 C CA . VAL A 1 350 ? -20.150 13.686 -24.109 1.00 95.88 350 VAL A CA 1
ATOM 2613 C C . VAL A 1 350 ? -20.697 13.103 -22.805 1.00 95.88 350 VAL A C 1
ATOM 2615 O O . VAL A 1 350 ? -20.024 12.336 -22.123 1.00 95.88 350 VAL A O 1
ATOM 2618 N N . ASN A 1 351 ? -21.932 13.485 -22.472 1.00 92.69 351 ASN A N 1
ATOM 2619 C CA . ASN A 1 351 ? -22.684 13.020 -21.303 1.00 92.69 351 ASN A CA 1
ATOM 2620 C C . ASN A 1 351 ? -21.971 13.215 -19.954 1.00 92.69 351 ASN A C 1
ATOM 2622 O O . ASN A 1 351 ? -22.204 12.453 -19.019 1.00 92.69 351 ASN A O 1
ATOM 2626 N N . LEU A 1 352 ? -21.146 14.259 -19.816 1.00 95.62 352 LEU A N 1
ATOM 2627 C CA . LEU A 1 352 ? -20.361 14.516 -18.600 1.00 95.62 352 LEU A CA 1
ATOM 2628 C C . LEU A 1 352 ? -21.208 14.595 -17.309 1.00 95.62 352 LEU A C 1
ATOM 2630 O O . LEU A 1 352 ? -20.751 14.207 -16.232 1.00 95.62 352 LEU A O 1
ATOM 2634 N N . GLY A 1 353 ? -22.444 15.092 -17.413 1.00 94.31 353 GLY A N 1
ATOM 2635 C CA . GLY A 1 353 ? -23.384 15.172 -16.289 1.00 94.31 353 GLY A CA 1
ATOM 2636 C C . GLY A 1 353 ? -24.105 13.862 -15.961 1.00 94.31 353 GLY A C 1
ATOM 2637 O O . GLY A 1 353 ? -24.583 13.702 -14.845 1.00 94.31 353 GLY A O 1
ATOM 2638 N N . GLU A 1 354 ? -24.165 12.920 -16.902 1.00 93.25 354 GLU A N 1
ATOM 2639 C CA . GLU A 1 354 ? -24.926 11.670 -16.765 1.00 93.25 354 GLU A CA 1
ATOM 2640 C C . GLU A 1 354 ? -24.019 10.455 -16.534 1.00 93.25 354 GLU A C 1
ATOM 2642 O O . GLU A 1 354 ? -24.447 9.459 -15.949 1.00 93.25 354 GLU A O 1
ATOM 2647 N N . GLN A 1 355 ? -22.762 10.524 -16.987 1.00 90.50 355 GLN A N 1
ATOM 2648 C CA . GLN A 1 355 ? -21.801 9.429 -16.913 1.00 90.50 355 GLN A CA 1
ATOM 2649 C C . GLN A 1 355 ? -20.504 9.848 -16.203 1.00 90.50 355 GLN A C 1
ATOM 2651 O O . GLN A 1 355 ? -19.898 10.854 -16.575 1.00 90.50 355 GLN A O 1
ATOM 2656 N N . PRO A 1 356 ? -20.032 9.055 -15.220 1.00 89.12 356 PRO A N 1
ATOM 2657 C CA . PRO A 1 356 ? -20.739 7.944 -14.566 1.00 89.12 356 PRO A CA 1
ATOM 2658 C C . PRO A 1 356 ? -21.977 8.416 -13.768 1.00 89.12 356 PRO A C 1
ATOM 2660 O O . PRO A 1 356 ? -22.086 9.595 -13.427 1.00 89.12 356 PRO A O 1
ATOM 2663 N N . LEU A 1 357 ? -22.907 7.493 -13.484 1.00 89.12 357 LEU A N 1
ATOM 2664 C CA . LEU A 1 357 ? -24.138 7.778 -12.730 1.00 89.12 357 LEU A CA 1
ATOM 2665 C C . LEU A 1 357 ? -23.821 8.203 -11.286 1.00 89.12 357 LEU A C 1
ATOM 2667 O O . LEU A 1 357 ? -23.104 7.498 -10.575 1.00 89.12 357 LEU A O 1
ATOM 2671 N N . GLY A 1 358 ? -24.410 9.321 -10.844 1.00 90.94 358 GLY A N 1
ATOM 2672 C CA . GLY A 1 358 ? -24.177 9.900 -9.513 1.00 90.94 358 GLY A CA 1
ATOM 2673 C C . GLY A 1 358 ? -22.792 10.537 -9.373 1.00 90.94 358 GLY A C 1
ATOM 2674 O O . GLY A 1 358 ? -22.051 10.611 -10.344 1.00 90.94 358 GLY A O 1
ATOM 2675 N N . LEU A 1 359 ? -22.438 11.004 -8.172 1.00 92.56 359 LEU A N 1
ATOM 2676 C CA . LEU A 1 359 ? -21.081 11.464 -7.849 1.00 92.56 359 LEU A CA 1
ATOM 2677 C C . LEU A 1 359 ? -20.384 10.446 -6.959 1.00 92.56 359 LEU A C 1
ATOM 2679 O O . LEU A 1 359 ? -20.976 9.924 -6.011 1.00 92.56 359 LEU A O 1
ATOM 2683 N N . TRP A 1 360 ? -19.104 10.213 -7.226 1.00 93.19 360 TRP A N 1
ATOM 2684 C CA . TRP A 1 360 ? -18.261 9.517 -6.264 1.00 93.19 360 TRP A CA 1
ATOM 2685 C C . TRP A 1 360 ? -17.989 10.410 -5.046 1.00 93.19 360 TRP A C 1
ATOM 2687 O O . TRP A 1 360 ? -18.112 11.637 -5.096 1.00 93.19 360 TRP A O 1
ATOM 2697 N N . ARG A 1 361 ? -17.649 9.783 -3.912 1.00 92.69 361 ARG A N 1
ATOM 2698 C CA . ARG A 1 361 ? -17.464 10.479 -2.627 1.00 92.69 361 ARG A CA 1
ATOM 2699 C C . ARG A 1 361 ? -16.442 11.616 -2.725 1.00 92.69 361 ARG A C 1
ATOM 2701 O O . ARG A 1 361 ? -16.633 12.655 -2.101 1.00 92.69 361 ARG A O 1
ATOM 2708 N N . ASP A 1 362 ? -15.362 11.407 -3.463 1.00 94.56 362 ASP A N 1
ATOM 2709 C CA . ASP A 1 362 ? -14.314 12.391 -3.727 1.00 94.56 362 ASP A CA 1
ATOM 2710 C C . ASP A 1 362 ? -14.789 13.498 -4.679 1.00 94.56 362 ASP A C 1
ATOM 2712 O O . ASP A 1 362 ? -14.616 14.670 -4.357 1.00 94.56 362 ASP A O 1
ATOM 2716 N N . GLU A 1 363 ? -15.478 13.166 -5.777 1.00 96.00 363 GLU A N 1
ATOM 2717 C CA . GLU A 1 363 ? -16.058 14.161 -6.696 1.00 96.00 363 GLU A CA 1
ATOM 2718 C C . GLU A 1 363 ? -17.011 15.128 -5.973 1.00 96.00 363 GLU A C 1
ATOM 2720 O O . GLU A 1 363 ? -16.891 16.348 -6.113 1.00 96.00 363 GLU A O 1
ATOM 2725 N N . ALA A 1 364 ? -17.922 14.595 -5.150 1.00 95.44 364 ALA A N 1
ATOM 2726 C CA . ALA A 1 364 ? -18.870 15.398 -4.379 1.00 95.44 364 ALA A CA 1
ATOM 2727 C C . ALA A 1 364 ? -18.156 16.313 -3.371 1.00 95.44 364 ALA A C 1
ATOM 2729 O O . ALA A 1 364 ? -18.483 17.494 -3.254 1.00 95.44 364 ALA A O 1
ATOM 27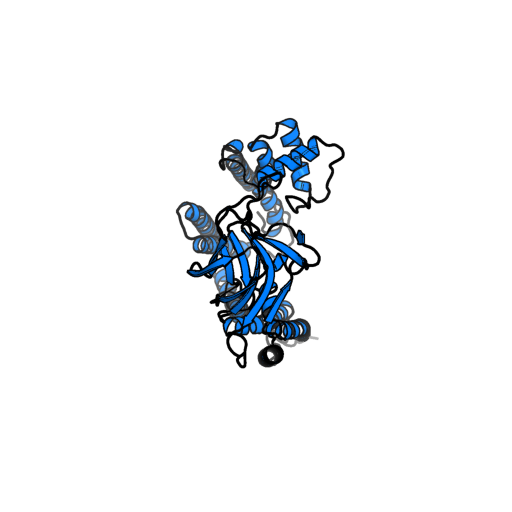30 N N . ARG A 1 365 ? -17.137 15.794 -2.675 1.00 94.75 365 ARG A N 1
ATOM 2731 C CA . ARG A 1 365 ? -16.317 16.581 -1.741 1.00 94.75 365 ARG A CA 1
ATOM 2732 C C . ARG A 1 365 ? -15.557 17.697 -2.443 1.00 94.75 365 ARG A C 1
ATOM 2734 O O . ARG A 1 365 ? -15.540 18.815 -1.941 1.00 94.75 365 ARG A O 1
ATOM 2741 N N . HIS A 1 366 ? -14.958 17.418 -3.598 1.00 96.50 366 HIS A N 1
ATOM 2742 C CA . HIS A 1 366 ? -14.248 18.426 -4.381 1.00 96.50 366 HIS A CA 1
ATOM 2743 C C . HIS A 1 366 ? -15.196 19.529 -4.864 1.00 96.50 366 HIS A C 1
ATOM 2745 O O . HIS A 1 366 ? -14.845 20.704 -4.782 1.00 96.50 366 HIS A O 1
ATOM 2751 N N . GLY A 1 367 ? -16.406 19.166 -5.305 1.00 96.31 367 GLY A N 1
ATOM 2752 C CA . GLY A 1 367 ? -17.452 20.122 -5.673 1.00 96.31 367 GLY A CA 1
ATOM 2753 C C . GLY A 1 367 ? -17.881 21.017 -4.505 1.00 96.31 367 GLY A C 1
ATOM 2754 O O . GLY A 1 367 ? -17.946 22.234 -4.664 1.00 96.31 367 GLY A O 1
ATOM 2755 N N . LEU A 1 368 ? -18.101 20.442 -3.317 1.00 96.50 368 LEU A N 1
ATOM 2756 C CA . LEU A 1 368 ? -18.464 21.199 -2.110 1.00 96.50 368 LEU A CA 1
ATOM 2757 C C . LEU A 1 368 ? -17.341 22.131 -1.639 1.00 96.50 368 LEU A C 1
ATOM 2759 O O . LEU A 1 368 ? -17.604 23.285 -1.316 1.00 96.50 368 LEU A O 1
ATOM 2763 N N . LEU A 1 369 ? -16.088 21.670 -1.653 1.00 97.44 369 LEU A N 1
ATOM 2764 C CA . LEU A 1 369 ? -14.929 22.509 -1.328 1.00 97.44 369 LEU A CA 1
ATOM 2765 C C . LEU A 1 369 ? -14.767 23.660 -2.329 1.00 97.44 369 LEU A C 1
ATOM 2767 O O . LEU A 1 369 ? -14.506 24.794 -1.935 1.00 97.44 369 LEU A O 1
ATOM 2771 N N . ALA A 1 370 ? -14.952 23.389 -3.623 1.00 97.81 370 ALA A N 1
ATOM 2772 C CA . ALA A 1 370 ? -14.942 24.413 -4.663 1.00 97.81 370 ALA A CA 1
ATOM 2773 C C . ALA A 1 370 ? -16.067 25.446 -4.464 1.00 97.81 370 ALA A C 1
ATOM 2775 O O . ALA A 1 370 ? -15.826 26.646 -4.610 1.00 97.81 370 ALA A O 1
ATOM 2776 N N . LEU A 1 371 ? -17.267 25.000 -4.074 1.00 97.69 371 LEU A N 1
ATOM 2777 C CA . LEU A 1 371 ? -18.385 25.880 -3.729 1.00 97.69 371 LEU A CA 1
ATOM 2778 C C . LEU A 1 371 ? -18.071 26.743 -2.498 1.00 97.69 371 LEU A C 1
ATOM 2780 O O . LEU A 1 371 ? -18.327 27.944 -2.526 1.00 97.69 371 LEU A O 1
ATOM 2784 N N . GLN A 1 372 ? -17.467 26.164 -1.457 1.00 97.56 372 GLN A N 1
ATOM 2785 C CA . GLN A 1 372 ? -17.066 26.893 -0.252 1.00 97.56 372 GLN A CA 1
ATOM 2786 C C . GLN A 1 372 ? -16.031 27.978 -0.569 1.00 97.56 372 GLN A C 1
ATOM 2788 O O . GLN A 1 372 ? -16.185 29.120 -0.149 1.00 97.56 372 GLN A O 1
ATOM 2793 N N . ILE A 1 373 ? -15.012 27.661 -1.378 1.00 97.88 373 ILE A N 1
ATOM 2794 C CA . ILE A 1 373 ? -14.032 28.653 -1.854 1.00 97.88 373 ILE A CA 1
ATOM 2795 C C . ILE A 1 373 ? -14.739 29.806 -2.582 1.00 97.88 373 ILE A C 1
ATOM 2797 O O . ILE A 1 373 ? -14.374 30.971 -2.405 1.00 97.88 373 ILE A O 1
ATOM 2801 N N . TRP A 1 374 ? -15.750 29.505 -3.397 1.00 98.06 374 TRP A N 1
ATOM 2802 C CA . TRP A 1 374 ? -16.508 30.525 -4.116 1.00 98.06 374 TRP A CA 1
ATOM 2803 C C . TRP A 1 374 ? -17.365 31.401 -3.187 1.00 98.06 374 TRP A C 1
ATOM 2805 O O . TRP A 1 374 ? -17.355 32.624 -3.324 1.00 98.06 374 TRP A O 1
ATOM 2815 N N . GLN A 1 375 ? -18.084 30.795 -2.239 1.00 98.25 375 GLN A N 1
ATOM 2816 C CA . GLN A 1 375 ? -19.061 31.475 -1.380 1.00 98.25 375 GLN A CA 1
ATOM 2817 C C . GLN A 1 375 ? -18.446 32.191 -0.173 1.00 98.25 375 GLN A C 1
ATOM 2819 O O . GLN A 1 375 ? -18.984 33.206 0.262 1.00 98.25 375 GLN A O 1
ATOM 2824 N N . GLU A 1 376 ? -17.331 31.693 0.366 1.00 98.12 376 GLU A N 1
ATOM 2825 C CA . GLU A 1 376 ? -16.691 32.220 1.574 1.00 98.12 376 GLU A CA 1
ATOM 2826 C C . GLU A 1 376 ? -15.371 32.919 1.214 1.00 98.12 376 GLU A C 1
ATOM 2828 O O . GLU A 1 376 ? -14.356 32.252 1.001 1.00 98.12 376 GLU A O 1
ATOM 2833 N N . PRO A 1 377 ? -15.315 34.267 1.162 1.00 96.75 377 PRO A N 1
ATOM 2834 C CA . PRO A 1 377 ? -14.098 34.996 0.796 1.00 96.75 377 PRO A CA 1
ATOM 2835 C C . PRO A 1 377 ? -12.895 34.729 1.710 1.00 96.75 377 PRO A C 1
ATOM 2837 O O . PRO A 1 377 ? -11.751 34.832 1.267 1.00 96.75 377 PRO A O 1
ATOM 2840 N N . SER A 1 378 ? -13.147 34.380 2.974 1.00 97.56 378 SER A N 1
ATOM 2841 C CA . SER A 1 378 ? -12.127 34.039 3.970 1.00 97.56 378 SER A CA 1
ATOM 2842 C C . SER A 1 378 ? -11.566 32.623 3.811 1.00 97.56 378 SER A C 1
ATOM 2844 O O . SER A 1 378 ? -10.478 32.342 4.314 1.00 97.56 378 SER A O 1
ATOM 2846 N N . PHE A 1 379 ? -12.260 31.726 3.104 1.00 97.19 379 PHE A N 1
ATOM 2847 C CA . PHE A 1 379 ? -11.831 30.343 2.933 1.00 97.19 379 PHE A CA 1
ATOM 2848 C C . PHE A 1 379 ? -10.886 30.217 1.730 1.00 97.19 379 PHE A C 1
ATOM 2850 O O . PHE A 1 379 ? -11.299 30.005 0.588 1.00 97.19 379 PHE A O 1
ATOM 2857 N N . ARG A 1 380 ? -9.585 30.411 1.973 1.00 97.44 380 ARG A N 1
ATOM 2858 C CA . ARG A 1 380 ? -8.523 30.358 0.950 1.00 97.44 380 ARG A CA 1
ATOM 2859 C C . ARG A 1 380 ? -7.427 29.358 1.336 1.00 97.44 380 ARG A C 1
ATOM 2861 O O . ARG A 1 380 ? -6.296 29.760 1.615 1.00 97.44 380 ARG A O 1
ATOM 2868 N N . PRO A 1 381 ? -7.739 28.049 1.398 1.00 97.12 381 PRO A N 1
ATOM 2869 C CA . PRO A 1 381 ? -6.754 27.049 1.780 1.00 97.12 381 PRO A CA 1
ATOM 2870 C C . PRO A 1 381 ? -5.631 26.969 0.740 1.00 97.12 381 PRO A C 1
ATOM 2872 O O . PRO A 1 381 ? -5.863 27.076 -0.464 1.00 97.12 381 PRO A O 1
ATOM 2875 N N . ILE A 1 382 ? -4.403 26.746 1.205 1.00 97.25 382 ILE A N 1
ATOM 2876 C CA . ILE A 1 382 ? -3.275 26.341 0.347 1.00 97.25 382 ILE A CA 1
ATOM 2877 C C . ILE A 1 382 ? -3.272 24.810 0.203 1.00 97.25 382 ILE A C 1
ATOM 2879 O O . ILE A 1 382 ? -2.946 24.260 -0.851 1.00 97.25 382 ILE A O 1
ATOM 2883 N N . TYR A 1 383 ? -3.696 24.127 1.265 1.00 95.56 383 TYR A N 1
ATOM 2884 C CA . TYR A 1 383 ? -3.787 22.681 1.375 1.00 95.56 383 TYR A CA 1
ATOM 2885 C C . TYR A 1 383 ? -5.059 22.317 2.144 1.00 95.56 383 TYR A C 1
ATOM 2887 O O . TYR A 1 383 ? -5.378 22.968 3.140 1.00 95.56 383 TYR A O 1
ATOM 2895 N N . VAL A 1 384 ? -5.786 21.299 1.686 1.00 94.12 384 VAL A N 1
ATOM 2896 C CA . VAL A 1 384 ? -7.039 20.859 2.311 1.00 94.12 384 VAL A CA 1
ATOM 2897 C C . VAL A 1 384 ? -6.780 19.565 3.073 1.00 94.12 384 VAL A C 1
ATOM 2899 O O . VAL A 1 384 ? -6.753 18.494 2.477 1.00 94.12 384 VAL A O 1
ATOM 2902 N N . VAL A 1 385 ? -6.570 19.673 4.388 1.00 87.75 385 VAL A N 1
ATOM 2903 C CA . VAL A 1 385 ? -6.281 18.524 5.269 1.00 87.75 385 VAL A CA 1
ATOM 2904 C C . VAL A 1 385 ? -7.528 17.666 5.482 1.00 87.75 385 VAL A C 1
ATOM 2906 O O . VAL A 1 385 ? -7.470 16.440 5.450 1.00 87.75 385 VAL A O 1
ATOM 2909 N N . GLU A 1 386 ? -8.677 18.307 5.683 1.00 81.56 386 GLU A N 1
ATOM 2910 C CA . GLU A 1 386 ? -9.916 17.614 6.006 1.00 81.56 386 GLU A CA 1
ATOM 2911 C C . GLU A 1 386 ? -10.684 17.233 4.734 1.00 81.56 386 GLU A C 1
ATOM 2913 O O . GLU A 1 386 ? -11.014 18.068 3.896 1.00 81.56 386 GLU A O 1
ATOM 2918 N N . GLY A 1 387 ? -10.962 15.940 4.569 1.00 76.25 387 GLY A N 1
ATOM 2919 C CA . GLY A 1 387 ? -11.844 15.422 3.521 1.00 76.25 387 GLY A CA 1
ATOM 2920 C C . GLY A 1 387 ? -11.181 15.067 2.185 1.00 76.25 387 GLY A C 1
ATOM 2921 O O . GLY A 1 387 ? -11.672 14.128 1.547 1.00 76.25 387 GLY A O 1
ATOM 2922 N N . ALA A 1 388 ? -10.094 15.744 1.794 1.00 83.94 388 ALA A N 1
ATOM 2923 C CA . ALA A 1 388 ? -9.387 15.511 0.525 1.00 83.94 388 ALA A CA 1
ATOM 2924 C C . ALA A 1 388 ? -7.900 15.138 0.685 1.00 83.94 388 ALA A C 1
ATOM 2926 O O . ALA A 1 388 ? -7.435 14.277 -0.051 1.00 83.94 388 ALA A O 1
ATOM 2927 N N . ASP A 1 389 ? -7.181 15.746 1.638 1.00 90.75 389 ASP A N 1
ATOM 2928 C CA . ASP A 1 389 ? -5.722 15.612 1.819 1.00 90.75 389 ASP A CA 1
ATOM 2929 C C . ASP A 1 389 ? -4.929 15.924 0.530 1.00 90.75 389 ASP A C 1
ATOM 2931 O O . ASP A 1 389 ? -4.097 15.147 0.064 1.00 90.75 389 ASP A O 1
ATOM 2935 N N . LEU A 1 390 ? -5.250 17.067 -0.097 1.00 94.56 390 LEU A N 1
ATOM 2936 C CA . LEU A 1 390 ? -4.706 17.487 -1.396 1.00 94.56 390 LEU A CA 1
ATOM 2937 C C . LEU A 1 390 ? -4.344 18.987 -1.433 1.00 94.56 390 LEU A C 1
ATOM 2939 O O . LEU A 1 390 ? -5.006 19.810 -0.785 1.00 94.56 390 LEU A O 1
ATOM 2943 N N . PRO A 1 391 ? -3.345 19.388 -2.251 1.00 96.81 391 PRO A N 1
ATOM 2944 C CA . PRO A 1 391 ? -3.097 20.792 -2.577 1.00 96.81 391 PRO A CA 1
ATOM 2945 C C . PRO A 1 391 ? -4.307 21.457 -3.248 1.00 96.81 391 PRO A C 1
ATOM 2947 O O . PRO A 1 391 ? -4.968 20.860 -4.098 1.00 96.81 391 PRO A O 1
ATOM 2950 N N . ALA A 1 392 ? -4.566 22.729 -2.928 1.00 96.94 392 ALA A N 1
ATOM 2951 C CA . ALA A 1 392 ? -5.833 23.380 -3.272 1.00 96.94 392 ALA A CA 1
ATOM 2952 C C . ALA A 1 392 ? -6.005 23.808 -4.746 1.00 96.94 392 ALA A C 1
ATOM 2954 O O . ALA A 1 392 ? -7.070 24.300 -5.121 1.00 96.94 392 ALA A O 1
ATOM 2955 N N . LEU A 1 393 ? -4.988 23.625 -5.600 1.00 97.50 393 LEU A N 1
ATOM 2956 C CA . LEU A 1 393 ? -4.992 24.102 -6.991 1.00 97.50 393 LEU A CA 1
ATOM 2957 C C . LEU A 1 393 ? -6.213 23.614 -7.786 1.00 97.50 393 LEU A C 1
ATOM 2959 O O . LEU A 1 393 ? -6.838 24.404 -8.491 1.00 97.50 393 LEU A O 1
ATOM 2963 N N . LEU A 1 394 ? -6.574 22.334 -7.654 1.00 97.06 394 LEU A N 1
ATOM 2964 C CA . LEU A 1 394 ? -7.735 21.769 -8.344 1.00 97.06 394 LEU A CA 1
ATOM 2965 C C . LEU A 1 394 ? -9.031 22.495 -7.949 1.00 97.06 394 LEU A C 1
ATOM 2967 O O . LEU A 1 394 ? -9.824 22.850 -8.818 1.00 97.06 394 LEU A O 1
ATOM 2971 N N . PHE A 1 395 ? -9.221 22.764 -6.656 1.00 97.69 395 PHE A N 1
ATOM 2972 C CA . PHE A 1 395 ? -10.435 23.398 -6.141 1.00 97.69 395 PHE A CA 1
ATOM 2973 C C . PHE A 1 395 ? -10.556 24.847 -6.607 1.00 97.69 395 PHE A C 1
ATOM 2975 O O . PHE A 1 395 ? -11.651 25.275 -6.952 1.00 97.69 395 PHE A O 1
ATOM 2982 N N . TYR A 1 396 ? -9.442 25.578 -6.718 1.00 98.38 396 TYR A N 1
ATOM 2983 C CA . TYR A 1 396 ? -9.446 26.925 -7.297 1.00 98.38 396 TYR A CA 1
ATOM 2984 C C . TYR A 1 396 ? -9.818 26.939 -8.781 1.00 98.38 396 TYR A C 1
ATOM 2986 O O . TYR A 1 396 ? -10.472 27.876 -9.229 1.00 98.38 396 TYR A O 1
ATOM 2994 N N . LEU A 1 397 ? -9.439 25.908 -9.543 1.00 98.19 397 LEU A N 1
ATOM 2995 C CA . LEU A 1 397 ? -9.848 25.773 -10.945 1.00 98.19 397 LEU A CA 1
ATOM 2996 C C . LEU A 1 397 ? -11.329 25.382 -11.078 1.00 98.19 397 LEU A C 1
ATOM 2998 O O . LEU A 1 397 ? -11.985 25.787 -12.033 1.00 98.19 397 LEU A O 1
ATOM 3002 N N . MET A 1 398 ? -11.864 24.609 -10.130 1.00 98.31 398 MET A N 1
ATOM 3003 C CA . MET A 1 398 ? -13.278 24.209 -10.093 1.00 98.31 398 MET A CA 1
ATOM 3004 C C . MET A 1 398 ? -14.207 25.316 -9.576 1.00 98.31 398 MET A C 1
ATOM 3006 O O . MET A 1 398 ? -15.314 25.460 -10.088 1.00 98.31 398 MET A O 1
ATOM 3010 N N . ALA A 1 399 ? -13.770 26.107 -8.591 1.00 98.44 399 ALA A N 1
ATOM 3011 C CA . ALA A 1 399 ? -14.568 27.132 -7.914 1.00 98.44 399 ALA A CA 1
ATOM 3012 C C . ALA A 1 399 ? -15.319 28.085 -8.862 1.00 98.44 399 ALA A C 1
ATOM 3014 O O . ALA A 1 399 ? -16.524 28.237 -8.676 1.00 98.44 399 ALA A O 1
ATOM 3015 N N . PRO A 1 400 ? -14.702 28.685 -9.903 1.00 98.19 400 PRO A N 1
ATOM 3016 C CA . PRO A 1 400 ? -15.444 29.547 -10.820 1.00 98.19 400 PRO A CA 1
ATOM 3017 C C . PRO A 1 400 ? -16.483 28.788 -11.651 1.00 98.19 400 PRO A C 1
ATOM 3019 O O . PRO A 1 400 ? -17.518 29.351 -11.983 1.00 98.19 400 PRO A O 1
ATOM 3022 N N . LEU A 1 401 ? -16.257 27.515 -11.975 1.00 98.19 401 LEU A N 1
ATOM 3023 C CA . LEU A 1 401 ? -17.213 26.725 -12.755 1.00 98.19 401 LEU A CA 1
ATOM 3024 C C . LEU A 1 401 ? -18.438 26.370 -11.912 1.00 98.19 401 LEU A C 1
ATOM 3026 O O . LEU A 1 401 ? -19.566 26.601 -12.332 1.00 98.19 401 LEU A O 1
ATOM 3030 N N . VAL A 1 402 ? -18.209 25.879 -10.694 1.00 97.75 402 VAL A N 1
ATOM 3031 C CA . VAL A 1 402 ? -19.277 25.595 -9.728 1.00 97.75 402 VAL A CA 1
ATOM 3032 C C . VAL A 1 402 ? -20.014 26.882 -9.341 1.00 97.75 402 VAL A C 1
ATOM 3034 O O . VAL A 1 402 ? -21.236 26.898 -9.235 1.00 97.75 402 VAL A O 1
ATOM 3037 N N . GLY A 1 403 ? -19.283 27.983 -9.169 1.00 97.25 403 GLY A N 1
ATOM 3038 C CA . GLY A 1 403 ? -19.832 29.272 -8.770 1.00 97.25 403 GLY A CA 1
ATOM 3039 C C . GLY A 1 403 ? -20.680 29.968 -9.834 1.00 97.25 403 GLY A C 1
ATOM 3040 O O . GLY A 1 403 ? -21.686 30.586 -9.495 1.00 97.25 403 GLY A O 1
ATOM 3041 N N . LEU A 1 404 ? -20.292 29.867 -11.109 1.00 98.00 404 LEU A N 1
ATOM 3042 C CA . LEU A 1 404 ? -21.011 30.499 -12.222 1.00 98.00 404 LEU A CA 1
ATOM 3043 C C . LEU A 1 404 ? -22.162 29.640 -12.757 1.00 98.00 404 LEU A C 1
ATOM 3045 O O . LEU A 1 404 ? -23.172 30.190 -13.187 1.00 98.00 404 LEU A O 1
ATOM 3049 N N . PHE A 1 405 ? -22.014 28.314 -12.749 1.00 97.75 405 PHE A N 1
ATOM 3050 C CA . PHE A 1 405 ? -22.969 27.391 -13.374 1.00 97.75 405 PHE A CA 1
ATOM 3051 C C . PHE A 1 405 ? -23.758 26.534 -12.373 1.00 97.75 405 PHE A C 1
ATOM 3053 O O . PHE A 1 405 ? -24.621 25.765 -12.785 1.00 97.75 405 PHE A O 1
ATOM 3060 N N . GLY A 1 406 ? -23.490 26.678 -11.073 1.00 96.69 406 GLY A N 1
ATOM 3061 C CA . GLY A 1 406 ? -24.151 25.934 -10.003 1.00 96.69 406 GLY A CA 1
ATOM 3062 C C . GLY A 1 406 ? -23.458 24.609 -9.639 1.00 96.69 406 GLY A C 1
ATOM 3063 O O . GLY A 1 406 ? -22.572 24.130 -10.360 1.00 96.69 406 GLY A O 1
ATOM 3064 N N . PRO A 1 407 ? -23.847 23.993 -8.505 1.00 95.69 407 PRO A N 1
ATOM 3065 C CA . PRO A 1 407 ? -23.298 22.725 -8.017 1.00 95.69 407 PRO A CA 1
ATOM 3066 C C . PRO A 1 407 ? -23.886 21.505 -8.750 1.00 95.69 407 PRO A C 1
ATOM 3068 O O . PRO A 1 407 ? -24.416 20.583 -8.136 1.00 95.69 407 PRO A O 1
ATOM 3071 N N . GLU A 1 408 ? -23.788 21.507 -10.075 1.00 96.81 408 GLU A N 1
ATOM 3072 C CA . GLU A 1 408 ? -24.234 20.425 -10.952 1.00 96.81 408 GLU A CA 1
ATOM 3073 C C . GLU A 1 408 ? -23.170 19.320 -11.104 1.00 96.81 408 GLU A C 1
ATOM 3075 O O . GLU A 1 408 ? -21.969 19.546 -10.941 1.00 96.81 408 GLU A O 1
ATOM 3080 N N . LEU A 1 409 ? -23.581 18.107 -11.499 1.00 96.12 409 LEU A N 1
ATOM 3081 C CA . LEU A 1 409 ? -22.644 16.985 -11.697 1.00 96.12 409 LEU A CA 1
ATOM 3082 C C . LEU A 1 409 ? -21.559 17.310 -12.734 1.00 96.12 409 LEU A C 1
ATOM 3084 O O . LEU A 1 409 ? -20.383 16.988 -12.552 1.00 96.12 409 LEU A O 1
ATOM 3088 N N . TRP A 1 410 ? -21.944 17.964 -13.831 1.00 97.31 410 TRP A N 1
ATOM 3089 C CA . TRP A 1 410 ? -21.015 18.283 -14.910 1.00 97.31 410 TRP A CA 1
ATOM 3090 C C . TRP A 1 410 ? -20.028 19.394 -14.523 1.00 97.31 410 TRP A C 1
ATOM 3092 O O . TRP A 1 410 ? -18.888 19.358 -14.985 1.00 97.31 410 TRP A O 1
ATOM 3102 N N . THR A 1 411 ? -20.409 20.346 -13.658 1.00 97.31 411 THR A N 1
ATOM 3103 C CA . THR A 1 411 ? -19.513 21.439 -13.231 1.00 97.31 411 THR A CA 1
ATOM 3104 C C . THR A 1 411 ? -18.413 20.911 -12.317 1.00 97.31 411 THR A C 1
ATOM 3106 O O . THR A 1 411 ? -17.254 21.296 -12.472 1.00 97.31 411 THR A O 1
ATOM 3109 N N . ALA A 1 412 ? -18.737 19.945 -11.449 1.00 96.38 412 ALA A N 1
ATOM 3110 C CA . ALA A 1 412 ? -17.760 19.250 -10.614 1.00 96.38 412 ALA A CA 1
ATOM 3111 C C . ALA A 1 412 ? -16.738 18.432 -11.435 1.00 96.38 412 ALA A C 1
ATOM 3113 O O . ALA A 1 412 ? -15.589 18.273 -11.023 1.00 96.38 412 ALA A O 1
ATOM 3114 N N . ARG A 1 413 ? -17.126 17.937 -12.618 1.00 97.75 413 ARG A N 1
ATOM 3115 C CA . ARG A 1 413 ? -16.272 17.103 -13.486 1.00 97.75 413 ARG A CA 1
ATOM 3116 C C . ARG A 1 413 ? -15.543 17.866 -14.585 1.00 97.75 413 ARG A C 1
ATOM 3118 O O . ARG A 1 413 ? -14.580 17.355 -15.154 1.00 97.75 413 ARG A O 1
ATOM 3125 N N . PHE A 1 414 ? -15.979 19.080 -14.903 1.00 98.00 414 PHE A N 1
ATOM 3126 C CA . PHE A 1 414 ? -15.482 19.838 -16.050 1.00 98.00 414 PHE A CA 1
ATOM 3127 C C . PHE A 1 414 ? -13.959 20.010 -16.031 1.00 98.00 414 PHE A C 1
ATOM 3129 O O . PHE A 1 414 ? -13.295 19.752 -17.034 1.00 98.00 414 PHE A O 1
ATOM 3136 N N . THR A 1 415 ? -13.381 20.399 -14.890 1.00 97.62 415 THR A N 1
ATOM 3137 C CA . THR A 1 415 ? -11.936 20.649 -14.777 1.00 97.62 415 THR A CA 1
ATOM 3138 C C . THR A 1 415 ? -11.108 19.395 -15.062 1.00 97.62 415 THR A C 1
ATOM 3140 O O . THR A 1 415 ? -10.126 19.460 -15.805 1.00 97.62 415 THR A O 1
ATOM 3143 N N . SER A 1 416 ? -11.501 18.240 -14.514 1.00 96.44 416 SER A N 1
ATOM 3144 C CA . SER A 1 416 ? -10.788 16.975 -14.733 1.00 96.44 416 SER A CA 1
ATOM 3145 C C . SER A 1 416 ? -11.001 16.439 -16.154 1.00 96.44 416 SER A C 1
ATOM 3147 O O . SER A 1 416 ? -10.054 15.936 -16.770 1.00 96.44 416 SER A O 1
ATOM 3149 N N . ALA A 1 417 ? -12.202 16.609 -16.717 1.00 96.88 417 ALA A N 1
ATOM 3150 C CA . ALA A 1 417 ? -12.498 16.298 -18.113 1.00 96.88 417 ALA A CA 1
ATOM 3151 C C . ALA A 1 417 ? -11.633 17.132 -19.070 1.00 96.88 417 ALA A C 1
ATOM 3153 O O . ALA A 1 417 ? -10.987 16.565 -19.954 1.00 96.88 417 ALA A O 1
ATOM 3154 N N . LEU A 1 418 ? -11.536 18.446 -18.845 1.00 97.44 418 LEU A N 1
ATOM 3155 C CA . LEU A 1 418 ? -10.722 19.356 -19.649 1.00 97.44 418 LEU A CA 1
ATOM 3156 C C . LEU A 1 418 ? -9.230 19.019 -19.563 1.00 97.44 418 LEU A C 1
ATOM 3158 O O . LEU A 1 418 ? -8.576 18.871 -20.595 1.00 97.44 418 LEU A O 1
ATOM 3162 N N . ALA A 1 419 ? -8.693 18.850 -18.351 1.00 96.38 419 ALA A N 1
ATOM 3163 C CA . ALA A 1 419 ? -7.286 18.498 -18.152 1.00 96.38 419 ALA A CA 1
ATOM 3164 C C . ALA A 1 419 ? -6.925 17.191 -18.878 1.00 96.38 419 ALA A C 1
ATOM 3166 O O . ALA A 1 419 ? -5.919 17.101 -19.589 1.00 96.38 419 ALA A O 1
ATOM 3167 N N . GLY A 1 420 ? -7.793 16.184 -18.769 1.00 94.81 420 GLY A N 1
ATOM 3168 C CA . GLY A 1 420 ? -7.618 14.930 -19.483 1.00 94.81 420 GLY A CA 1
ATOM 3169 C C . GLY A 1 420 ? -7.759 15.060 -21.004 1.00 94.81 420 GLY A C 1
ATOM 3170 O O . GLY A 1 420 ? -7.040 14.387 -21.739 1.00 94.81 420 GLY A O 1
ATOM 3171 N N . ALA A 1 421 ? -8.643 15.932 -21.493 1.00 95.88 421 ALA A N 1
ATOM 3172 C CA . ALA A 1 421 ? -8.853 16.149 -22.924 1.00 95.88 421 ALA A CA 1
ATOM 3173 C C . ALA A 1 421 ? -7.682 16.890 -23.589 1.00 95.88 421 ALA A C 1
ATOM 3175 O O . ALA A 1 421 ? -7.375 16.633 -24.750 1.00 95.88 421 ALA A O 1
ATOM 3176 N N . LEU A 1 422 ? -6.992 17.761 -22.846 1.00 95.38 422 LEU A N 1
ATOM 3177 C CA . LEU A 1 422 ? -5.806 18.493 -23.308 1.00 95.38 422 LEU A CA 1
ATOM 3178 C C . LEU A 1 422 ? -4.501 17.689 -23.197 1.00 95.38 422 LEU A C 1
ATOM 3180 O O . LEU A 1 422 ? -3.460 18.118 -23.699 1.00 95.38 422 LEU A O 1
ATOM 3184 N N . THR A 1 423 ? -4.535 16.509 -22.574 1.00 95.06 423 THR A N 1
ATOM 3185 C CA . THR A 1 423 ? -3.347 15.664 -22.381 1.00 95.06 423 THR A CA 1
ATOM 3186 C C . THR A 1 423 ? -2.648 15.278 -23.697 1.00 95.06 423 THR A C 1
ATOM 3188 O O . THR A 1 423 ? -1.423 15.378 -23.739 1.00 95.06 423 THR A O 1
ATOM 3191 N N . PRO A 1 424 ? -3.340 14.898 -24.794 1.00 94.00 424 PRO A N 1
ATOM 3192 C CA . PRO A 1 424 ? -2.675 14.591 -26.062 1.00 94.00 424 PRO A CA 1
ATOM 3193 C C . PRO A 1 424 ? -1.854 15.762 -26.615 1.00 94.00 424 PRO A C 1
ATOM 3195 O O . PRO A 1 424 ? -0.728 15.559 -27.065 1.00 94.00 424 PRO A O 1
ATOM 3198 N N . LEU A 1 425 ? -2.382 16.987 -26.529 1.00 94.12 425 LEU A N 1
ATOM 3199 C CA . LEU A 1 425 ? -1.686 18.201 -26.956 1.00 94.12 425 LEU A CA 1
ATOM 3200 C C . LEU A 1 425 ? -0.445 18.468 -26.093 1.00 94.12 425 LEU A C 1
ATOM 3202 O O . LEU A 1 425 ? 0.635 18.722 -26.626 1.00 94.12 425 LEU A O 1
ATOM 3206 N N . ALA A 1 426 ? -0.592 18.376 -24.769 1.00 91.31 426 ALA A N 1
ATOM 3207 C CA . ALA A 1 426 ? 0.510 18.565 -23.829 1.00 91.31 426 ALA A CA 1
ATOM 3208 C C . ALA A 1 426 ? 1.620 17.518 -24.029 1.00 91.31 426 ALA A C 1
ATOM 3210 O O . ALA A 1 426 ? 2.804 17.856 -24.031 1.00 91.31 426 ALA A O 1
ATOM 3211 N N . LEU A 1 427 ? 1.243 16.255 -24.255 1.00 90.62 427 LEU A N 1
ATOM 3212 C CA . LEU A 1 427 ? 2.179 15.172 -24.545 1.00 90.62 427 LEU A CA 1
ATOM 3213 C C . LEU A 1 427 ? 2.880 15.373 -25.884 1.00 90.62 427 LEU A C 1
ATOM 3215 O O . LEU A 1 427 ? 4.093 15.207 -25.945 1.00 90.62 427 LEU A O 1
ATOM 3219 N N . TRP A 1 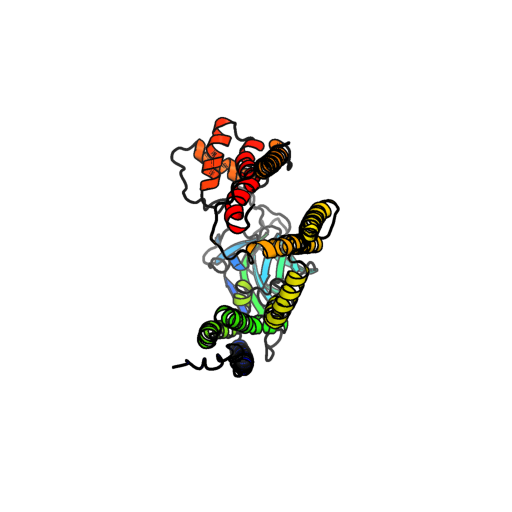428 ? 2.159 15.759 -26.938 1.00 93.44 428 TRP A N 1
ATOM 3220 C CA . TRP A 1 428 ? 2.779 16.083 -28.220 1.00 93.44 428 TRP A CA 1
ATOM 3221 C C . TRP A 1 428 ? 3.820 17.195 -28.057 1.00 93.44 428 TRP A C 1
ATOM 3223 O O . TRP A 1 428 ? 4.970 17.016 -28.456 1.00 93.44 428 TRP A O 1
ATOM 3233 N N . TRP A 1 429 ? 3.458 18.295 -27.391 1.00 91.69 429 TRP A N 1
ATOM 3234 C CA . TRP A 1 429 ? 4.368 19.414 -27.143 1.00 91.69 429 TRP A CA 1
ATOM 3235 C C . TRP A 1 429 ? 5.621 18.991 -26.359 1.00 91.69 429 TRP A C 1
ATOM 3237 O O . TRP A 1 429 ? 6.731 19.384 -26.716 1.00 91.69 429 TRP A O 1
ATOM 3247 N N . ALA A 1 430 ? 5.462 18.150 -25.333 1.00 85.19 430 ALA A N 1
ATOM 3248 C CA . ALA A 1 430 ? 6.564 17.694 -24.488 1.00 85.19 430 ALA A CA 1
ATOM 3249 C C . ALA A 1 430 ? 7.460 16.635 -25.156 1.00 85.19 430 ALA A C 1
ATOM 3251 O O . ALA A 1 430 ? 8.675 16.630 -24.961 1.00 85.19 430 ALA A O 1
ATOM 3252 N N . VAL A 1 431 ? 6.874 15.715 -25.925 1.00 84.44 431 VAL A N 1
ATOM 3253 C CA . VAL A 1 431 ? 7.565 14.533 -26.465 1.00 84.44 431 VAL A CA 1
ATOM 3254 C C . VAL A 1 431 ? 8.176 14.802 -27.838 1.00 84.44 431 VAL A C 1
ATOM 3256 O O . VAL A 1 431 ? 9.231 14.249 -28.152 1.00 84.44 431 VAL A O 1
ATOM 3259 N N . ARG A 1 432 ? 7.569 15.670 -28.653 1.00 86.12 432 ARG A N 1
ATOM 3260 C CA . ARG A 1 432 ? 8.049 15.981 -30.006 1.00 86.12 432 ARG A CA 1
ATOM 3261 C C . ARG A 1 432 ? 9.523 16.418 -30.051 1.00 86.12 432 ARG A C 1
ATOM 3263 O O . ARG A 1 432 ? 10.244 15.906 -30.905 1.00 86.12 432 ARG A O 1
ATOM 3270 N N . PRO A 1 433 ? 10.035 17.290 -29.157 1.00 75.75 433 PRO A N 1
ATOM 3271 C CA . PRO A 1 433 ? 11.457 17.646 -29.158 1.00 75.75 433 PRO A CA 1
ATOM 3272 C C . PRO A 1 433 ? 12.394 16.460 -28.887 1.00 75.75 433 PRO A C 1
ATOM 3274 O O . PRO A 1 433 ? 13.561 16.506 -29.263 1.00 75.75 433 PRO A O 1
ATOM 3277 N N . LEU A 1 434 ? 11.895 15.409 -28.228 1.00 69.81 434 LEU A N 1
ATOM 3278 C CA . LEU A 1 434 ? 12.671 14.230 -27.842 1.00 69.81 434 LEU A CA 1
ATOM 3279 C C . LEU A 1 434 ? 12.649 13.138 -28.918 1.00 69.81 434 LEU A C 1
ATOM 3281 O O . LEU A 1 434 ? 13.643 12.435 -29.091 1.00 69.81 434 LEU A O 1
ATOM 3285 N N . LEU A 1 435 ? 11.518 12.970 -29.611 1.00 74.00 435 LEU A N 1
ATOM 3286 C CA . LEU A 1 435 ? 11.307 11.887 -30.581 1.00 74.00 435 LEU A CA 1
ATOM 3287 C C . LEU A 1 435 ? 11.331 12.343 -32.047 1.00 74.00 435 LEU A C 1
ATOM 3289 O O . LEU A 1 435 ? 11.370 11.493 -32.936 1.00 74.00 435 LEU A O 1
ATOM 3293 N N . GLY A 1 436 ? 11.326 13.651 -32.310 1.00 74.06 436 GLY A N 1
ATOM 3294 C CA . GLY A 1 436 ? 11.110 14.191 -33.651 1.00 74.06 436 GLY A CA 1
ATOM 3295 C C . GLY A 1 436 ? 9.626 14.179 -34.062 1.00 74.06 436 GLY A C 1
ATOM 3296 O O . GLY A 1 436 ? 8.760 13.958 -33.210 1.00 74.06 436 GLY A O 1
ATOM 3297 N N . PRO A 1 437 ? 9.322 14.477 -35.341 1.00 73.31 437 PRO A N 1
ATOM 3298 C CA . PRO A 1 437 ? 7.957 14.474 -35.882 1.00 73.31 437 PRO A CA 1
ATOM 3299 C C . PRO A 1 437 ? 7.336 13.073 -36.047 1.00 73.31 437 PRO A C 1
ATOM 3301 O O . PRO A 1 437 ? 8.070 12.052 -36.136 1.00 73.31 437 PRO A O 1
#

Secondary structure (DSSP, 8-state):
----------TT----TTHHHHHHHHHHHHHHHHHHHHHT---EEEEETTSTTHHHHEEEEEEEEEETTEEEEEEEEEEEEEE-S-TTPPEEEEEEEE----TTSPPEEEEEEETTEEEEEEEE-SS-EEEEEEE---SSS-EEEEEE----EEETTEEEE---EEEEEEEEESSPP-SSS-HHHHHHHHHHHHHHHHHHHHHH--HHHHHHHHHHHHHHHHHHHHSHHHHHHHS--TTTTHHHHHHHHHHHHHHHHHHHHHHHHHHHTT-HHHHHHHHHHHHHHHHHHHTT--HHHHHHHHHHHHHHHHHHHHHHHHH--S----PPPPHHHHHHHHHHHHHHHHHHHTTTTTSSSS--HHHHHHHHHHHHHHH-TT---SEETTTT-EETHHHHHHHHHHHHH-S-HHHHHHHHHHHHHHHHHHHHHHHHHHH--

Radius of gyration: 30.15 Å; chains: 1; bounding box: 91×57×76 Å

pLDDT: mean 90.03, std 10.76, range [43.56, 98.5]

Sequence (437 aa):
MTAIALPGRSATSDRPWYAPLFFCGLFVLALLALTLGHAVIQPSETLVVGTAVDRRALVRFHEIELQGATAFRWSEPQAAVFLYGFDGRPALVTLRLAAARPPELSPVTLTIRSEGAVIGNVPVGVDWRRYHLLVPTNRNGDTPVVLETAEFSAGGDDTRLIGVALSAVASRFTVAAGLFPPFVRSVFLLSLPLIAALGIWRWRRNLSVAAAVTLPLLLLVVWAAAYPALAGYWLPTLLWPGWPLIPLLLLAGWPWFVRAGRGAIALVQGRCWLSGCGAVVALLALCGVWLGLPLWLAVVGVLGGTLLALAARAGGILGSGTGIVPVAVSRGELLAVAAISALALGLRFVNLGEQPLGLWRDEARHGLLALQIWQEPSFRPIYVVEGADLPALLFYLMAPLVGLFGPELWTARFTSALAGALTPLALWWAVRPLLGP